Protein AF-0000000073378655 (afdb_homodimer)

Radius of gyration: 23.62 Å; Cα contacts (8 Å, |Δi|>4): 1294; chains: 2; bounding box: 51×69×55 Å

Structure (mmCIF, N/CA/C/O backbone):
data_AF-0000000073378655-model_v1
#
loop_
_entity.id
_entity.type
_entity.pdbx_description
1 polymer 'Ureidoglycolate hydrolase'
#
loop_
_atom_site.group_PDB
_atom_site.id
_atom_site.type_symbol
_atom_site.label_atom_id
_atom_site.label_alt_id
_atom_site.label_comp_id
_atom_site.label_asym_id
_atom_site.label_entity_id
_atom_site.label_seq_id
_atom_site.pdbx_PDB_ins_code
_atom_site.Cartn_x
_atom_site.Cartn_y
_atom_site.Cartn_z
_atom_site.occupancy
_atom_site.B_iso_or_equiv
_atom_site.auth_seq_id
_atom_site.auth_comp_id
_atom_site.auth_asym_id
_atom_site.auth_atom_id
_atom_site.pdbx_PDB_model_num
ATOM 1 N N . MET A 1 1 ? 8.281 -17.672 -22.297 1 83.38 1 MET A N 1
ATOM 2 C CA . MET A 1 1 ? 7.371 -18.672 -21.734 1 83.38 1 MET A CA 1
ATOM 3 C C . MET A 1 1 ? 7.988 -19.359 -20.531 1 83.38 1 MET A C 1
ATOM 5 O O . MET A 1 1 ? 9.172 -19.688 -20.531 1 83.38 1 MET A O 1
ATOM 9 N N . ALA A 1 2 ? 7.141 -19.625 -19.516 1 94 2 ALA A N 1
ATOM 10 C CA . ALA A 1 2 ? 7.629 -20.266 -18.297 1 94 2 ALA A CA 1
ATOM 11 C C . ALA A 1 2 ? 8 -21.719 -18.547 1 94 2 ALA A C 1
ATOM 13 O O . ALA A 1 2 ? 7.266 -22.453 -19.219 1 94 2 ALA A O 1
ATOM 14 N N . PRO A 1 3 ? 9.195 -22.172 -18.094 1 97.38 3 PRO A N 1
ATOM 15 C CA . PRO A 1 3 ? 9.5 -23.594 -18.172 1 97.38 3 PRO A CA 1
ATOM 16 C C . PRO A 1 3 ? 8.438 -24.469 -17.5 1 97.38 3 PRO A C 1
ATOM 18 O O . PRO A 1 3 ? 7.879 -24.094 -16.469 1 97.38 3 PRO A O 1
ATOM 21 N N . ILE A 1 4 ? 8.227 -25.641 -18.047 1 97.94 4 ILE A N 1
ATOM 22 C CA . ILE A 1 4 ? 7.168 -26.516 -17.562 1 97.94 4 ILE A CA 1
ATOM 23 C C . ILE A 1 4 ? 7.773 -27.672 -16.781 1 97.94 4 ILE A C 1
ATOM 25 O O . ILE A 1 4 ? 8.562 -28.453 -17.328 1 97.94 4 ILE A O 1
ATOM 29 N N . LEU A 1 5 ? 7.391 -27.766 -15.523 1 97.31 5 LEU A N 1
ATOM 30 C CA . LEU A 1 5 ? 7.848 -28.906 -14.734 1 97.31 5 LEU A CA 1
ATOM 31 C C . LEU A 1 5 ? 7.379 -30.219 -15.344 1 97.31 5 LEU A C 1
ATOM 33 O O . LEU A 1 5 ? 6.254 -30.312 -15.844 1 97.31 5 LEU A O 1
ATOM 37 N N . THR A 1 6 ? 8.18 -31.203 -15.188 1 93.75 6 THR A N 1
ATOM 38 C CA . THR A 1 6 ? 7.906 -32.469 -15.867 1 93.75 6 THR A CA 1
ATOM 39 C C . THR A 1 6 ? 6.914 -33.312 -15.062 1 93.75 6 THR A C 1
ATOM 41 O O . THR A 1 6 ? 6.297 -34.219 -15.602 1 93.75 6 THR A O 1
ATOM 44 N N . THR A 1 7 ? 6.82 -33.062 -13.812 1 92.88 7 THR A N 1
ATOM 45 C CA . THR A 1 7 ? 5.898 -33.781 -12.953 1 92.88 7 THR A CA 1
ATOM 46 C C . THR A 1 7 ? 5.023 -32.844 -12.156 1 92.88 7 THR A C 1
ATOM 48 O O . THR A 1 7 ? 5.488 -31.766 -11.727 1 92.88 7 THR A O 1
ATOM 51 N N . THR A 1 8 ? 3.846 -33.156 -12.023 1 95.19 8 THR A N 1
ATOM 52 C CA . THR A 1 8 ? 2.877 -32.438 -11.211 1 95.19 8 THR A CA 1
ATOM 53 C C . THR A 1 8 ? 2.154 -33.375 -10.258 1 95.19 8 THR A C 1
ATOM 55 O O . THR A 1 8 ? 1.569 -34.375 -10.688 1 95.19 8 THR A O 1
ATOM 58 N N . PRO A 1 9 ? 2.254 -33.094 -9.008 1 95.75 9 PRO A N 1
ATOM 59 C CA . PRO A 1 9 ? 1.496 -33.938 -8.086 1 95.75 9 PRO A CA 1
ATOM 60 C C . PRO A 1 9 ? -0.01 -33.719 -8.164 1 95.75 9 PRO A C 1
ATOM 62 O O . PRO A 1 9 ? -0.449 -32.688 -8.711 1 95.75 9 PRO A O 1
ATOM 65 N N . THR A 1 10 ? -0.753 -34.656 -7.672 1 95.75 10 THR A N 1
ATOM 66 C CA . THR A 1 10 ? -2.174 -34.438 -7.422 1 95.75 10 THR A CA 1
ATOM 67 C C . THR A 1 10 ? -2.398 -33.906 -6.016 1 95.75 10 THR A C 1
ATOM 69 O O . THR A 1 10 ? -2.078 -34.562 -5.027 1 95.75 10 THR A O 1
ATOM 72 N N . LEU A 1 11 ? -2.877 -32.719 -5.98 1 95.94 11 LEU A N 1
ATOM 73 C CA . LEU A 1 11 ? -3.057 -32.062 -4.695 1 95.94 11 LEU A CA 1
ATOM 74 C C . LEU A 1 11 ? -4.332 -31.234 -4.688 1 95.94 11 LEU A C 1
ATOM 76 O O . LEU A 1 11 ? -4.578 -30.453 -5.617 1 95.94 11 LEU A O 1
ATOM 80 N N . GLN A 1 12 ? -5.133 -31.484 -3.723 1 93.88 12 GLN A N 1
ATOM 81 C CA . GLN A 1 12 ? -6.293 -30.641 -3.445 1 93.88 12 GLN A CA 1
ATOM 82 C C . GLN A 1 12 ? -6.105 -29.844 -2.154 1 93.88 12 GLN A C 1
ATOM 84 O O . GLN A 1 12 ? -6.031 -30.422 -1.068 1 93.88 12 GLN A O 1
ATOM 89 N N . VAL A 1 13 ? -6.109 -28.578 -2.312 1 95.81 13 VAL A N 1
ATOM 90 C CA . VAL A 1 13 ? -5.812 -27.719 -1.166 1 95.81 13 VAL A CA 1
ATOM 91 C C . VAL A 1 13 ? -7.074 -27 -0.723 1 95.81 13 VAL A C 1
ATOM 93 O O . VAL A 1 13 ? -7.781 -26.406 -1.547 1 95.81 13 VAL A O 1
ATOM 96 N N . THR A 1 14 ? -7.402 -27.047 0.56 1 93.81 14 THR A N 1
ATOM 97 C CA . THR A 1 14 ? -8.422 -26.188 1.167 1 93.81 14 THR A CA 1
ATOM 98 C C . THR A 1 14 ? -7.793 -24.922 1.753 1 93.81 14 THR A C 1
ATOM 100 O O . THR A 1 14 ? -6.914 -25.016 2.613 1 93.81 14 THR A O 1
ATOM 103 N N . PRO A 1 15 ? -8.266 -23.828 1.301 1 95.81 15 PRO A N 1
ATOM 104 C CA . PRO A 1 15 ? -7.652 -22.594 1.82 1 95.81 15 PRO A CA 1
ATOM 105 C C . PRO A 1 15 ? -7.973 -22.359 3.295 1 95.81 15 PRO A C 1
ATOM 107 O O . PRO A 1 15 ? -9.023 -22.781 3.779 1 95.81 15 PRO A O 1
ATOM 110 N N . SER A 1 16 ? -7.051 -21.75 3.977 1 95.69 16 SER A N 1
ATOM 111 C CA . SER A 1 16 ? -7.234 -21.344 5.363 1 95.69 16 SER A CA 1
ATOM 112 C C . SER A 1 16 ? -7.199 -19.828 5.5 1 95.69 16 SER A C 1
ATOM 114 O O . SER A 1 16 ? -6.781 -19.125 4.574 1 95.69 16 SER A O 1
ATOM 116 N N . PRO A 1 17 ? -7.699 -19.297 6.633 1 96.56 17 PRO A N 1
ATOM 117 C CA . PRO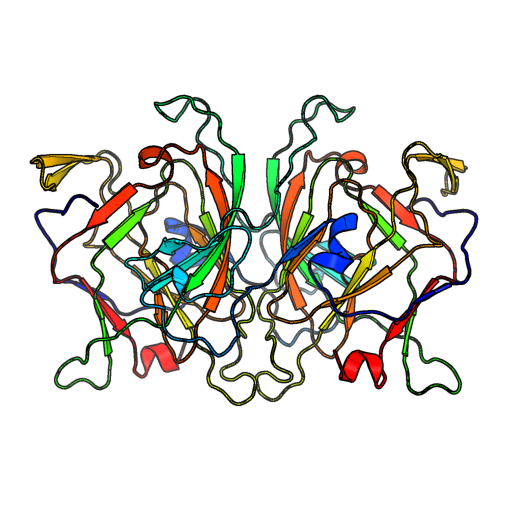 A 1 17 ? -7.594 -17.859 6.832 1 96.56 17 PRO A CA 1
ATOM 118 C C . PRO A 1 17 ? -6.148 -17.359 6.832 1 96.56 17 PRO A C 1
ATOM 120 O O . PRO A 1 17 ? -5.258 -18.047 7.344 1 96.56 17 PRO A O 1
ATOM 123 N N . LEU A 1 18 ? -5.941 -16.188 6.297 1 98 18 LEU A N 1
ATOM 124 C CA . LEU A 1 18 ? -4.625 -15.562 6.344 1 98 18 LEU A CA 1
ATOM 125 C C . LEU A 1 18 ? -4.316 -15.047 7.75 1 98 18 LEU A C 1
ATOM 127 O O . LEU A 1 18 ? -5 -14.156 8.25 1 98 18 LEU A O 1
ATOM 131 N N . THR A 1 19 ? -3.363 -15.57 8.383 1 97.62 19 THR A N 1
ATOM 132 C CA . THR A 1 19 ? -2.895 -15.094 9.68 1 97.62 19 THR A CA 1
ATOM 133 C C . THR A 1 19 ? -1.386 -14.867 9.656 1 97.62 19 THR A C 1
ATOM 135 O O . THR A 1 19 ? -0.676 -15.453 8.836 1 97.62 19 THR A O 1
ATOM 138 N N . LYS A 1 20 ? -0.957 -14.039 10.562 1 97.31 20 LYS A N 1
ATOM 139 C CA . LYS A 1 20 ? 0.472 -13.75 10.664 1 97.31 20 LYS A CA 1
ATOM 140 C C . LYS A 1 20 ? 1.267 -15.023 10.961 1 97.31 20 LYS A C 1
ATOM 142 O O . LYS A 1 20 ? 2.309 -15.266 10.352 1 97.31 20 LYS A O 1
ATOM 147 N N . GLU A 1 21 ? 0.762 -15.797 11.82 1 97.56 21 GLU A N 1
ATOM 148 C CA . GLU A 1 21 ? 1.461 -17.016 12.227 1 97.56 21 GLU A CA 1
ATOM 149 C C . GLU A 1 21 ? 1.521 -18.016 11.086 1 97.56 21 GLU A C 1
ATOM 151 O O . GLU A 1 21 ? 2.584 -18.578 10.805 1 97.56 21 GLU A O 1
ATOM 156 N N . ALA A 1 22 ? 0.43 -18.281 10.461 1 97.81 22 ALA A N 1
ATOM 157 C CA . ALA A 1 22 ? 0.343 -19.312 9.438 1 97.81 22 ALA A CA 1
ATOM 158 C C . ALA A 1 22 ? 1.143 -18.922 8.195 1 97.81 22 ALA A C 1
ATOM 160 O O . ALA A 1 22 ? 1.686 -19.781 7.504 1 97.81 22 ALA A O 1
ATOM 161 N N . PHE A 1 23 ? 1.277 -17.641 7.945 1 98.62 23 PHE A N 1
ATOM 162 C CA . PHE A 1 23 ? 1.893 -17.188 6.707 1 98.62 23 PHE A CA 1
ATOM 163 C C . PHE A 1 23 ? 3.367 -16.859 6.922 1 98.62 23 PHE A C 1
ATOM 165 O O . PHE A 1 23 ? 4.105 -16.641 5.961 1 98.62 23 PHE A O 1
ATOM 172 N N . ALA A 1 24 ? 3.84 -16.859 8.094 1 98.5 24 ALA A N 1
ATOM 173 C CA . ALA A 1 24 ? 5.172 -16.422 8.5 1 98.5 24 ALA A CA 1
ATOM 174 C C . ALA A 1 24 ? 6.254 -17.125 7.688 1 98.5 24 ALA A C 1
ATOM 176 O O . ALA A 1 24 ? 7.262 -16.516 7.324 1 98.5 24 ALA A O 1
ATOM 177 N N . PRO A 1 25 ? 6.113 -18.438 7.359 1 98.25 25 PRO A N 1
ATOM 178 C CA . PRO A 1 25 ? 7.168 -19.109 6.602 1 98.25 25 PRO A CA 1
ATOM 179 C C . PRO A 1 25 ? 7.316 -18.562 5.184 1 98.25 25 PRO A C 1
ATOM 181 O O . PRO A 1 25 ? 8.328 -18.812 4.523 1 98.25 25 PRO A O 1
ATOM 184 N N . PHE A 1 26 ? 6.363 -17.859 4.711 1 98.81 26 PHE A N 1
ATOM 185 C CA . PHE A 1 26 ? 6.312 -17.469 3.303 1 98.81 26 PHE A CA 1
ATOM 186 C C . PHE A 1 26 ? 6.516 -15.977 3.137 1 98.81 26 PHE A C 1
ATOM 188 O O . PHE A 1 26 ? 6.809 -15.5 2.039 1 98.81 26 PHE A O 1
ATOM 195 N N . GLY A 1 27 ? 6.32 -15.242 4.16 1 98.69 27 GLY A N 1
ATOM 196 C CA . GLY A 1 27 ? 6.355 -13.789 4.137 1 98.69 27 GLY A CA 1
ATOM 197 C C . GLY A 1 27 ? 5.66 -13.156 5.328 1 98.69 27 GLY A C 1
ATOM 198 O O . GLY A 1 27 ? 5.766 -13.656 6.453 1 98.69 27 GLY A O 1
ATOM 199 N N . THR A 1 28 ? 5.059 -12.047 5.062 1 98.88 28 THR A N 1
ATOM 200 C CA . THR A 1 28 ? 4.402 -11.305 6.133 1 98.88 28 THR A CA 1
ATOM 201 C C . THR A 1 28 ? 2.949 -11.008 5.773 1 98.88 28 THR A C 1
ATOM 203 O O . THR A 1 28 ? 2.67 -10.422 4.727 1 98.88 28 THR A O 1
ATOM 206 N N . ALA A 1 29 ? 2.027 -11.492 6.621 1 98.81 29 ALA A N 1
ATOM 207 C CA . ALA A 1 29 ? 0.645 -11.023 6.551 1 98.81 29 ALA A CA 1
ATOM 208 C C . ALA A 1 29 ? 0.491 -9.664 7.215 1 98.81 29 ALA A C 1
ATOM 210 O O . ALA A 1 29 ? 0.952 -9.453 8.336 1 98.81 29 ALA A O 1
ATOM 211 N N . ILE A 1 30 ? -0.129 -8.758 6.531 1 98.75 30 ILE A N 1
ATOM 212 C CA . ILE A 1 30 ? -0.24 -7.383 7.012 1 98.75 30 ILE A CA 1
ATOM 213 C C . ILE A 1 30 ? -1.705 -7.043 7.277 1 98.75 30 ILE A C 1
ATOM 215 O O . ILE A 1 30 ? -2.531 -7.074 6.363 1 98.75 30 ILE A O 1
ATOM 219 N N . TYR A 1 31 ? -2.033 -6.723 8.43 1 98 31 TYR A N 1
ATOM 220 C CA . TYR A 1 31 ? -3.346 -6.215 8.812 1 98 31 TYR A CA 1
ATOM 221 C C . TYR A 1 31 ? -3.305 -5.566 10.195 1 98 31 TYR A C 1
ATOM 223 O O . TYR A 1 31 ? -2.391 -5.828 10.977 1 98 31 TYR A O 1
ATOM 231 N N . SER A 1 32 ? -4.18 -4.668 10.453 1 97.12 32 SER A N 1
ATOM 232 C CA . SER A 1 32 ? -4.238 -3.961 11.727 1 97.12 32 SER A CA 1
ATOM 233 C C . SER A 1 32 ? -4.523 -4.918 12.883 1 97.12 32 SER A C 1
ATOM 235 O O . SER A 1 32 ? -5.406 -5.773 12.781 1 97.12 32 SER A O 1
ATOM 237 N N . PRO A 1 33 ? -3.775 -4.789 13.953 1 95.56 33 PRO A N 1
ATOM 238 C CA . PRO A 1 33 ? -4.074 -5.613 15.133 1 95.56 33 PRO A CA 1
ATOM 239 C C . PRO A 1 33 ? -5.27 -5.094 15.922 1 95.56 33 PRO A C 1
ATOM 241 O O . PRO A 1 33 ? -5.684 -5.715 16.906 1 95.56 33 PRO A O 1
ATOM 244 N N . LEU A 1 34 ? -5.824 -3.99 15.531 1 96.69 34 LEU A N 1
ATOM 245 C CA . LEU A 1 34 ? -6.918 -3.352 16.25 1 96.69 34 LEU A CA 1
ATOM 246 C C . LEU A 1 34 ? -8.266 -3.875 15.773 1 96.69 34 LEU A C 1
ATOM 248 O O . LEU A 1 34 ? -8.461 -4.09 14.57 1 96.69 34 LEU A O 1
ATOM 252 N N . PRO A 1 35 ? -9.148 -4.074 16.719 1 95 35 PRO A N 1
ATOM 253 C CA . PRO A 1 35 ? -10.508 -4.359 16.25 1 95 35 PRO A CA 1
ATOM 254 C C . PRO A 1 35 ? -11.062 -3.266 15.344 1 95 35 PRO A C 1
ATOM 256 O O . PRO A 1 35 ? -10.789 -2.08 15.562 1 95 35 PRO A O 1
ATOM 259 N N . ARG A 1 36 ? -11.812 -3.656 14.352 1 94.38 36 ARG A N 1
ATOM 260 C CA . ARG A 1 36 ? -12.297 -2.725 13.336 1 94.38 36 ARG A CA 1
ATOM 261 C C . ARG A 1 36 ? -13.148 -1.624 13.969 1 94.38 36 ARG A C 1
ATOM 263 O O . ARG A 1 36 ? -13.188 -0.5 13.461 1 94.38 36 ARG A O 1
ATOM 270 N N . ASP A 1 37 ? -13.805 -1.923 15.102 1 94.44 37 ASP A N 1
ATOM 271 C CA . ASP A 1 37 ? -14.75 -0.984 15.695 1 94.44 37 ASP A CA 1
ATOM 272 C C . ASP A 1 37 ? -14.07 -0.066 16.703 1 94.44 37 ASP A C 1
ATOM 274 O O . ASP A 1 37 ? -14.734 0.707 17.391 1 94.44 37 ASP A O 1
ATOM 278 N N . LEU A 1 38 ? -12.781 -0.205 16.859 1 96.06 38 LEU A N 1
ATOM 279 C CA . LEU A 1 38 ? -12.062 0.79 17.656 1 96.06 38 LEU A CA 1
ATOM 280 C C . LEU A 1 38 ? -11.898 2.086 16.859 1 96.06 38 LEU A C 1
ATOM 282 O O . LEU A 1 38 ? -11.016 2.191 16 1 96.06 38 LEU A O 1
ATOM 286 N N . ASN A 1 39 ? -12.719 3.07 17.203 1 96.06 39 ASN A N 1
ATOM 287 C CA . ASN A 1 39 ? -12.805 4.25 16.359 1 96.06 39 ASN A CA 1
ATOM 288 C C . ASN A 1 39 ? -12.422 5.52 17.109 1 96.06 39 ASN A C 1
ATOM 290 O O . ASN A 1 39 ? -12.609 6.629 16.609 1 96.06 39 ASN A O 1
ATOM 294 N N . GLN A 1 40 ? -11.953 5.402 18.312 1 94.75 40 GLN A N 1
ATOM 295 C CA . GLN A 1 40 ? -11.391 6.504 19.094 1 94.75 40 GLN A CA 1
ATOM 296 C C . GLN A 1 40 ? -9.961 6.203 19.516 1 94.75 40 GLN A C 1
ATOM 298 O O . GLN A 1 40 ? -9.656 5.09 19.969 1 94.75 40 GLN A O 1
ATOM 303 N N . ALA A 1 41 ? -9.148 7.191 19.328 1 92.69 41 ALA A N 1
ATOM 304 C CA . ALA A 1 41 ? -7.758 7.016 19.75 1 92.69 41 ALA A CA 1
ATOM 305 C C . ALA A 1 41 ? -7.672 6.727 21.25 1 92.69 41 ALA A C 1
ATOM 307 O O . ALA A 1 41 ? -8.32 7.402 22.047 1 92.69 41 ALA A O 1
ATOM 308 N N . PRO A 1 42 ? -6.93 5.715 21.609 1 92.19 42 PRO A N 1
ATOM 309 C CA . PRO A 1 42 ? -6.777 5.461 23.047 1 92.19 42 PRO A CA 1
ATOM 310 C C . PRO A 1 42 ? -5.961 6.543 23.75 1 92.19 42 PRO A C 1
ATOM 312 O O . PRO A 1 42 ? -5.121 7.195 23.125 1 92.19 42 PRO A O 1
ATOM 315 N N . ALA A 1 43 ? -6.273 6.699 25 1 89 43 ALA A N 1
ATOM 316 C CA . ALA A 1 43 ? -5.527 7.668 25.797 1 89 43 ALA A CA 1
ATOM 317 C C . ALA A 1 43 ? -4.078 7.223 25.984 1 89 43 ALA A C 1
ATOM 319 O O . ALA A 1 43 ? -3.178 8.055 26.109 1 89 43 ALA A O 1
ATOM 320 N N . SER A 1 44 ? -3.924 5.957 26.031 1 90.75 44 SER A N 1
ATOM 321 C CA . SER A 1 44 ? -2.598 5.371 26.203 1 90.75 44 SER A CA 1
ATOM 322 C C . SER A 1 44 ? -2.475 4.055 25.453 1 90.75 44 SER A C 1
ATOM 324 O O . SER A 1 44 ? -3.449 3.311 25.328 1 90.75 44 SER A O 1
ATOM 326 N N . THR A 1 45 ? -1.225 3.801 25.016 1 90.69 45 THR A N 1
ATOM 327 C CA . THR A 1 45 ? -0.995 2.562 24.281 1 90.69 45 THR A CA 1
ATOM 328 C C . THR A 1 45 ? -0.978 1.365 25.219 1 90.69 45 THR A C 1
ATOM 330 O O . THR A 1 45 ? -1.099 0.219 24.781 1 90.69 45 THR A O 1
ATOM 333 N N . THR A 1 46 ? -0.845 1.584 26.5 1 89.88 46 THR A N 1
ATOM 334 C CA . THR A 1 46 ? -0.763 0.506 27.469 1 89.88 46 THR A CA 1
ATOM 335 C C . THR A 1 46 ? -2.098 -0.224 27.594 1 89.88 46 THR A C 1
ATOM 337 O O . THR A 1 46 ? -2.162 -1.334 28.125 1 89.88 46 THR A O 1
ATOM 340 N N . SER A 1 47 ? -3.119 0.403 27.172 1 88.81 47 SER A N 1
ATOM 341 C CA . SER A 1 47 ? -4.449 -0.198 27.234 1 88.81 47 SER A CA 1
ATOM 342 C C . SER A 1 47 ? -4.699 -1.138 26.062 1 88.81 47 SER A C 1
ATOM 344 O O . SER A 1 47 ? -5.656 -1.916 26.078 1 88.81 47 SER A O 1
ATOM 346 N N . LEU A 1 48 ? -3.85 -1.084 25.109 1 90.94 48 LEU A N 1
ATOM 347 C CA . LEU A 1 48 ? -4.023 -1.897 23.906 1 90.94 48 LEU A CA 1
ATOM 348 C C . LEU A 1 48 ? -3.439 -3.291 24.109 1 90.94 48 LEU A C 1
ATOM 350 O O . LEU A 1 48 ? -2.535 -3.479 24.922 1 90.94 48 LEU A O 1
ATOM 354 N N . THR A 1 49 ? -4.008 -4.242 23.406 1 88.5 49 THR A N 1
ATOM 355 C CA . THR A 1 49 ? -3.398 -5.566 23.359 1 88.5 49 THR A CA 1
ATOM 356 C C . THR A 1 49 ? -1.96 -5.488 22.859 1 88.5 49 THR A C 1
ATOM 358 O O . THR A 1 49 ? -1.68 -4.809 21.875 1 88.5 49 THR A O 1
ATOM 361 N N . PRO A 1 50 ? -1.13 -6.207 23.547 1 90.25 50 PRO A N 1
ATOM 362 C CA . PRO A 1 50 ? 0.27 -6.188 23.125 1 90.25 50 PRO A CA 1
ATOM 363 C C . PRO A 1 50 ? 0.45 -6.648 21.688 1 90.25 50 PRO A C 1
ATOM 365 O O . PRO A 1 50 ? -0.224 -7.582 21.234 1 90.25 50 PRO A O 1
ATOM 368 N N . HIS A 1 51 ? 1.271 -5.965 20.969 1 92.44 51 HIS A N 1
ATOM 369 C CA . HIS A 1 51 ? 1.572 -6.254 19.578 1 92.44 51 HIS A CA 1
ATOM 370 C C . HIS A 1 51 ? 3.027 -5.938 19.25 1 92.44 51 HIS A C 1
ATOM 372 O O . HIS A 1 51 ? 3.652 -5.109 19.922 1 92.44 51 HIS A O 1
ATOM 378 N N . ASN A 1 52 ? 3.541 -6.742 18.359 1 92.81 52 ASN A N 1
ATOM 379 C CA . ASN A 1 52 ? 4.867 -6.473 17.812 1 92.81 52 ASN A CA 1
ATOM 380 C C . ASN A 1 52 ? 4.801 -6.074 16.344 1 92.81 52 ASN A C 1
ATOM 382 O O . ASN A 1 52 ? 4.391 -6.867 15.492 1 92.81 52 ASN A O 1
ATOM 386 N N . PRO A 1 53 ? 5.254 -4.91 16.109 1 95.69 53 PRO A N 1
ATOM 387 C CA . PRO A 1 53 ? 5.879 -3.885 16.938 1 95.69 53 PRO A CA 1
ATOM 388 C C . PRO A 1 53 ? 4.883 -3.203 17.875 1 95.69 53 PRO A C 1
ATOM 390 O O . PRO A 1 53 ? 3.686 -3.162 17.594 1 95.69 53 PRO A O 1
ATOM 393 N N . THR A 1 54 ? 5.406 -2.584 18.891 1 95.69 54 THR A N 1
ATOM 394 C CA . THR A 1 54 ? 4.586 -1.794 19.812 1 95.69 54 THR A CA 1
ATOM 395 C C . THR A 1 54 ? 4.125 -0.503 19.141 1 95.69 54 THR A C 1
ATOM 397 O O . THR A 1 54 ? 4.914 0.183 18.484 1 95.69 54 THR A O 1
ATOM 400 N N . PRO A 1 55 ? 2.865 -0.258 19.312 1 96.31 55 PRO A N 1
ATOM 401 C CA . PRO A 1 55 ? 2.391 0.99 18.703 1 96.31 55 PRO A CA 1
ATOM 402 C C . PRO A 1 55 ? 2.873 2.229 19.453 1 96.31 55 PRO A C 1
ATOM 404 O O . PRO A 1 55 ? 3.166 2.156 20.656 1 96.31 55 PRO A O 1
ATOM 407 N N . VAL A 1 56 ? 2.957 3.303 18.75 1 95.88 56 VAL A N 1
ATOM 408 C CA . VAL A 1 56 ? 3.207 4.621 19.328 1 95.88 56 VAL A CA 1
ATOM 409 C C . VAL A 1 56 ? 2.125 5.598 18.875 1 95.88 56 VAL A C 1
ATOM 411 O O . VAL A 1 56 ? 1.617 5.492 17.75 1 95.88 56 VAL A O 1
ATOM 414 N N . LEU A 1 57 ? 1.762 6.469 19.781 1 95.5 57 LEU A N 1
ATOM 415 C CA . LEU A 1 57 ? 0.837 7.527 19.391 1 95.5 57 LEU A CA 1
ATOM 416 C C . LEU A 1 57 ? 1.494 8.492 18.406 1 95.5 57 LEU A C 1
ATOM 418 O O . LEU A 1 57 ? 2.66 8.859 18.578 1 95.5 57 LEU A O 1
ATOM 422 N N . ALA A 1 58 ? 0.74 8.828 17.391 1 94.25 58 ALA A N 1
ATOM 423 C CA . ALA A 1 58 ? 1.215 9.727 16.344 1 94.25 58 ALA A CA 1
ATOM 424 C C . ALA A 1 58 ? 0.143 10.75 15.969 1 94.25 58 ALA A C 1
ATOM 426 O O . ALA A 1 58 ? -0.995 10.664 16.438 1 94.25 58 ALA A O 1
ATOM 427 N N . ASN A 1 59 ? 0.504 11.727 15.133 1 92.5 59 ASN A N 1
ATOM 428 C CA . ASN A 1 59 ? -0.435 12.719 14.617 1 92.5 59 ASN A CA 1
ATOM 429 C C . ASN A 1 59 ? -1.186 13.414 15.742 1 92.5 59 ASN A C 1
ATOM 431 O O . ASN A 1 59 ? -2.418 13.438 15.758 1 92.5 59 ASN A O 1
ATOM 435 N N . GLN A 1 60 ? -0.382 14.055 16.703 1 89.88 60 GLN A N 1
ATOM 436 C CA . GLN A 1 60 ? -0.985 14.742 17.844 1 89.88 60 GLN A CA 1
ATOM 437 C C . GLN A 1 60 ? -2.014 13.859 18.547 1 89.88 60 GLN A C 1
ATOM 439 O O . GLN A 1 60 ? -3.094 14.32 18.906 1 89.88 60 GLN A O 1
ATOM 444 N N . ASN A 1 61 ? -1.791 12.555 18.547 1 92.88 61 ASN A N 1
ATOM 445 C CA . ASN A 1 61 ? -2.535 11.539 19.281 1 92.88 61 ASN A CA 1
ATOM 446 C C . ASN A 1 61 ? -3.811 11.141 18.547 1 92.88 61 ASN A C 1
ATOM 448 O O . ASN A 1 61 ? -4.734 10.586 19.156 1 92.88 61 ASN A O 1
ATOM 452 N N . SER A 1 62 ? -3.867 11.43 17.281 1 96 62 SER A N 1
ATOM 453 C CA . SER A 1 62 ? -5.039 11.016 16.516 1 96 62 SER A CA 1
ATOM 454 C C . SER A 1 62 ? -4.758 9.758 15.711 1 96 62 SER A C 1
ATOM 456 O O . SER A 1 62 ? -5.586 9.336 14.898 1 96 62 SER A O 1
ATOM 458 N N . ALA A 1 63 ? -3.621 9.148 15.914 1 97.69 63 ALA A N 1
ATOM 459 C CA . ALA A 1 63 ? -3.283 7.926 15.195 1 97.69 63 ALA A CA 1
ATOM 460 C C . ALA A 1 63 ? -2.369 7.031 16.031 1 97.69 63 ALA A C 1
ATOM 462 O O . ALA A 1 63 ? -1.716 7.504 16.969 1 97.69 63 ALA A O 1
ATOM 463 N N . LEU A 1 64 ? -2.396 5.781 15.75 1 97.88 64 LEU A N 1
ATOM 464 C CA . LEU A 1 64 ? -1.412 4.816 16.219 1 97.88 64 LEU A CA 1
ATOM 465 C C . LEU A 1 64 ? -0.479 4.391 15.094 1 97.88 64 LEU A C 1
ATOM 467 O O . LEU A 1 64 ? -0.932 4.109 13.984 1 97.88 64 LEU A O 1
ATOM 471 N N . LYS A 1 65 ? 0.759 4.398 15.391 1 97.88 65 LYS A N 1
ATOM 472 C CA . LYS A 1 65 ? 1.785 4.008 14.422 1 97.88 65 LYS A CA 1
ATOM 473 C C . LYS A 1 65 ? 2.426 2.678 14.812 1 97.88 65 LYS A C 1
ATOM 475 O O . LYS A 1 65 ? 2.879 2.506 15.945 1 97.88 65 LYS A O 1
ATOM 480 N N . TYR A 1 66 ? 2.443 1.699 13.969 1 98.25 66 TYR A N 1
ATOM 481 C CA . TYR A 1 66 ? 3.18 0.444 14.07 1 98.25 66 TYR A CA 1
ATOM 482 C C . TYR A 1 66 ? 4.312 0.396 13.047 1 98.25 66 TYR A C 1
ATOM 484 O O . TYR A 1 66 ? 4.074 0.464 11.844 1 98.25 66 TYR A O 1
ATOM 492 N N . SER A 1 67 ? 5.531 0.242 13.484 1 98.06 67 SER A N 1
ATOM 493 C CA . SER A 1 67 ? 6.664 0.312 12.562 1 98.06 67 SER A CA 1
ATOM 494 C C . SER A 1 67 ? 7.859 -0.47 13.102 1 98.06 67 SER A C 1
ATOM 496 O O . SER A 1 67 ? 8.25 -0.299 14.258 1 98.06 67 SER A O 1
ATOM 498 N N . PRO A 1 68 ? 8.531 -1.265 12.25 1 98.38 68 PRO A N 1
ATOM 499 C CA . PRO A 1 68 ? 8.07 -1.675 10.922 1 98.38 68 PRO A CA 1
ATOM 500 C C . PRO A 1 68 ? 7.016 -2.775 10.969 1 98.38 68 PRO A C 1
ATOM 502 O O . PRO A 1 68 ? 6.93 -3.508 11.961 1 98.38 68 PRO A O 1
ATOM 505 N N . ILE A 1 69 ? 6.238 -2.873 9.844 1 98.69 69 ILE A N 1
ATOM 506 C CA . ILE A 1 69 ? 5.203 -3.898 9.883 1 98.69 69 ILE A CA 1
ATOM 507 C C . ILE A 1 69 ? 5.551 -5.02 8.906 1 98.69 69 ILE A C 1
ATOM 509 O O . ILE A 1 69 ? 4.969 -6.105 8.961 1 98.69 69 ILE A O 1
ATOM 513 N N . SER A 1 70 ? 6.402 -4.824 8.016 1 98.75 70 SER A N 1
ATOM 514 C CA . SER A 1 70 ? 6.844 -5.812 7.035 1 98.75 70 SER A CA 1
ATOM 515 C C . SER A 1 70 ? 8.195 -5.434 6.438 1 98.75 70 SER A C 1
ATOM 517 O O . SER A 1 70 ? 8.477 -4.254 6.23 1 98.75 70 SER A O 1
ATOM 519 N N . PRO A 1 71 ? 9.008 -6.402 6.109 1 98.44 71 PRO A N 1
ATOM 520 C CA . PRO A 1 71 ? 10.289 -6.082 5.484 1 98.44 71 PRO A CA 1
ATOM 521 C C . PRO A 1 71 ? 10.148 -5.656 4.023 1 98.44 71 PRO A C 1
ATOM 523 O O . PRO A 1 71 ? 9.312 -6.199 3.299 1 98.44 71 PRO A O 1
ATOM 526 N N . LEU A 1 72 ? 10.875 -4.723 3.625 1 98.38 72 LEU A N 1
ATOM 527 C CA . LEU A 1 72 ? 11.125 -4.348 2.238 1 98.38 72 LEU A CA 1
ATOM 528 C C . LEU A 1 72 ? 12.586 -4.586 1.861 1 98.38 72 LEU A C 1
ATOM 530 O O . LEU A 1 72 ? 13.422 -3.689 1.999 1 98.38 72 LEU A O 1
ATOM 534 N N . LEU A 1 73 ? 12.828 -5.738 1.255 1 97.81 73 LEU A N 1
ATOM 535 C CA . LEU A 1 73 ? 14.211 -6.188 1.103 1 97.81 73 LEU A CA 1
ATOM 536 C C . LEU A 1 73 ? 14.695 -5.977 -0.329 1 97.81 73 LEU A C 1
ATOM 538 O O . LEU A 1 73 ? 13.953 -6.227 -1.282 1 97.81 73 LEU A O 1
ATOM 542 N N . ASP A 1 74 ? 15.82 -5.441 -0.482 1 97.88 74 ASP A N 1
ATOM 543 C CA . ASP A 1 74 ? 16.578 -5.34 -1.729 1 97.88 74 ASP A CA 1
ATOM 544 C C . ASP A 1 74 ? 17.844 -6.195 -1.683 1 97.88 74 ASP A C 1
ATOM 546 O O . ASP A 1 74 ? 18.891 -5.738 -1.23 1 97.88 74 ASP A O 1
ATOM 550 N N . ASN A 1 75 ? 17.75 -7.391 -2.289 1 97.62 75 ASN A N 1
ATOM 551 C CA . ASN A 1 75 ? 18.875 -8.32 -2.219 1 97.62 75 ASN A CA 1
ATOM 552 C C . ASN A 1 75 ? 19.609 -8.422 -3.561 1 97.62 75 ASN A C 1
ATOM 554 O O . ASN A 1 75 ? 20.188 -9.461 -3.873 1 97.62 75 ASN A O 1
ATOM 558 N N . TYR A 1 76 ? 19.516 -7.414 -4.414 1 97.38 76 TYR A N 1
ATOM 55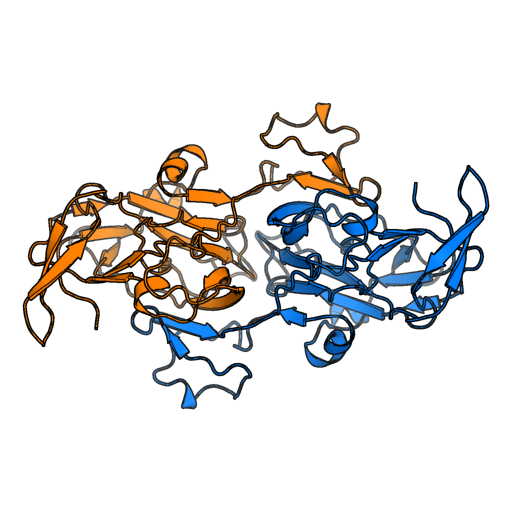9 C CA . TYR A 1 76 ? 20.125 -7.453 -5.738 1 97.38 76 TYR A CA 1
ATOM 560 C C . TYR A 1 76 ? 21.625 -7.191 -5.66 1 97.38 76 TYR A C 1
ATOM 562 O O . TYR A 1 76 ? 22.406 -7.863 -6.332 1 97.38 76 TYR A O 1
ATOM 570 N N . THR A 1 77 ? 21.969 -6.18 -4.836 1 89.94 77 THR A N 1
ATOM 571 C CA . THR A 1 77 ? 23.344 -5.695 -4.824 1 89.94 77 THR A CA 1
ATOM 572 C C . THR A 1 77 ? 24.297 -6.805 -4.395 1 89.94 77 THR A C 1
ATOM 574 O O . THR A 1 77 ? 24.156 -7.375 -3.311 1 89.94 77 THR A O 1
ATOM 577 N N . ASN A 1 78 ? 25.234 -7.113 -5.227 1 88.62 78 ASN A N 1
ATOM 578 C CA . ASN A 1 78 ? 26.297 -8.094 -5.047 1 88.62 78 ASN A CA 1
ATOM 579 C C . ASN A 1 78 ? 25.75 -9.508 -4.961 1 88.62 78 ASN A C 1
ATOM 581 O O . ASN A 1 78 ? 26.469 -10.438 -4.574 1 88.62 78 ASN A O 1
ATOM 585 N N . LYS A 1 79 ? 24.5 -9.703 -5.172 1 91.56 79 LYS A N 1
ATOM 586 C CA . LYS A 1 79 ? 23.922 -11.039 -5.035 1 91.56 79 LYS A CA 1
ATOM 587 C C . LYS A 1 79 ? 23.281 -11.5 -6.348 1 91.56 79 LYS A C 1
ATOM 589 O O . LYS A 1 79 ? 23.062 -12.695 -6.543 1 91.56 79 LYS A O 1
ATOM 594 N N . CYS A 1 80 ? 22.969 -10.5 -7.152 1 94.25 80 CYS A N 1
ATOM 595 C CA . CYS A 1 80 ? 22.391 -10.906 -8.438 1 94.25 80 CYS A CA 1
ATOM 596 C C . CYS A 1 80 ? 23.484 -11.047 -9.492 1 94.25 80 CYS A C 1
ATOM 598 O O . CYS A 1 80 ? 24.469 -10.305 -9.477 1 94.25 80 CYS A O 1
ATOM 600 N N . PRO A 1 81 ? 23.438 -11.992 -10.43 1 94.56 81 PRO A N 1
ATOM 601 C CA . PRO A 1 81 ? 24.484 -12.281 -11.414 1 94.56 81 PRO A CA 1
ATOM 602 C C . PRO A 1 81 ? 24.797 -11.086 -12.305 1 94.56 81 PRO A C 1
ATOM 604 O O . PRO A 1 81 ? 25.953 -10.852 -12.648 1 94.56 81 PRO A O 1
ATOM 607 N N . SER A 1 82 ? 23.844 -10.25 -12.742 1 96.56 82 SER A N 1
ATOM 608 C CA . SER A 1 82 ? 24.031 -9.18 -13.719 1 96.56 82 SER A CA 1
ATOM 609 C C . SER A 1 82 ? 24.75 -7.988 -13.102 1 96.56 82 SER A C 1
ATOM 611 O O . SER A 1 82 ? 25.281 -7.141 -13.82 1 96.56 82 SER A O 1
ATOM 613 N N . ASN A 1 83 ? 24.656 -7.832 -11.891 1 95.62 83 ASN A N 1
ATOM 614 C CA . ASN A 1 83 ? 25.188 -6.703 -11.141 1 95.62 83 ASN A CA 1
ATOM 615 C C . ASN A 1 83 ? 24.484 -5.402 -11.516 1 95.62 83 ASN A C 1
ATOM 617 O O . ASN A 1 83 ? 25.031 -4.312 -11.297 1 95.62 83 ASN A O 1
ATOM 621 N N . GLN A 1 84 ? 23.344 -5.578 -12.25 1 97.19 84 GLN A N 1
ATOM 622 C CA . GLN A 1 84 ? 22.547 -4.402 -12.562 1 97.19 84 GLN A CA 1
ATOM 623 C C . GLN A 1 84 ? 21.938 -3.799 -11.305 1 97.19 84 GLN A C 1
ATOM 625 O O . GLN A 1 84 ? 21.453 -4.523 -10.43 1 97.19 84 GLN A O 1
ATOM 630 N N . PRO A 1 85 ? 22.047 -2.453 -11.156 1 96.75 85 PRO A N 1
ATOM 631 C CA . PRO A 1 85 ? 21.469 -1.826 -9.969 1 96.75 85 PRO A CA 1
ATOM 632 C C . PRO A 1 85 ? 19.953 -1.961 -9.914 1 96.75 85 PRO A C 1
ATOM 634 O O . PRO A 1 85 ? 19.297 -1.96 -10.953 1 96.75 85 PRO A O 1
ATOM 637 N N . SER A 1 86 ? 19.453 -2.062 -8.742 1 97.81 86 SER A N 1
ATOM 638 C CA . SER A 1 86 ? 18.016 -2.152 -8.508 1 97.81 86 SER A CA 1
ATOM 639 C C . SER A 1 86 ? 17.453 -0.817 -8.031 1 97.81 86 SER A C 1
ATOM 641 O O . SER A 1 86 ? 18.203 0.079 -7.645 1 97.81 86 SER A O 1
ATOM 643 N N . SER A 1 87 ? 16.188 -0.679 -8.109 1 97.56 87 SER A N 1
ATOM 644 C CA . SER A 1 87 ? 15.453 0.458 -7.57 1 97.56 87 SER A CA 1
ATOM 645 C C . SER A 1 87 ? 14.078 0.035 -7.059 1 97.56 87 SER A C 1
ATOM 647 O O . SER A 1 87 ? 13.531 -0.983 -7.492 1 97.56 87 SER A O 1
ATOM 649 N N . ALA A 1 88 ? 13.602 0.766 -6.102 1 98.31 88 ALA A N 1
ATOM 650 C CA . ALA A 1 88 ? 12.242 0.54 -5.609 1 98.31 88 ALA A CA 1
ATOM 651 C C . ALA A 1 88 ? 11.211 0.885 -6.68 1 98.31 88 ALA A C 1
ATOM 653 O O . ALA A 1 88 ? 11.352 1.875 -7.398 1 98.31 88 ALA A O 1
ATOM 654 N N . ARG A 1 89 ? 10.203 0.042 -6.816 1 98.62 89 ARG A N 1
ATOM 655 C CA . ARG A 1 89 ? 9.164 0.218 -7.824 1 98.62 89 ARG A CA 1
ATOM 656 C C . ARG A 1 89 ? 7.773 0.04 -7.219 1 98.62 89 ARG A C 1
ATOM 658 O O . ARG A 1 89 ? 7.543 -0.887 -6.438 1 98.62 89 ARG A O 1
ATOM 665 N N . MET A 1 90 ? 6.934 1.015 -7.516 1 98.88 90 MET A N 1
ATOM 666 C CA . MET A 1 90 ? 5.52 0.89 -7.18 1 98.88 90 MET A CA 1
ATOM 667 C C . MET A 1 90 ? 4.688 0.598 -8.43 1 98.88 90 MET A C 1
ATOM 669 O O . MET A 1 90 ? 4.809 1.297 -9.438 1 98.88 90 MET A O 1
ATOM 673 N N . THR A 1 91 ? 3.85 -0.454 -8.367 1 98.69 91 THR A N 1
ATOM 674 C CA . THR A 1 91 ? 3.08 -0.964 -9.5 1 98.69 91 THR A CA 1
ATOM 675 C C . THR A 1 91 ? 1.622 -1.186 -9.102 1 98.69 91 THR A C 1
ATOM 677 O O . THR A 1 91 ? 1.326 -1.483 -7.945 1 98.69 91 THR A O 1
ATOM 680 N N . MET A 1 92 ? 0.767 -0.995 -10.023 1 98.69 92 MET A N 1
ATOM 681 C CA . MET A 1 92 ? -0.622 -1.392 -9.805 1 98.69 92 MET A CA 1
ATOM 682 C C . MET A 1 92 ? -0.964 -2.637 -10.617 1 98.69 92 MET A C 1
ATOM 684 O O . MET A 1 92 ? -0.667 -2.705 -11.812 1 98.69 92 MET A O 1
ATOM 688 N N . PHE A 1 93 ? -1.513 -3.629 -10.016 1 98.69 93 PHE A N 1
ATOM 689 C CA . PHE A 1 93 ? -2.139 -4.77 -10.672 1 98.69 93 PHE A CA 1
ATOM 690 C C . PHE A 1 93 ? -3.652 -4.727 -10.508 1 98.69 93 PHE A C 1
ATOM 692 O O . PHE A 1 93 ? -4.16 -4.801 -9.391 1 98.69 93 PHE A O 1
ATOM 699 N N . SER A 1 94 ? -4.348 -4.531 -11.539 1 98.5 94 SER A N 1
ATOM 700 C CA . SER A 1 94 ? -5.793 -4.727 -11.555 1 98.5 94 SER A CA 1
ATOM 701 C C . SER A 1 94 ? -6.152 -6.172 -11.883 1 98.5 94 SER A C 1
ATOM 703 O O . SER A 1 94 ? -6.066 -6.594 -13.039 1 98.5 94 SER A O 1
ATOM 705 N N . CYS A 1 95 ? -6.578 -6.906 -10.883 1 98.75 95 CYS A N 1
ATOM 706 C CA . CYS A 1 95 ? -6.77 -8.344 -11.016 1 98.75 95 CYS A CA 1
ATOM 707 C C . CYS A 1 95 ? -8.25 -8.688 -11.156 1 98.75 95 CYS A C 1
ATOM 709 O O . CYS A 1 95 ? -9.055 -8.359 -10.289 1 98.75 95 CYS A O 1
ATOM 711 N N . PHE A 1 96 ? -8.555 -9.352 -12.195 1 98.38 96 PHE A N 1
ATOM 712 C CA . PHE A 1 96 ? -9.93 -9.727 -12.492 1 98.38 96 PHE A CA 1
ATOM 713 C C . PHE A 1 96 ? -10.266 -11.086 -11.875 1 98.38 96 PHE A C 1
ATOM 715 O O . PHE A 1 96 ? -9.375 -11.898 -11.641 1 98.38 96 PHE A O 1
ATOM 722 N N . PRO A 1 97 ? -11.586 -11.266 -11.586 1 97.25 97 PRO A N 1
ATOM 723 C CA . PRO A 1 97 ? -11.992 -12.562 -11.031 1 97.25 97 PRO A CA 1
ATOM 724 C C . PRO A 1 97 ? -11.555 -13.742 -11.891 1 97.25 97 PRO A C 1
ATOM 726 O O . PRO A 1 97 ? -11.633 -13.68 -13.117 1 97.25 97 PRO A O 1
ATOM 729 N N . ARG A 1 98 ? -11.102 -14.781 -11.25 1 96.62 98 ARG A N 1
ATOM 730 C CA . ARG A 1 98 ? -10.68 -15.977 -11.961 1 96.62 98 ARG A CA 1
ATOM 731 C C . ARG A 1 98 ? -11.875 -16.859 -12.312 1 96.62 98 ARG A C 1
ATOM 733 O O . ARG A 1 98 ? -12.859 -16.891 -11.57 1 96.62 98 ARG A O 1
ATOM 740 N N . GLN A 1 99 ? -11.641 -17.562 -13.406 1 91.81 99 GLN A N 1
ATOM 741 C CA . GLN A 1 99 ? -12.594 -18.609 -13.727 1 91.81 99 GLN A CA 1
ATOM 742 C C . GLN A 1 99 ? -12.383 -19.828 -12.828 1 91.81 99 GLN A C 1
ATOM 744 O O . GLN A 1 99 ? -11.266 -20.328 -12.703 1 91.81 99 GLN A O 1
ATOM 749 N N . LEU A 1 100 ? -13.461 -20.266 -12.203 1 94.56 100 LEU A N 1
ATOM 750 C CA . LEU A 1 100 ? -13.414 -21.422 -11.32 1 94.56 100 LEU A CA 1
ATOM 751 C C . LEU A 1 100 ? -14.102 -22.625 -11.953 1 94.56 100 LEU A C 1
ATOM 753 O O . LEU A 1 100 ? -15.133 -22.484 -12.609 1 94.56 100 LEU A O 1
ATOM 757 N N . ARG A 1 101 ? -13.492 -23.703 -11.758 1 93.62 101 ARG A N 1
ATOM 758 C CA . ARG A 1 101 ? -14.039 -24.953 -12.281 1 93.62 101 ARG A CA 1
ATOM 759 C C . ARG A 1 101 ? -15.031 -25.578 -11.305 1 93.62 101 ARG A C 1
ATOM 761 O O . ARG A 1 101 ? -14.797 -25.594 -10.094 1 93.62 101 ARG A O 1
ATOM 768 N N . SER A 1 102 ? -16.125 -26.062 -11.867 1 91.44 102 SER A N 1
ATOM 769 C CA . SER A 1 102 ? -17.062 -26.812 -11.031 1 91.44 102 SER A CA 1
ATOM 770 C C . SER A 1 102 ? -16.531 -28.203 -10.703 1 91.44 102 SER A C 1
ATOM 772 O O . SER A 1 102 ? -15.938 -28.859 -11.555 1 91.44 102 SER A O 1
ATOM 774 N N . LEU A 1 103 ? -16.656 -28.578 -9.461 1 87.12 103 LEU A N 1
ATOM 775 C CA . LEU A 1 103 ? -16.281 -29.922 -9.039 1 87.12 103 LEU A CA 1
ATOM 776 C C . LEU A 1 103 ? -17.5 -30.828 -9.016 1 87.12 103 LEU A C 1
ATOM 778 O O . LEU A 1 103 ? -18.5 -30.531 -8.359 1 87.12 103 LEU A O 1
ATOM 782 N N . PRO A 1 104 ? -17.391 -31.922 -9.773 1 84.69 104 PRO A N 1
ATOM 783 C CA . PRO A 1 104 ? -18.547 -32.812 -9.812 1 84.69 104 PRO A CA 1
ATOM 784 C C . PRO A 1 104 ? -18.984 -33.281 -8.422 1 84.69 104 PRO A C 1
ATOM 786 O O . PRO A 1 104 ? -18.141 -33.719 -7.633 1 84.69 104 PRO A O 1
ATOM 789 N N . GLY A 1 105 ? -20.328 -33.219 -8.195 1 82.88 105 GLY A N 1
ATOM 790 C CA . GLY A 1 105 ? -20.906 -33.75 -6.965 1 82.88 105 GLY A CA 1
ATOM 791 C C . GLY A 1 105 ? -20.656 -32.844 -5.766 1 82.88 105 GLY A C 1
ATOM 792 O O . GLY A 1 105 ? -20.953 -33.25 -4.629 1 82.88 105 GLY A O 1
ATOM 793 N N . LYS A 1 106 ? -19.953 -31.844 -5.973 1 81.62 106 LYS A N 1
ATOM 794 C CA . LYS A 1 106 ? -19.672 -30.953 -4.852 1 81.62 106 LYS A CA 1
ATOM 795 C C . LYS A 1 106 ? -20.328 -29.594 -5.055 1 81.62 106 LYS A C 1
ATOM 797 O O . LYS A 1 106 ? -20.656 -29.219 -6.184 1 81.62 106 LYS A O 1
ATOM 802 N N . ASN A 1 107 ? -20.641 -28.875 -3.957 1 83.06 107 ASN A N 1
ATOM 803 C CA . ASN A 1 107 ? -21.172 -27.516 -3.988 1 83.06 107 ASN A CA 1
ATOM 804 C C . ASN A 1 107 ? -20.062 -26.469 -4 1 83.06 107 ASN A C 1
ATOM 806 O O . ASN A 1 107 ? -20.328 -25.266 -3.967 1 83.06 107 ASN A O 1
ATOM 810 N N . THR A 1 108 ? -18.844 -26.938 -4.105 1 86.5 108 THR A N 1
ATOM 811 C CA . THR A 1 108 ? -17.703 -26.047 -4.129 1 86.5 108 THR A CA 1
ATOM 812 C C . THR A 1 108 ? -17.125 -25.938 -5.539 1 86.5 108 THR A C 1
ATOM 814 O O . THR A 1 108 ? -17.484 -26.719 -6.422 1 86.5 108 THR A O 1
ATOM 817 N N . LYS A 1 109 ? -16.406 -24.891 -5.742 1 93.12 109 LYS A N 1
ATOM 818 C CA . LYS A 1 109 ? -15.672 -24.672 -6.984 1 93.12 109 LYS A CA 1
ATOM 819 C C . LYS A 1 109 ? -14.164 -24.766 -6.746 1 93.12 109 LYS A C 1
ATOM 821 O O . LYS A 1 109 ? -13.719 -24.875 -5.602 1 93.12 109 LYS A O 1
ATOM 826 N N . ALA A 1 110 ? -13.461 -24.844 -7.867 1 94.81 110 ALA A N 1
ATOM 827 C CA . ALA A 1 110 ? -12.023 -25.047 -7.742 1 94.81 110 ALA A CA 1
ATOM 828 C C . ALA A 1 110 ? -11.25 -24.078 -8.625 1 94.81 110 ALA A C 1
ATOM 830 O O . ALA A 1 110 ? -11.664 -23.781 -9.75 1 94.81 110 ALA A O 1
ATOM 831 N N . PHE A 1 111 ? -10.211 -23.562 -8.117 1 97.31 111 PHE A N 1
ATOM 832 C CA . PHE A 1 111 ? -9.219 -22.859 -8.906 1 97.31 111 PHE A CA 1
ATOM 833 C C . PHE A 1 111 ? -8.062 -23.781 -9.289 1 97.31 111 PHE A C 1
ATOM 835 O O . PHE A 1 111 ? -7.418 -24.359 -8.414 1 97.31 111 PHE A O 1
ATOM 842 N N . ASP A 1 112 ? -7.777 -23.891 -10.578 1 96.75 112 ASP A N 1
ATOM 843 C CA . ASP A 1 112 ? -6.664 -24.703 -11.07 1 96.75 112 ASP A CA 1
ATOM 844 C C . ASP A 1 112 ? -5.355 -23.906 -11.031 1 96.75 112 ASP A C 1
ATOM 846 O O . ASP A 1 112 ? -5.199 -22.906 -11.742 1 96.75 112 ASP A O 1
ATOM 850 N N . VAL A 1 113 ? -4.457 -24.344 -10.211 1 97.88 113 VAL A N 1
ATOM 851 C CA . VAL A 1 113 ? -3.146 -23.703 -10.148 1 97.88 113 VAL A CA 1
ATOM 852 C C . VAL A 1 113 ? -2.238 -24.281 -11.234 1 97.88 113 VAL A C 1
ATOM 854 O O . VAL A 1 113 ? -1.998 -25.484 -11.273 1 97.88 113 VAL A O 1
ATOM 857 N N . ARG A 1 114 ? -1.704 -23.422 -12.094 1 96.88 114 ARG A N 1
ATOM 858 C CA . ARG A 1 114 ? -0.947 -23.922 -13.242 1 96.88 114 ARG A CA 1
ATOM 859 C C . ARG A 1 114 ? 0.433 -23.266 -13.312 1 96.88 114 ARG A C 1
ATOM 861 O O . ARG A 1 114 ? 1.307 -23.734 -14.039 1 96.88 114 ARG A O 1
ATOM 868 N N . ILE A 1 115 ? 0.587 -22.219 -12.586 1 98.06 115 ILE A N 1
ATOM 869 C CA . ILE A 1 115 ? 1.838 -21.484 -12.648 1 98.06 115 ILE A CA 1
ATOM 870 C C . ILE A 1 115 ? 2.182 -20.922 -11.266 1 98.06 115 ILE A C 1
ATOM 872 O O . ILE A 1 115 ? 1.295 -20.516 -10.516 1 98.06 115 ILE A O 1
ATOM 876 N N . LEU A 1 116 ? 3.422 -20.969 -10.883 1 98.56 116 LEU A N 1
ATOM 877 C CA . LEU A 1 116 ? 3.971 -20.25 -9.742 1 98.56 116 LEU A CA 1
ATOM 878 C C . LEU A 1 116 ? 5.133 -19.359 -10.164 1 98.56 116 LEU A C 1
ATOM 880 O O . LEU A 1 116 ? 5.801 -19.625 -11.164 1 98.56 116 LEU A O 1
ATOM 884 N N . GLU A 1 117 ? 5.266 -18.312 -9.461 1 98.69 117 GLU A N 1
ATOM 885 C CA . GLU A 1 117 ? 6.383 -17.406 -9.68 1 98.69 117 GLU A CA 1
ATOM 886 C C . GLU A 1 117 ? 7.094 -17.078 -8.367 1 98.69 117 GLU A C 1
ATOM 888 O O . GLU A 1 117 ? 6.547 -17.312 -7.285 1 98.69 117 GLU A O 1
ATOM 893 N N . CYS A 1 118 ? 8.32 -16.594 -8.414 1 98.38 118 CYS A N 1
ATOM 894 C CA . CYS A 1 118 ? 9.039 -16.062 -7.262 1 98.38 118 CYS A CA 1
ATOM 895 C C . CYS A 1 118 ? 9.969 -14.922 -7.668 1 98.38 118 CYS A C 1
ATOM 897 O O . CYS A 1 118 ? 10.258 -14.742 -8.852 1 98.38 118 CYS A O 1
ATOM 899 N N . HIS A 1 119 ? 10.281 -14.102 -6.758 1 98.56 119 HIS A N 1
ATOM 900 C CA . HIS A 1 119 ? 11.234 -13 -6.867 1 98.56 119 HIS A CA 1
ATOM 901 C C . HIS A 1 119 ? 12.461 -13.234 -5.988 1 98.56 119 HIS A C 1
ATOM 903 O O . HIS A 1 119 ? 12.43 -12.945 -4.789 1 98.56 119 HIS A O 1
ATOM 909 N N . PRO A 1 120 ? 13.508 -13.727 -6.594 1 97.81 120 PRO A N 1
ATOM 910 C CA . PRO A 1 120 ? 14.617 -14.234 -5.777 1 97.81 120 PRO A CA 1
ATOM 911 C C . PRO A 1 120 ? 15.305 -13.141 -4.965 1 97.81 120 PRO A C 1
ATOM 913 O O . PRO A 1 120 ? 15.859 -13.422 -3.898 1 97.81 120 PRO A O 1
ATOM 916 N N . PHE A 1 121 ? 15.227 -11.859 -5.379 1 98.44 121 PHE A N 1
ATOM 917 C CA . PHE A 1 121 ? 16.109 -10.859 -4.793 1 98.44 121 PHE A CA 1
ATOM 918 C C . PHE A 1 121 ? 15.312 -9.75 -4.113 1 98.44 121 PHE A C 1
ATOM 920 O O . PHE A 1 121 ? 15.867 -8.727 -3.727 1 98.44 121 PHE A O 1
ATOM 927 N N . THR A 1 122 ? 14.039 -9.953 -4.023 1 98.81 122 THR A N 1
ATOM 928 C CA . THR A 1 122 ? 13.227 -8.891 -3.441 1 98.81 122 THR A CA 1
ATOM 929 C C . THR A 1 122 ? 11.977 -9.469 -2.781 1 98.81 122 THR A C 1
ATOM 931 O O . THR A 1 122 ? 11.469 -10.508 -3.209 1 98.81 122 THR A O 1
ATOM 934 N N . THR A 1 123 ? 11.555 -8.828 -1.69 1 98.81 123 THR A N 1
ATOM 935 C CA . THR A 1 123 ? 10.172 -9.023 -1.252 1 98.81 123 THR A CA 1
ATOM 936 C C . THR A 1 123 ? 9.203 -8.336 -2.205 1 98.81 123 THR A C 1
ATOM 938 O O . THR A 1 123 ? 9.594 -7.457 -2.975 1 98.81 123 THR A O 1
ATOM 941 N N . GLN A 1 124 ? 8.016 -8.727 -2.211 1 98.94 124 GLN A N 1
ATOM 942 C CA . GLN A 1 124 ? 6.949 -8.102 -2.992 1 98.94 124 GLN A CA 1
ATOM 943 C C . GLN A 1 124 ? 5.664 -7.984 -2.18 1 98.94 124 GLN A C 1
ATOM 945 O O . GLN A 1 124 ? 5.148 -8.984 -1.675 1 98.94 124 GLN A O 1
ATOM 950 N N . THR A 1 125 ? 5.184 -6.789 -1.966 1 98.94 125 THR A N 1
ATOM 951 C CA . THR A 1 125 ? 4.004 -6.543 -1.14 1 98.94 125 THR A CA 1
ATOM 952 C C . THR A 1 125 ? 2.801 -6.188 -2.008 1 98.94 125 THR A C 1
ATOM 954 O O . THR A 1 125 ? 2.893 -5.32 -2.879 1 98.94 125 THR A O 1
ATOM 957 N N . PHE A 1 126 ? 1.675 -6.844 -1.842 1 98.94 126 PHE A N 1
ATOM 958 C CA . PHE A 1 126 ? 0.395 -6.531 -2.467 1 98.94 126 PHE A CA 1
ATOM 959 C C . PHE A 1 126 ? -0.561 -5.906 -1.458 1 98.94 126 PHE A C 1
ATOM 961 O O . PHE A 1 126 ? -0.957 -6.555 -0.487 1 98.94 126 PHE A O 1
ATOM 968 N N . THR A 1 127 ? -0.933 -4.688 -1.645 1 98.94 127 THR A N 1
ATOM 969 C CA . THR A 1 127 ? -1.917 -4 -0.816 1 98.94 127 THR A CA 1
ATOM 970 C C . THR A 1 127 ? -3.188 -3.715 -1.611 1 98.94 127 THR A C 1
ATOM 972 O O . THR A 1 127 ? -3.174 -2.918 -2.551 1 98.94 127 THR A O 1
ATOM 975 N N . PRO A 1 128 ? -4.262 -4.344 -1.247 1 98.81 128 PRO A N 1
ATOM 976 C CA . PRO A 1 128 ? -5.5 -4.047 -1.973 1 98.81 128 PRO A CA 1
ATOM 977 C C . PRO A 1 128 ? -6.043 -2.652 -1.671 1 98.81 128 PRO A C 1
ATOM 979 O O . PRO A 1 128 ? -6.016 -2.213 -0.519 1 98.81 128 PRO A O 1
ATOM 982 N N . ILE A 1 129 ? -6.426 -2.074 -2.717 1 98.25 129 ILE A N 1
ATOM 983 C CA . ILE A 1 129 ? -7.086 -0.782 -2.57 1 98.25 129 ILE A CA 1
ATOM 984 C C . ILE A 1 129 ? -8.539 -0.892 -3.018 1 98.25 129 ILE A C 1
ATOM 986 O O . ILE A 1 129 ? -8.883 -1.745 -3.84 1 98.25 129 ILE A O 1
ATOM 990 N N . ASP A 1 130 ? -9.477 -0.163 -2.418 1 97.94 130 ASP A N 1
ATOM 991 C CA . ASP A 1 130 ? -10.906 -0.201 -2.684 1 97.94 130 ASP A CA 1
ATOM 992 C C . ASP A 1 130 ? -11.5 -1.563 -2.326 1 97.94 130 ASP A C 1
ATOM 994 O O . ASP A 1 130 ? -12.258 -2.141 -3.104 1 97.94 130 ASP A O 1
ATOM 998 N N . LEU A 1 131 ? -11.047 -2.141 -1.324 1 98.25 131 LEU A N 1
ATOM 999 C CA . LEU A 1 131 ? -11.555 -3.42 -0.841 1 98.25 131 LEU A CA 1
ATOM 1000 C C . LEU A 1 131 ? -11.906 -3.34 0.64 1 98.25 131 LEU A C 1
ATOM 1002 O O . LEU A 1 131 ? -11.062 -2.982 1.466 1 98.25 131 LEU A O 1
ATOM 1006 N N . SER A 1 132 ? -13.141 -3.691 0.967 1 97.44 132 SER A N 1
ATOM 1007 C CA . SER A 1 132 ? -13.609 -3.613 2.346 1 97.44 132 SER A CA 1
ATOM 1008 C C . SER A 1 132 ? -13.523 -4.969 3.037 1 97.44 132 SER A C 1
ATOM 1010 O O . SER A 1 132 ? -13.727 -6.008 2.408 1 97.44 132 SER A O 1
ATOM 1012 N N . SER A 1 133 ? -13.227 -4.926 4.328 1 97.12 133 SER A N 1
ATOM 1013 C CA . SER A 1 133 ? -13.266 -6.145 5.125 1 97.12 133 SER A CA 1
ATOM 1014 C C . SER A 1 133 ? -14.703 -6.605 5.363 1 97.12 133 SER A C 1
ATOM 1016 O O . SER A 1 133 ? -14.93 -7.73 5.809 1 97.12 133 SER A O 1
ATOM 1018 N N . GLN A 1 134 ? -15.641 -5.766 5.023 1 96.56 134 GLN A N 1
ATOM 1019 C CA . GLN A 1 134 ? -17.047 -6.109 5.168 1 96.56 134 GLN A CA 1
ATOM 1020 C C . GLN A 1 134 ? -17.516 -7.023 4.035 1 96.56 134 GLN A C 1
ATOM 1022 O O . GLN A 1 134 ? -16.906 -7.051 2.965 1 96.56 134 GLN A O 1
ATOM 1027 N N . SER A 1 135 ? -18.656 -7.754 4.289 1 95.38 135 SER A N 1
ATOM 1028 C CA . SER A 1 135 ? -19.141 -8.719 3.309 1 95.38 135 SER A CA 1
ATOM 1029 C C . SER A 1 135 ? -19.719 -8.023 2.08 1 95.38 135 SER A C 1
ATOM 1031 O O . SER A 1 135 ? -19.766 -8.602 0.995 1 95.38 135 SER A O 1
ATOM 1033 N N . THR A 1 136 ? -20.188 -6.754 2.314 1 96.88 136 THR A N 1
ATOM 1034 C CA . THR A 1 136 ? -20.781 -6.008 1.213 1 96.88 136 THR A CA 1
ATOM 1035 C C . THR A 1 136 ? -20.297 -4.562 1.214 1 96.88 136 THR A C 1
ATOM 1037 O O . THR A 1 136 ? -20.031 -3.996 2.273 1 96.88 136 THR A O 1
ATOM 1040 N N . ALA A 1 137 ? -20.203 -4.012 0.085 1 96.75 137 ALA A N 1
ATOM 1041 C CA . ALA A 1 137 ? -19.953 -2.59 -0.145 1 96.75 137 ALA A CA 1
ATOM 1042 C C . ALA A 1 137 ? -20.828 -2.066 -1.286 1 96.75 137 ALA A C 1
ATOM 1044 O O . ALA A 1 137 ? -20.906 -2.688 -2.35 1 96.75 137 ALA A O 1
ATOM 1045 N N . GLY A 1 138 ? -21.531 -0.931 -1.035 1 95.75 138 GLY A N 1
ATOM 1046 C CA . GLY A 1 138 ? -22.422 -0.407 -2.047 1 95.75 138 GLY A CA 1
ATOM 1047 C C . GLY A 1 138 ? -23.531 -1.38 -2.426 1 95.75 138 GLY A C 1
ATOM 1048 O O . GLY A 1 138 ? -23.938 -1.44 -3.586 1 95.75 138 GLY A O 1
ATOM 1049 N N . GLY A 1 139 ? -23.812 -2.227 -1.557 1 94.44 139 GLY A N 1
ATOM 1050 C CA . GLY A 1 139 ? -24.891 -3.18 -1.8 1 94.44 139 GLY A CA 1
ATOM 1051 C C . GLY A 1 139 ? -24.422 -4.414 -2.557 1 94.44 139 GLY A C 1
ATOM 1052 O O . GLY A 1 139 ? -25.234 -5.293 -2.869 1 94.44 139 GLY A O 1
ATOM 1053 N N . GLN A 1 140 ? -23.203 -4.465 -2.799 1 95.06 140 GLN A N 1
ATOM 1054 C CA . GLN A 1 140 ? -22.688 -5.609 -3.545 1 95.06 140 GLN A CA 1
ATOM 1055 C C . GLN A 1 140 ? -21.719 -6.426 -2.697 1 95.06 140 GLN A C 1
ATOM 1057 O O . GLN A 1 140 ? -21 -5.875 -1.858 1 95.06 140 GLN A O 1
ATOM 1062 N N . GLU A 1 141 ? -21.688 -7.734 -2.965 1 95.69 141 GLU A N 1
ATOM 1063 C CA . GLU A 1 141 ? -20.766 -8.609 -2.24 1 95.69 141 GLU A CA 1
ATOM 1064 C C . GLU A 1 141 ? -19.312 -8.273 -2.566 1 95.69 141 GLU A C 1
ATOM 1066 O O . GLU A 1 141 ? -18.969 -8.109 -3.734 1 95.69 141 GLU A O 1
ATOM 1071 N N . GLU A 1 142 ? -18.547 -8.188 -1.53 1 97 142 GLU A N 1
ATOM 1072 C CA . GLU A 1 142 ? -17.125 -7.918 -1.728 1 97 142 GLU A CA 1
ATOM 1073 C C . GLU A 1 142 ? -16.375 -9.18 -2.139 1 97 142 GLU A C 1
ATOM 1075 O O . GLU A 1 142 ? -16.641 -10.266 -1.62 1 97 142 GLU A O 1
ATOM 1080 N N . PRO A 1 143 ? -15.492 -9.031 -3.123 1 97 143 PRO A N 1
ATOM 1081 C CA . PRO A 1 143 ? -14.625 -10.172 -3.445 1 97 143 PRO A CA 1
ATOM 1082 C C . PRO A 1 143 ? -13.586 -10.445 -2.359 1 97 143 PRO A C 1
ATOM 1084 O O . PRO A 1 143 ? -13.461 -9.672 -1.408 1 97 143 PRO A O 1
ATOM 1087 N N . TYR A 1 144 ? -13.016 -11.594 -2.418 1 97.06 144 TYR A N 1
ATOM 1088 C CA . TYR A 1 144 ? -11.812 -11.93 -1.674 1 97.06 144 TYR A CA 1
ATOM 1089 C C . TYR A 1 144 ? -10.734 -12.469 -2.604 1 97.06 144 TYR A C 1
ATOM 1091 O O . TYR A 1 144 ? -10.938 -12.555 -3.816 1 97.06 144 TYR A O 1
ATOM 1099 N N . TYR A 1 145 ? -9.57 -12.648 -2.119 1 98.12 145 TYR A N 1
ATOM 1100 C CA . TYR A 1 145 ? -8.516 -13.172 -2.977 1 98.12 145 TYR A CA 1
ATOM 1101 C C . TYR A 1 145 ? -7.762 -14.305 -2.287 1 98.12 145 TYR A C 1
ATOM 1103 O O . TYR A 1 145 ? -7.746 -14.383 -1.056 1 98.12 145 TYR A O 1
ATOM 1111 N N . LEU A 1 146 ? -7.223 -15.188 -3.078 1 98.31 146 LEU A N 1
ATOM 1112 C CA . LEU A 1 146 ? -6.414 -16.297 -2.6 1 98.31 146 LEU A CA 1
ATOM 1113 C C . LEU A 1 146 ? -4.926 -15.969 -2.684 1 98.31 146 LEU A C 1
ATOM 1115 O O . LEU A 1 146 ? -4.473 -15.383 -3.666 1 98.31 146 LEU A O 1
ATOM 1119 N N . VAL A 1 147 ? -4.273 -16.266 -1.65 1 98.81 147 VAL A N 1
ATOM 1120 C CA . VAL A 1 147 ? -2.814 -16.25 -1.585 1 98.81 147 VAL A CA 1
ATOM 1121 C C . VAL A 1 147 ? -2.27 -17.672 -1.612 1 98.81 147 VAL A C 1
ATOM 1123 O O . VAL A 1 147 ? -2.307 -18.375 -0.601 1 98.81 147 VAL A O 1
ATOM 1126 N N . VAL A 1 148 ? -1.781 -18.062 -2.74 1 98.81 148 VAL A N 1
ATOM 1127 C CA . VAL A 1 148 ? -1.312 -19.438 -2.945 1 98.81 148 VAL A CA 1
ATOM 1128 C C . VAL A 1 148 ? 0.215 -19.453 -2.957 1 98.81 148 VAL A C 1
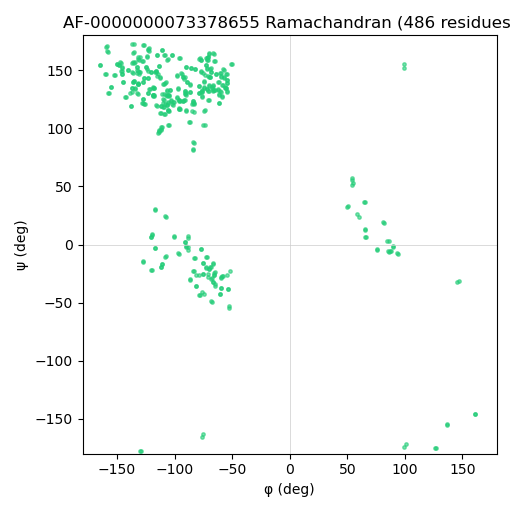ATOM 1130 O O . VAL A 1 148 ? 0.848 -18.766 -3.754 1 98.81 148 VAL A O 1
ATOM 1133 N N . VAL A 1 149 ? 0.776 -20.234 -2.064 1 98.94 149 VAL A N 1
ATOM 1134 C CA . VAL A 1 149 ? 2.227 -20.219 -1.896 1 98.94 149 VAL A CA 1
ATOM 1135 C C . VAL A 1 149 ? 2.744 -21.656 -1.802 1 98.94 149 VAL A C 1
ATOM 1137 O O . VAL A 1 149 ? 1.992 -22.562 -1.468 1 98.94 149 VAL A O 1
ATOM 1140 N N . ALA A 1 150 ? 3.975 -21.828 -2.117 1 98.81 150 ALA A N 1
ATOM 1141 C CA . ALA A 1 150 ? 4.695 -23.094 -1.934 1 98.81 150 ALA A CA 1
ATOM 1142 C C . ALA A 1 150 ? 6.086 -22.844 -1.351 1 98.81 150 ALA A C 1
ATOM 1144 O O . ALA A 1 150 ? 6.758 -21.875 -1.72 1 98.81 150 ALA A O 1
ATOM 1145 N N . PRO A 1 151 ? 6.5 -23.703 -0.423 1 98.19 151 PRO A N 1
ATOM 1146 C CA . PRO A 1 151 ? 7.887 -23.594 0.029 1 98.19 151 PRO A CA 1
ATOM 1147 C C . PRO A 1 151 ? 8.891 -23.734 -1.113 1 98.19 151 PRO A C 1
ATOM 1149 O O . PRO A 1 151 ? 8.562 -24.281 -2.168 1 98.19 151 PRO A O 1
ATOM 1152 N N . THR A 1 152 ? 9.945 -23.109 -0.891 1 98.31 152 THR A N 1
ATOM 1153 C CA . THR A 1 152 ? 11.055 -23.234 -1.824 1 98.31 152 THR A CA 1
ATOM 1154 C C . THR A 1 152 ? 11.977 -24.391 -1.406 1 98.31 152 THR A C 1
ATOM 1156 O O . THR A 1 152 ? 12.398 -24.453 -0.25 1 98.31 152 THR A O 1
ATOM 1159 N N . LEU A 1 153 ? 12.297 -25.312 -2.361 1 97.69 153 LEU A N 1
ATOM 1160 C CA . LEU A 1 153 ? 13.266 -26.375 -2.107 1 97.69 153 LEU A CA 1
ATOM 1161 C C . LEU A 1 153 ? 14.688 -25.875 -2.348 1 97.69 153 LEU A C 1
ATOM 1163 O O . LEU A 1 153 ? 15.305 -26.219 -3.357 1 97.69 153 LEU A O 1
ATOM 1167 N N . LYS A 1 154 ? 15.203 -25.203 -1.341 1 96.88 154 LYS A N 1
ATOM 1168 C CA . LYS A 1 154 ? 16.484 -24.531 -1.446 1 96.88 154 LYS A CA 1
ATOM 1169 C C . LYS A 1 154 ? 17.609 -25.531 -1.725 1 96.88 154 LYS A C 1
ATOM 1171 O O . LYS A 1 154 ? 17.719 -26.547 -1.041 1 96.88 154 LYS A O 1
ATOM 1176 N N . GLY A 1 155 ? 18.344 -25.234 -2.697 1 97 155 GLY A N 1
ATOM 1177 C CA . GLY A 1 155 ? 19.516 -26.031 -3 1 97 155 GLY A CA 1
ATOM 1178 C C . GLY A 1 155 ? 19.219 -27.203 -3.914 1 97 155 GLY A C 1
ATOM 1179 O O . GLY A 1 155 ? 20.125 -27.922 -4.336 1 97 155 GLY A O 1
ATOM 1180 N N . GLN A 1 156 ? 18.016 -27.422 -4.215 1 97.75 156 GLN A N 1
ATOM 1181 C CA . GLN A 1 156 ? 17.625 -28.516 -5.102 1 97.75 156 GLN A CA 1
ATOM 1182 C C . GLN A 1 156 ? 17.469 -28.031 -6.535 1 97.75 156 GLN A C 1
ATOM 1184 O O . GLN A 1 156 ? 17.406 -26.812 -6.785 1 97.75 156 GLN A O 1
ATOM 1189 N N . THR A 1 157 ? 17.516 -28.969 -7.383 1 97.44 157 THR A N 1
ATOM 1190 C CA . THR A 1 157 ? 17.297 -28.688 -8.797 1 97.44 157 THR A CA 1
ATOM 1191 C C . THR A 1 157 ? 16.281 -29.656 -9.391 1 97.44 157 THR A C 1
ATOM 1193 O O . THR A 1 157 ? 16.156 -30.797 -8.93 1 97.44 157 THR A O 1
ATOM 1196 N N . VAL A 1 158 ? 15.57 -29.188 -10.312 1 96.94 158 VAL A N 1
ATOM 1197 C CA . VAL A 1 158 ? 14.672 -30.047 -11.086 1 96.94 158 VAL A CA 1
ATOM 1198 C C . VAL A 1 158 ? 14.781 -29.688 -12.57 1 96.94 158 VAL A C 1
ATOM 1200 O O . VAL A 1 158 ? 15.25 -28.609 -12.922 1 96.94 158 VAL A O 1
ATOM 1203 N N . THR A 1 159 ? 14.43 -30.656 -13.367 1 96.56 159 THR A N 1
ATOM 1204 C CA . THR A 1 159 ? 14.398 -30.438 -14.805 1 96.56 159 THR A CA 1
ATOM 1205 C C . THR A 1 159 ? 13.016 -29.938 -15.242 1 96.56 159 THR A C 1
ATOM 1207 O O . THR A 1 159 ? 11.992 -30.469 -14.789 1 96.56 159 THR A O 1
ATOM 1210 N N . ALA A 1 160 ? 13.016 -28.891 -16 1 97.62 160 ALA A N 1
ATOM 1211 C CA . ALA A 1 160 ? 11.805 -28.391 -16.641 1 97.62 160 ALA A CA 1
ATOM 1212 C C . ALA A 1 160 ? 11.977 -28.297 -18.156 1 97.62 160 ALA A C 1
ATOM 1214 O O . ALA A 1 160 ? 13.102 -28.391 -18.656 1 97.62 160 ALA A O 1
ATOM 1215 N N . MET A 1 161 ? 10.875 -28.219 -18.859 1 97.75 161 MET A N 1
ATOM 1216 C CA . MET A 1 161 ? 10.906 -28.219 -20.328 1 97.75 161 MET A CA 1
ATOM 1217 C C . MET A 1 161 ? 10.531 -26.859 -20.875 1 97.75 161 MET A C 1
ATOM 1219 O O . MET A 1 161 ? 9.625 -26.203 -20.359 1 97.75 161 MET A O 1
ATOM 1223 N N . THR A 1 162 ? 11.242 -26.438 -21.875 1 96.56 162 THR A N 1
ATOM 1224 C CA . THR A 1 162 ? 10.898 -25.281 -22.688 1 96.56 162 THR A CA 1
ATOM 1225 C C . THR A 1 162 ? 10.781 -25.672 -24.156 1 96.56 162 THR A C 1
ATOM 1227 O O . THR A 1 162 ? 11.141 -26.797 -24.547 1 96.56 162 THR A O 1
ATOM 1230 N N . PRO A 1 163 ? 10.227 -24.75 -24.984 1 94.94 163 PRO A N 1
ATOM 1231 C CA . PRO A 1 163 ? 10.195 -25.078 -26.422 1 94.94 163 PRO A CA 1
ATOM 1232 C C . PRO A 1 163 ? 11.586 -25.344 -27 1 94.94 163 PRO A C 1
ATOM 1234 O O . PRO A 1 163 ? 11.727 -26.109 -27.953 1 94.94 163 PRO A O 1
ATOM 1237 N N . SER A 1 164 ? 12.586 -24.766 -26.422 1 96.12 164 SER A N 1
ATOM 1238 C CA . SER A 1 164 ? 13.953 -24.891 -26.922 1 96.12 164 SER A CA 1
ATOM 1239 C C . SER A 1 164 ? 14.664 -26.094 -26.297 1 96.12 164 SER A C 1
ATOM 1241 O O . SER A 1 164 ? 15.812 -26.391 -26.625 1 96.12 164 SER A O 1
ATOM 1243 N N . GLY A 1 165 ? 14.023 -26.828 -25.391 1 96.38 165 GLY A N 1
ATOM 1244 C CA . GLY A 1 165 ? 14.609 -28 -24.766 1 96.38 165 GLY A CA 1
ATOM 1245 C C . GLY A 1 165 ? 14.57 -27.953 -23.25 1 96.38 165 GLY A C 1
ATOM 1246 O O . GLY A 1 165 ? 13.961 -27.047 -22.672 1 96.38 165 GLY A O 1
ATOM 1247 N N . PRO A 1 166 ? 15.227 -29.016 -22.609 1 96.75 166 PRO A N 1
ATOM 1248 C CA . PRO A 1 166 ? 15.211 -29.078 -21.156 1 96.75 166 PRO A CA 1
ATOM 1249 C C . PRO A 1 166 ? 16.047 -27.969 -20.5 1 96.75 166 PRO A C 1
ATOM 1251 O O . PRO A 1 166 ? 17.109 -27.609 -21.031 1 96.75 166 PRO A O 1
ATOM 1254 N N . VAL A 1 167 ? 15.578 -27.484 -19.391 1 96.69 167 VAL A N 1
ATOM 1255 C CA . VAL A 1 167 ? 16.328 -26.531 -18.578 1 96.69 167 VAL A CA 1
ATOM 1256 C C . VAL A 1 167 ? 16.328 -26.969 -17.125 1 96.69 167 VAL A C 1
ATOM 1258 O O . VAL A 1 167 ? 15.492 -27.766 -16.703 1 96.69 167 VAL A O 1
ATOM 1261 N N . THR A 1 168 ? 17.297 -26.438 -16.4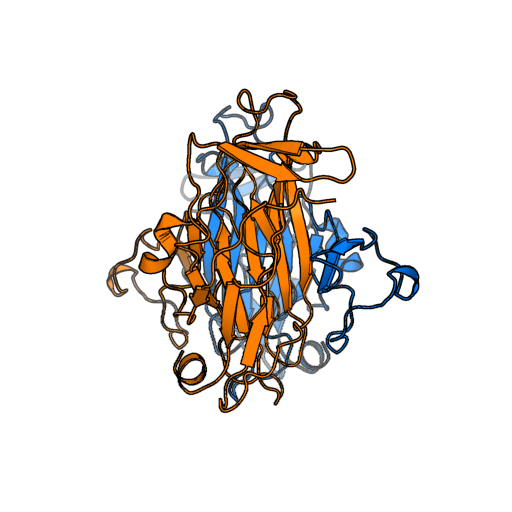22 1 96.31 168 THR A N 1
ATOM 1262 C CA . THR A 1 168 ? 17.406 -26.703 -14.984 1 96.31 168 THR A CA 1
ATOM 1263 C C . THR A 1 168 ? 16.797 -25.562 -14.18 1 96.31 168 THR A C 1
ATOM 1265 O O . THR A 1 168 ? 17.125 -24.406 -14.398 1 96.31 168 THR A O 1
ATOM 1268 N N . VAL A 1 169 ? 15.898 -25.891 -13.312 1 97.12 169 VAL A N 1
ATOM 1269 C CA . VAL A 1 169 ? 15.336 -24.938 -12.367 1 97.12 169 VAL A CA 1
ATOM 1270 C C . VAL A 1 169 ? 15.984 -25.125 -10.992 1 97.12 169 VAL A C 1
ATOM 1272 O O . VAL A 1 169 ? 15.938 -26.219 -10.43 1 97.12 169 VAL A O 1
ATOM 1275 N N . ARG A 1 170 ? 16.609 -24.078 -10.531 1 96.38 170 ARG A N 1
ATOM 1276 C CA . ARG A 1 170 ? 17.172 -24.094 -9.188 1 96.38 170 ARG A CA 1
ATOM 1277 C C . ARG A 1 170 ? 16.172 -23.578 -8.164 1 96.38 170 ARG A C 1
ATOM 1279 O O . ARG A 1 170 ? 15.43 -22.625 -8.438 1 96.38 170 ARG A O 1
ATOM 1286 N N . ASP A 1 171 ? 16.219 -24.219 -6.887 1 97.88 171 ASP A N 1
ATOM 1287 C CA . ASP A 1 171 ? 15.32 -23.828 -5.797 1 97.88 171 ASP A CA 1
ATOM 1288 C C . ASP A 1 171 ? 13.859 -23.875 -6.238 1 97.88 171 ASP A C 1
ATOM 1290 O O . ASP A 1 171 ? 13.133 -22.891 -6.078 1 97.88 171 ASP A O 1
ATOM 1294 N N . PRO A 1 172 ? 13.477 -25.031 -6.812 1 98.38 172 PRO A N 1
ATOM 1295 C CA . PRO A 1 172 ? 12.109 -25.141 -7.332 1 98.38 172 PRO A CA 1
ATOM 1296 C C . PRO A 1 172 ? 11.055 -25.078 -6.23 1 98.38 172 PRO A C 1
ATOM 1298 O O . PRO A 1 172 ? 11.383 -25.172 -5.047 1 98.38 172 PRO A O 1
ATOM 1301 N N . PRO A 1 173 ? 9.812 -24.844 -6.625 1 98.62 173 PRO A N 1
ATOM 1302 C CA . PRO A 1 173 ? 8.766 -24.922 -5.609 1 98.62 173 PRO A CA 1
ATOM 1303 C C . PRO A 1 173 ? 8.5 -26.359 -5.141 1 98.62 173 PRO A C 1
ATOM 1305 O O . PRO A 1 173 ? 8.555 -27.281 -5.945 1 98.62 173 PRO A O 1
ATOM 1308 N N . ASP A 1 174 ? 8.195 -26.5 -3.879 1 98.19 174 ASP A N 1
ATOM 1309 C CA . ASP A 1 174 ? 7.672 -27.75 -3.312 1 98.19 174 ASP A CA 1
ATOM 1310 C C . ASP A 1 174 ? 6.16 -27.844 -3.506 1 98.19 174 ASP A C 1
ATOM 1312 O O . ASP A 1 174 ? 5.391 -27.516 -2.602 1 98.19 174 ASP A O 1
ATOM 1316 N N . LEU A 1 175 ? 5.715 -28.375 -4.594 1 97.94 175 LEU A N 1
ATOM 1317 C CA . LEU A 1 175 ? 4.297 -28.406 -4.949 1 97.94 175 LEU A CA 1
ATOM 1318 C C . LEU A 1 175 ? 3.516 -29.281 -3.977 1 97.94 175 LEU A C 1
ATOM 1320 O O . LEU A 1 175 ? 2.32 -29.078 -3.764 1 97.94 175 LEU A O 1
ATOM 1324 N N . LYS A 1 176 ? 4.164 -30.219 -3.381 1 97.44 176 LYS A N 1
ATOM 1325 C CA . LYS A 1 176 ? 3.498 -31.156 -2.48 1 97.44 176 LYS A CA 1
ATOM 1326 C C . LYS A 1 176 ? 3.066 -30.469 -1.189 1 97.44 176 LYS A C 1
ATOM 1328 O O . LYS A 1 176 ? 2.23 -30.984 -0.449 1 97.44 176 LYS A O 1
ATOM 1333 N N . ASN A 1 177 ? 3.709 -29.344 -0.904 1 97.69 177 ASN A N 1
ATOM 1334 C CA . ASN A 1 177 ? 3.396 -28.625 0.325 1 97.69 177 ASN A CA 1
ATOM 1335 C C . ASN A 1 177 ? 2.832 -27.234 0.033 1 97.69 177 ASN A C 1
ATOM 1337 O O . ASN A 1 177 ? 3.068 -26.281 0.79 1 97.69 177 ASN A O 1
ATOM 1341 N N . LEU A 1 178 ? 2.174 -27.156 -1.08 1 98.44 178 LEU A N 1
ATOM 1342 C CA . LEU A 1 178 ? 1.494 -25.906 -1.441 1 98.44 178 LEU A CA 1
ATOM 1343 C C . LEU A 1 178 ? 0.416 -25.562 -0.42 1 98.44 178 LEU A C 1
ATOM 1345 O O . LEU A 1 178 ? -0.298 -26.453 0.059 1 98.44 178 LEU A O 1
ATOM 1349 N N . ARG A 1 179 ? 0.3 -24.281 -0.086 1 98.31 179 ARG A N 1
ATOM 1350 C CA . ARG A 1 179 ? -0.725 -23.766 0.81 1 98.31 179 ARG A CA 1
ATOM 1351 C C . ARG A 1 179 ? -1.515 -22.641 0.14 1 98.31 179 ARG A C 1
ATOM 1353 O O . ARG A 1 179 ? -1.028 -22 -0.797 1 98.31 179 ARG A O 1
ATOM 1360 N N . ALA A 1 180 ? -2.74 -22.5 0.587 1 98.44 180 ALA A N 1
ATOM 1361 C CA . ALA A 1 180 ? -3.588 -21.391 0.138 1 98.44 180 ALA A CA 1
ATOM 1362 C C . ALA A 1 180 ? -4.242 -20.688 1.322 1 98.44 180 ALA A C 1
ATOM 1364 O O . ALA A 1 180 ? -4.664 -21.344 2.283 1 98.44 180 ALA A O 1
ATOM 1365 N N . PHE A 1 181 ? -4.262 -19.422 1.243 1 98.25 181 PHE A N 1
ATOM 1366 C CA . PHE A 1 181 ? -4.898 -18.594 2.262 1 98.25 181 PHE A CA 1
ATOM 1367 C C . PHE A 1 181 ? -5.965 -17.703 1.644 1 98.25 181 PHE A C 1
ATOM 1369 O O . PHE A 1 181 ? -5.801 -17.219 0.521 1 98.25 181 PHE A O 1
ATOM 1376 N N . VAL A 1 182 ? -7.023 -17.516 2.387 1 97.62 182 VAL A N 1
ATOM 1377 C CA . VAL A 1 182 ? -8.047 -16.531 2.016 1 97.62 182 VAL A CA 1
ATOM 1378 C C . VAL A 1 182 ? -7.723 -15.188 2.656 1 97.62 182 VAL A C 1
ATOM 1380 O O . VAL A 1 182 ? -7.527 -15.102 3.871 1 97.62 182 VAL A O 1
ATOM 1383 N N . ALA A 1 183 ? -7.633 -14.227 1.82 1 97.88 183 ALA A N 1
ATOM 1384 C CA . ALA A 1 183 ? -7.441 -12.859 2.297 1 97.88 183 ALA A CA 1
ATOM 1385 C C . ALA A 1 183 ? -8.586 -11.953 1.839 1 97.88 183 ALA A C 1
ATOM 1387 O O . ALA A 1 183 ? -9.148 -12.156 0.761 1 97.88 183 ALA A O 1
ATOM 1388 N N . ARG A 1 184 ? -8.898 -10.977 2.65 1 96.5 184 ARG A N 1
ATOM 1389 C CA . ARG A 1 184 ? -9.992 -10.047 2.406 1 96.5 184 ARG A CA 1
ATOM 1390 C C . ARG A 1 184 ? -9.531 -8.602 2.541 1 96.5 184 ARG A C 1
ATOM 1392 O O . ARG A 1 184 ? -8.336 -8.336 2.684 1 96.5 184 ARG A O 1
ATOM 1399 N N . GLY A 1 185 ? -10.578 -7.703 2.369 1 96.69 185 GLY A N 1
ATOM 1400 C CA . GLY A 1 185 ? -10.242 -6.312 2.639 1 96.69 185 GLY A CA 1
ATOM 1401 C C . GLY A 1 185 ? -9.648 -6.102 4.02 1 96.69 185 GLY A C 1
ATOM 1402 O O . GLY A 1 185 ? -10.07 -6.734 4.988 1 96.69 185 GLY A O 1
ATOM 1403 N N . GLY A 1 186 ? -8.641 -5.18 4.07 1 97.81 186 GLY A N 1
ATOM 1404 C CA . GLY A 1 186 ? -7.965 -4.93 5.336 1 97.81 186 GLY A CA 1
ATOM 1405 C C . GLY A 1 186 ? -6.711 -5.762 5.52 1 97.81 186 GLY A C 1
ATOM 1406 O O . GLY A 1 186 ? -5.969 -5.574 6.484 1 97.81 186 GLY A O 1
ATOM 1407 N N . GLN A 1 187 ? -6.52 -6.695 4.602 1 98.56 187 GLN A N 1
ATOM 1408 C CA . GLN A 1 187 ? -5.336 -7.547 4.676 1 98.56 187 GLN A CA 1
ATOM 1409 C C . GLN A 1 187 ? -4.457 -7.375 3.438 1 98.56 187 GLN A C 1
ATOM 1411 O O . GLN A 1 187 ? -4.965 -7.242 2.322 1 98.56 187 GLN A O 1
ATOM 1416 N N . ALA A 1 188 ? -3.201 -7.262 3.654 1 98.88 188 ALA A N 1
ATOM 1417 C CA . ALA A 1 188 ? -2.176 -7.25 2.613 1 98.88 188 ALA A CA 1
ATOM 1418 C C . ALA A 1 188 ? -1.15 -8.359 2.844 1 98.88 188 ALA A C 1
ATOM 1420 O O . ALA A 1 188 ? -1.165 -9.023 3.883 1 98.88 188 ALA A O 1
ATOM 1421 N N . VAL A 1 189 ? -0.326 -8.609 1.82 1 98.88 189 VAL A N 1
ATOM 1422 C CA . VAL A 1 189 ? 0.658 -9.68 1.939 1 98.88 189 VAL A CA 1
ATOM 1423 C C . VAL A 1 189 ? 1.996 -9.219 1.369 1 98.88 189 VAL A C 1
ATOM 1425 O O . VAL A 1 189 ? 2.039 -8.531 0.342 1 98.88 189 VAL A O 1
ATOM 1428 N N . THR A 1 190 ? 3.004 -9.5 2.076 1 98.94 190 THR A N 1
ATOM 1429 C CA . THR A 1 190 ? 4.363 -9.445 1.553 1 98.94 190 THR A CA 1
ATOM 1430 C C . THR A 1 190 ? 4.918 -10.852 1.325 1 98.94 190 THR A C 1
ATOM 1432 O O . THR A 1 190 ? 5.086 -11.617 2.275 1 98.94 190 THR A O 1
ATOM 1435 N N . TYR A 1 191 ? 5.184 -11.156 0.088 1 98.94 191 TYR A N 1
ATOM 1436 C CA . TYR A 1 191 ? 5.914 -12.391 -0.196 1 98.94 191 TYR A CA 1
ATOM 1437 C C . TYR A 1 191 ? 7.395 -12.234 0.127 1 98.94 191 TYR A C 1
ATOM 1439 O O . TYR A 1 191 ? 8.023 -11.242 -0.268 1 98.94 191 TYR A O 1
ATOM 1447 N N . GLY A 1 192 ? 7.961 -13.211 0.843 1 98.69 192 GLY A N 1
ATOM 1448 C CA . GLY A 1 192 ? 9.398 -13.211 1.067 1 98.69 192 GLY A CA 1
ATOM 1449 C C . GLY A 1 192 ? 10.203 -13.398 -0.205 1 98.69 192 GLY A C 1
ATOM 1450 O O . GLY A 1 192 ? 9.688 -13.914 -1.2 1 98.69 192 GLY A O 1
ATOM 1451 N N . ALA A 1 193 ? 11.453 -12.953 -0.118 1 98.12 193 ALA A N 1
ATOM 1452 C CA . ALA A 1 193 ? 12.328 -13.188 -1.261 1 98.12 193 ALA A CA 1
ATOM 1453 C C . ALA A 1 193 ? 12.453 -14.68 -1.558 1 98.12 193 ALA A C 1
ATOM 1455 O O . ALA A 1 193 ? 12.711 -15.477 -0.654 1 98.12 193 ALA A O 1
ATOM 1456 N N . GLY A 1 194 ? 12.195 -15.008 -2.811 1 97.5 194 GLY A N 1
ATOM 1457 C CA . GLY A 1 194 ? 12.359 -16.391 -3.227 1 97.5 194 GLY A CA 1
ATOM 1458 C C . GLY A 1 194 ? 11.133 -17.25 -2.951 1 97.5 194 GLY A C 1
ATOM 1459 O O . GLY A 1 194 ? 11.078 -18.406 -3.357 1 97.5 194 GLY A O 1
ATOM 1460 N N . THR A 1 195 ? 10.156 -16.688 -2.287 1 98.5 195 THR A N 1
ATOM 1461 C CA . THR A 1 195 ? 8.938 -17.438 -2.004 1 98.5 195 THR A CA 1
ATOM 1462 C C . THR A 1 195 ? 8.133 -17.656 -3.281 1 98.5 195 THR A C 1
ATOM 1464 O O . THR A 1 195 ? 7.836 -16.703 -4.012 1 98.5 195 THR A O 1
ATOM 1467 N N . TRP A 1 196 ? 7.848 -18.938 -3.545 1 98.88 196 TRP A N 1
ATOM 1468 C CA . TRP A 1 196 ? 7.004 -19.266 -4.691 1 98.88 196 TRP A CA 1
ATOM 1469 C C . TRP A 1 196 ? 5.539 -18.984 -4.383 1 98.88 196 TRP A C 1
ATOM 1471 O O . TRP A 1 196 ? 5.039 -19.344 -3.316 1 98.88 196 TRP A O 1
ATOM 1481 N N . HIS A 1 197 ? 4.93 -18.312 -5.277 1 98.94 197 HIS A N 1
ATOM 1482 C CA . HIS A 1 197 ? 3.521 -17.984 -5.098 1 98.94 197 HIS A CA 1
ATOM 1483 C C . HIS A 1 197 ? 2.799 -17.906 -6.438 1 98.94 197 HIS A C 1
ATOM 1485 O O . HIS A 1 197 ? 3.43 -17.688 -7.477 1 98.94 197 HIS A O 1
ATOM 1491 N N . ALA A 1 198 ? 1.481 -18.125 -6.461 1 98.75 198 ALA A N 1
ATOM 1492 C CA . ALA A 1 198 ? 0.662 -17.875 -7.645 1 98.75 198 ALA A CA 1
ATOM 1493 C C . ALA A 1 198 ? 0.389 -16.391 -7.824 1 98.75 198 ALA A C 1
ATOM 1495 O O . ALA A 1 198 ? 0.352 -15.633 -6.848 1 98.75 198 ALA A O 1
ATOM 1496 N N . PRO A 1 199 ? 0.261 -15.969 -9.133 1 97.88 199 PRO A N 1
ATOM 1497 C CA . PRO A 1 199 ? -0.318 -14.633 -9.273 1 97.88 199 PRO A CA 1
ATOM 1498 C C . PRO A 1 199 ? -1.606 -14.461 -8.469 1 97.88 199 PRO A C 1
ATOM 1500 O O . PRO A 1 199 ? -2.281 -15.453 -8.164 1 97.88 199 PRO A O 1
ATOM 1503 N N . MET A 1 200 ? -1.897 -13.203 -8.125 1 97.75 200 MET A N 1
ATOM 1504 C CA . MET A 1 200 ? -3.057 -12.93 -7.277 1 97.75 200 MET A CA 1
ATOM 1505 C C . MET A 1 200 ? -4.32 -13.531 -7.875 1 97.75 200 MET A C 1
ATOM 1507 O O . MET A 1 200 ? -4.57 -13.398 -9.078 1 97.75 200 MET A O 1
ATOM 1511 N N . VAL A 1 201 ? -5.094 -14.234 -7.062 1 98 201 VAL A N 1
ATOM 1512 C CA . VAL A 1 201 ? -6.312 -14.914 -7.48 1 98 201 VAL A CA 1
ATOM 1513 C C . VAL A 1 201 ? -7.527 -14.242 -6.848 1 98 201 VAL A C 1
ATOM 1515 O O . VAL A 1 201 ? -7.855 -14.5 -5.688 1 98 201 VAL A O 1
ATOM 1518 N N . VAL A 1 202 ? -8.18 -13.461 -7.598 1 98.06 202 VAL A N 1
ATOM 1519 C CA . VAL A 1 202 ? -9.383 -12.797 -7.109 1 98.06 202 VAL A CA 1
ATOM 1520 C C . VAL A 1 202 ? -10.594 -13.703 -7.316 1 98.06 202 VAL A C 1
ATOM 1522 O O . VAL A 1 202 ? -10.766 -14.289 -8.391 1 98.06 202 VAL A O 1
ATOM 1525 N N . VAL A 1 203 ? -11.383 -13.867 -6.293 1 97 203 VAL A N 1
ATOM 1526 C CA . VAL A 1 203 ? -12.609 -14.648 -6.328 1 97 203 VAL A CA 1
ATOM 1527 C C . VAL A 1 203 ? -13.805 -13.75 -6.016 1 97 203 VAL A C 1
ATOM 1529 O O . VAL A 1 203 ? -13.828 -13.07 -4.984 1 97 203 VAL A O 1
ATOM 1532 N N . GLY A 1 204 ? -14.773 -13.758 -6.793 1 95 204 GLY A N 1
ATOM 1533 C CA . GLY A 1 204 ? -15.938 -12.906 -6.621 1 95 204 GLY A CA 1
ATOM 1534 C C . GLY A 1 204 ? -16.422 -12.273 -7.918 1 95 204 GLY A C 1
ATOM 1535 O O . GLY A 1 204 ? -16.188 -12.82 -9 1 95 204 GLY A O 1
ATOM 1536 N N . SER A 1 205 ? -17.109 -11.125 -7.801 1 93.69 205 SER A N 1
ATOM 1537 C CA . SER A 1 205 ? -17.812 -10.609 -8.977 1 93.69 205 SER A CA 1
ATOM 1538 C C . SER A 1 205 ? -17.109 -9.375 -9.531 1 93.69 205 SER A C 1
ATOM 1540 O O . SER A 1 205 ? -17.469 -8.891 -10.609 1 93.69 205 SER A O 1
ATOM 1542 N N . ARG A 1 206 ? -16.188 -8.867 -8.789 1 96.69 206 ARG A N 1
ATOM 1543 C CA . ARG A 1 206 ? -15.523 -7.68 -9.32 1 96.69 206 ARG A CA 1
ATOM 1544 C C . ARG A 1 206 ? -14.008 -7.773 -9.148 1 96.69 206 ARG A C 1
ATOM 1546 O O . ARG A 1 206 ? -13.516 -8.562 -8.336 1 96.69 206 ARG A O 1
ATOM 1553 N N . ARG A 1 207 ? -13.336 -6.902 -9.859 1 98 207 ARG A N 1
ATOM 1554 C CA . ARG A 1 207 ? -11.883 -6.781 -9.852 1 98 207 ARG A CA 1
ATOM 1555 C C . ARG A 1 207 ? -11.391 -6.184 -8.539 1 98 207 ARG A C 1
ATOM 1557 O O . ARG A 1 207 ? -12.133 -5.484 -7.852 1 98 207 ARG A O 1
ATOM 1564 N N . VAL A 1 208 ? -10.203 -6.543 -8.172 1 98.38 208 VAL A N 1
ATOM 1565 C CA . VAL A 1 208 ? -9.508 -5.898 -7.066 1 98.38 208 VAL A CA 1
ATOM 1566 C C . VAL A 1 208 ? -8.219 -5.254 -7.574 1 98.38 208 VAL A C 1
ATOM 1568 O O . VAL A 1 208 ? -7.438 -5.887 -8.289 1 98.38 208 VAL A O 1
ATOM 1571 N N . ASP A 1 209 ? -8.031 -3.994 -7.27 1 98.69 209 ASP A N 1
ATOM 1572 C CA . ASP A 1 209 ? -6.789 -3.281 -7.574 1 98.69 209 ASP A CA 1
ATOM 1573 C C . ASP A 1 209 ? -5.801 -3.377 -6.418 1 98.69 209 ASP A C 1
ATOM 1575 O O . ASP A 1 209 ? -6.176 -3.199 -5.258 1 98.69 209 ASP A O 1
ATOM 1579 N N . PHE A 1 210 ? -4.527 -3.729 -6.77 1 98.88 210 PHE A N 1
ATOM 1580 C CA . PHE A 1 210 ? -3.471 -3.84 -5.77 1 98.88 210 PHE A CA 1
ATOM 1581 C C . PHE A 1 210 ? -2.359 -2.832 -6.047 1 98.88 210 PHE A C 1
ATOM 1583 O O . PHE A 1 210 ? -1.889 -2.711 -7.18 1 98.88 210 PHE A O 1
ATOM 1590 N N . VAL A 1 211 ? -1.993 -2.053 -5.047 1 98.94 211 VAL A N 1
ATOM 1591 C CA . VAL A 1 211 ? -0.733 -1.316 -5.066 1 98.94 211 VAL A CA 1
ATOM 1592 C C . VAL A 1 211 ? 0.405 -2.229 -4.613 1 98.94 211 VAL A C 1
ATOM 1594 O O . VAL A 1 211 ? 0.375 -2.768 -3.506 1 98.94 211 VAL A O 1
ATOM 1597 N N . VAL A 1 212 ? 1.354 -2.395 -5.438 1 98.94 212 VAL A N 1
ATOM 1598 C CA . VAL A 1 212 ? 2.41 -3.375 -5.211 1 98.94 212 VAL A CA 1
ATOM 1599 C C . VAL A 1 212 ? 3.758 -2.666 -5.098 1 98.94 212 VAL A C 1
ATOM 1601 O O . VAL A 1 212 ? 4.062 -1.767 -5.887 1 98.94 212 VAL A O 1
ATOM 1604 N N . VAL A 1 213 ? 4.535 -3.057 -4.094 1 98.94 213 VAL A N 1
ATOM 1605 C CA . VAL A 1 213 ? 5.859 -2.48 -3.893 1 98.94 213 VAL A CA 1
ATOM 1606 C C . VAL A 1 213 ? 6.91 -3.59 -3.895 1 98.94 213 VAL A C 1
ATOM 1608 O O . VAL A 1 213 ? 6.746 -4.609 -3.223 1 98.94 213 VAL A O 1
ATOM 1611 N N . GLN A 1 214 ? 7.906 -3.426 -4.617 1 98.81 214 GLN A N 1
ATOM 1612 C CA . GLN A 1 214 ? 9.078 -4.297 -4.664 1 98.81 214 GLN A CA 1
ATOM 1613 C C . GLN A 1 214 ? 10.289 -3.568 -5.242 1 98.81 214 GLN A C 1
ATOM 1615 O O . GLN A 1 214 ? 10.172 -2.426 -5.688 1 98.81 214 GLN A O 1
ATOM 1620 N N . PHE A 1 215 ? 11.461 -4.148 -5.16 1 98.69 215 PHE A N 1
ATOM 1621 C CA . PHE A 1 215 ? 12.625 -3.691 -5.902 1 98.69 215 PHE A CA 1
ATOM 1622 C C . PHE A 1 215 ? 12.766 -4.449 -7.219 1 98.69 215 PHE A C 1
ATOM 1624 O O . PHE A 1 215 ? 12.375 -5.613 -7.312 1 98.69 215 PHE A O 1
ATOM 1631 N N . VAL A 1 216 ? 13.281 -3.773 -8.25 1 98.56 216 VAL A N 1
ATOM 1632 C CA . VAL A 1 216 ? 13.531 -4.387 -9.547 1 98.56 216 VAL A CA 1
ATOM 1633 C C . VAL A 1 216 ? 14.852 -3.867 -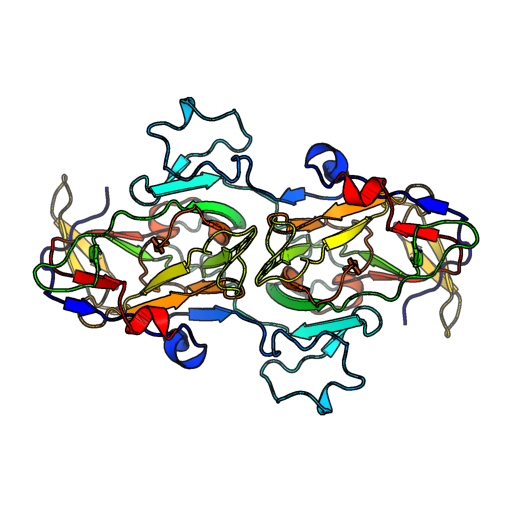10.125 1 98.56 216 VAL A C 1
ATOM 1635 O O . VAL A 1 216 ? 15.258 -2.744 -9.828 1 98.56 216 VAL A O 1
ATOM 1638 N N . ASN A 1 217 ? 15.508 -4.723 -10.93 1 98.25 217 ASN A N 1
ATOM 1639 C CA . ASN A 1 217 ? 16.719 -4.273 -11.586 1 98.25 217 ASN A CA 1
ATOM 1640 C C . ASN A 1 217 ? 16.578 -4.281 -13.109 1 98.25 217 ASN A C 1
ATOM 1642 O O . ASN A 1 217 ? 17.516 -3.932 -13.828 1 98.25 217 ASN A O 1
ATOM 1646 N N . GLY A 1 218 ? 15.391 -4.758 -13.602 1 97.38 218 GLY A N 1
ATOM 1647 C CA . GLY A 1 218 ? 15.094 -4.723 -15.023 1 97.38 218 GLY A CA 1
ATOM 1648 C C . GLY A 1 218 ? 15.547 -5.973 -15.758 1 97.38 218 GLY A C 1
ATOM 1649 O O . GLY A 1 218 ? 15.336 -6.098 -16.969 1 97.38 218 GLY A O 1
ATOM 1650 N N . VAL A 1 219 ? 16.172 -6.867 -15.039 1 97.56 219 VAL A N 1
ATOM 1651 C CA . VAL A 1 219 ? 16.578 -8.141 -15.625 1 97.56 219 VAL A CA 1
ATOM 1652 C C . VAL A 1 219 ? 15.508 -9.203 -15.344 1 97.56 219 VAL A C 1
ATOM 1654 O O . VAL A 1 219 ? 15.266 -9.547 -14.188 1 97.56 219 VAL A O 1
ATOM 1657 N N . GLU A 1 220 ? 14.914 -9.695 -16.359 1 95.06 220 GLU A N 1
ATOM 1658 C CA . GLU A 1 220 ? 13.703 -10.5 -16.281 1 95.06 220 GLU A CA 1
ATOM 1659 C C . GLU A 1 220 ? 13.859 -11.664 -15.32 1 95.06 220 GLU A C 1
ATOM 1661 O O . GLU A 1 220 ? 13.102 -11.789 -14.359 1 95.06 220 GLU A O 1
ATOM 1666 N N . GLU A 1 221 ? 14.93 -12.484 -15.516 1 94.56 221 GLU A N 1
ATOM 1667 C CA . GLU A 1 221 ? 15.102 -13.703 -14.727 1 94.56 221 GLU A CA 1
ATOM 1668 C C . GLU A 1 221 ? 15.516 -13.383 -13.297 1 94.56 221 GLU A C 1
ATOM 1670 O O . GLU A 1 221 ? 15.406 -14.227 -12.406 1 94.56 221 GLU A O 1
ATOM 1675 N N . GLU A 1 222 ? 16.047 -12.195 -13.102 1 97.5 222 GLU A N 1
ATOM 1676 C CA . GLU A 1 222 ? 16.438 -11.758 -11.758 1 97.5 222 GLU A CA 1
ATOM 1677 C C . GLU A 1 222 ? 15.258 -11.125 -11.023 1 97.5 222 GLU A C 1
ATOM 1679 O O . GLU A 1 222 ? 15.133 -11.258 -9.805 1 97.5 222 GLU A O 1
ATOM 1684 N N . ASP A 1 223 ? 14.367 -10.508 -11.75 1 98.31 223 ASP A N 1
ATOM 1685 C CA . ASP A 1 223 ? 13.203 -9.852 -11.172 1 98.31 223 ASP A CA 1
ATOM 1686 C C . ASP A 1 223 ? 12.094 -10.867 -10.875 1 98.31 223 ASP A C 1
ATOM 1688 O O . ASP A 1 223 ? 11.391 -10.742 -9.867 1 98.31 223 ASP A O 1
ATOM 1692 N N . CYS A 1 224 ? 11.992 -11.844 -11.742 1 98.06 224 CYS A N 1
ATOM 1693 C CA . CYS A 1 224 ? 10.906 -12.812 -11.586 1 98.06 224 CYS A CA 1
ATOM 1694 C C . CYS A 1 224 ? 11.242 -14.117 -12.289 1 98.06 224 CYS A C 1
ATOM 1696 O O . CYS A 1 224 ? 11.672 -14.117 -13.445 1 98.06 224 CYS A O 1
ATOM 1698 N N . GLN A 1 225 ? 11.086 -15.164 -11.602 1 97.44 225 GLN A N 1
ATOM 1699 C CA . GLN A 1 225 ? 11.156 -16.516 -12.164 1 97.44 225 GLN A CA 1
ATOM 1700 C C . GLN A 1 225 ? 9.797 -17.203 -12.125 1 97.44 225 GLN A C 1
ATOM 1702 O O . GLN A 1 225 ? 9.039 -17.047 -11.156 1 97.44 225 GLN A O 1
ATOM 1707 N N . GLU A 1 226 ? 9.516 -17.969 -13.125 1 97.94 226 GLU A N 1
ATOM 1708 C CA . GLU A 1 226 ? 8.234 -18.656 -13.227 1 97.94 226 GLU A CA 1
ATOM 1709 C C . GLU A 1 226 ? 8.414 -20.141 -13.57 1 97.94 226 GLU A C 1
ATOM 1711 O O . GLU A 1 226 ? 9.375 -20.5 -14.25 1 97.94 226 GLU A O 1
ATOM 1716 N N . VAL A 1 227 ? 7.535 -20.969 -13.133 1 98.12 227 VAL A N 1
ATOM 1717 C CA . VAL A 1 227 ? 7.395 -22.344 -13.586 1 98.12 227 VAL A CA 1
ATOM 1718 C C . VAL A 1 227 ? 5.922 -22.656 -13.82 1 98.12 227 VAL A C 1
ATOM 1720 O O . VAL A 1 227 ? 5.051 -22.203 -13.086 1 98.12 227 VAL A O 1
ATOM 1723 N N . ALA A 1 228 ? 5.699 -23.344 -14.789 1 98.12 228 ALA A N 1
ATOM 1724 C CA . ALA A 1 228 ? 4.375 -23.891 -15.078 1 98.12 228 ALA A CA 1
ATOM 1725 C C . ALA A 1 228 ? 4.344 -25.406 -14.852 1 98.12 228 ALA A C 1
ATOM 1727 O O . ALA A 1 228 ? 5.395 -26.047 -14.719 1 98.12 228 ALA A O 1
ATOM 1728 N N . PHE A 1 229 ? 3.166 -25.969 -14.734 1 97.5 229 PHE A N 1
ATOM 1729 C CA . PHE A 1 229 ? 3 -27.391 -14.547 1 97.5 229 PHE A CA 1
ATOM 1730 C C . PHE A 1 229 ? 1.61 -27.844 -14.984 1 97.5 229 PHE A C 1
ATOM 1732 O O . PHE A 1 229 ? 0.742 -27.016 -15.258 1 97.5 229 PHE A O 1
ATOM 1739 N N . GLY A 1 230 ? 1.433 -29.094 -15.141 1 95.06 230 GLY A N 1
ATOM 1740 C CA . GLY A 1 230 ? 0.212 -29.672 -15.688 1 95.06 230 GLY A CA 1
ATOM 1741 C C . GLY A 1 230 ? -0.937 -29.672 -14.695 1 95.06 230 GLY A C 1
ATOM 1742 O O . GLY A 1 230 ? -0.941 -28.906 -13.734 1 95.06 230 GLY A O 1
ATOM 1743 N N . GLU A 1 231 ? -1.898 -30.453 -15 1 95.38 231 GLU A N 1
ATOM 1744 C CA . GLU A 1 231 ? -3.074 -30.562 -14.141 1 95.38 231 GLU A CA 1
ATOM 1745 C C . GLU A 1 231 ? -2.766 -31.375 -12.891 1 95.38 231 GLU A C 1
ATOM 1747 O O . GLU A 1 231 ? -1.921 -32.281 -12.914 1 95.38 231 GLU A O 1
ATOM 1752 N N . GLY A 1 232 ? -3.498 -30.938 -11.789 1 95 232 GLY A N 1
ATOM 1753 C CA . GLY A 1 232 ? -3.361 -31.75 -10.602 1 95 232 GLY A CA 1
ATOM 1754 C C . GLY A 1 232 ? -3.402 -30.953 -9.312 1 95 232 GLY A C 1
ATOM 1755 O O . GLY A 1 232 ? -3.797 -31.469 -8.266 1 95 232 GLY A O 1
ATOM 1756 N N . VAL A 1 233 ? -2.902 -29.75 -9.406 1 96.62 233 VAL A N 1
ATOM 1757 C CA . VAL A 1 233 ? -2.889 -28.906 -8.227 1 96.62 233 VAL A CA 1
ATOM 1758 C C . VAL A 1 233 ? -4.109 -27.984 -8.234 1 96.62 233 VAL A C 1
ATOM 1760 O O . VAL A 1 233 ? -4.262 -27.156 -9.133 1 96.62 233 VAL A O 1
ATOM 1763 N N . VAL A 1 234 ? -4.969 -28.172 -7.223 1 96.19 234 VAL A N 1
ATOM 1764 C CA . VAL A 1 234 ? -6.242 -27.453 -7.227 1 96.19 234 VAL A CA 1
ATOM 1765 C C . VAL A 1 234 ? -6.504 -26.859 -5.844 1 96.19 234 VAL A C 1
ATOM 1767 O O . VAL A 1 234 ? -6.211 -27.5 -4.824 1 96.19 234 VAL A O 1
ATOM 1770 N N . VAL A 1 235 ? -6.934 -25.594 -5.828 1 96.88 235 VAL A N 1
ATOM 1771 C CA . VAL A 1 235 ? -7.41 -24.969 -4.602 1 96.88 235 VAL A CA 1
ATOM 1772 C C . VAL A 1 235 ? -8.938 -24.953 -4.59 1 96.88 235 VAL A C 1
ATOM 1774 O O . VAL A 1 235 ? -9.562 -24.375 -5.48 1 96.88 235 VAL A O 1
ATOM 1777 N N . GLU A 1 236 ? -9.523 -25.5 -3.641 1 94.19 236 GLU A N 1
ATOM 1778 C CA . GLU A 1 236 ? -10.977 -25.547 -3.529 1 94.19 236 GLU A CA 1
ATOM 1779 C C . GLU A 1 236 ? -11.516 -24.266 -2.891 1 94.19 236 GLU A C 1
ATOM 1781 O O . GLU A 1 236 ? -11.016 -23.828 -1.851 1 94.19 236 GLU A O 1
ATOM 1786 N N . VAL A 1 237 ? -12.391 -23.656 -3.734 1 90.81 237 VAL A N 1
ATOM 1787 C CA . VAL A 1 237 ? -13.008 -22.438 -3.238 1 90.81 237 VAL A CA 1
ATOM 1788 C C . VAL A 1 237 ? -14.523 -22.625 -3.119 1 90.81 237 VAL A C 1
ATOM 1790 O O . VAL A 1 237 ? -15.125 -23.328 -3.932 1 90.81 237 VAL A O 1
ATOM 1793 N N . GLY A 1 238 ? -15.094 -21.984 -2.199 1 75 238 GLY A N 1
ATOM 1794 C CA . GLY A 1 238 ? -16.531 -22.141 -2.062 1 75 238 GLY A CA 1
ATOM 1795 C C . GLY A 1 238 ? -16.922 -23.125 -0.979 1 75 238 GLY A C 1
ATOM 1796 O O . GLY A 1 238 ? -16.062 -23.75 -0.354 1 75 238 GLY A O 1
ATOM 1797 N N . GLY A 1 239 ? -18.062 -22.953 -0.384 1 59.53 239 GLY A N 1
ATOM 1798 C CA . GLY A 1 239 ? -18.625 -23.766 0.681 1 59.53 239 GLY A CA 1
ATOM 1799 C C . GLY A 1 239 ? -18.453 -23.141 2.055 1 59.53 239 GLY A C 1
ATOM 1800 O O . GLY A 1 239 ? -18.094 -21.969 2.174 1 59.53 239 GLY A O 1
ATOM 1801 N N . ARG A 1 240 ? -18.812 -23.984 2.951 1 49.44 240 ARG A N 1
ATOM 1802 C CA . ARG A 1 240 ? -18.844 -23.547 4.344 1 49.44 240 ARG A CA 1
ATOM 1803 C C . ARG A 1 240 ? -17.516 -22.969 4.781 1 49.44 240 ARG A C 1
ATOM 1805 O O . ARG A 1 240 ? -17.453 -22.141 5.688 1 49.44 240 ARG A O 1
ATOM 1812 N N . ALA A 1 241 ? -16.484 -23.406 4.121 1 50.97 241 ALA A N 1
ATOM 1813 C CA . ALA A 1 241 ? -15.133 -23.109 4.578 1 50.97 241 ALA A CA 1
ATOM 1814 C C . ALA A 1 241 ? -14.758 -21.656 4.297 1 50.97 241 ALA A C 1
ATOM 1816 O O . ALA A 1 241 ? -14.148 -21 5.137 1 50.97 241 ALA A O 1
ATOM 1817 N N . VAL A 1 242 ? -15.141 -21.188 3.062 1 61.19 242 VAL A N 1
ATOM 1818 C CA . VAL A 1 242 ? -14.836 -19.797 2.75 1 61.19 242 VAL A CA 1
ATOM 1819 C C . VAL A 1 242 ? -15.852 -18.875 3.434 1 61.19 242 VAL A C 1
ATOM 1821 O O . VAL A 1 242 ? -15.555 -17.719 3.725 1 61.19 242 VAL A O 1
ATOM 1824 N N . ALA A 1 243 ? -17.016 -19.5 3.635 1 54.06 243 ALA A N 1
ATOM 1825 C CA . ALA A 1 243 ? -18.094 -18.734 4.262 1 54.06 243 ALA A CA 1
ATOM 1826 C C . ALA A 1 243 ? -17.75 -18.344 5.691 1 54.06 243 ALA A C 1
ATOM 1828 O O . ALA A 1 243 ? -18.219 -17.344 6.211 1 54.06 243 ALA A O 1
ATOM 1829 N N . LYS A 1 244 ? -17.031 -19.234 6.402 1 51.59 244 LYS A N 1
ATOM 1830 C CA . LYS A 1 244 ? -16.75 -19.047 7.824 1 51.59 244 LYS A CA 1
ATOM 1831 C C . LYS A 1 244 ? -15.477 -18.25 8.039 1 51.59 244 LYS A C 1
ATOM 1833 O O . LYS A 1 244 ? -15.031 -18.078 9.172 1 51.59 244 LYS A O 1
ATOM 1838 N N . LEU A 1 245 ? -14.875 -17.938 6.984 1 53.41 245 LEU A N 1
ATOM 1839 C CA . LEU A 1 245 ? -13.664 -17.141 7.148 1 53.41 245 LEU A CA 1
ATOM 1840 C C . LEU A 1 245 ? -14.008 -15.688 7.461 1 53.41 245 LEU A C 1
ATOM 1842 O O . LEU A 1 245 ? -15.008 -15.164 6.977 1 53.41 245 LEU A O 1
ATOM 1846 N N . MET B 1 1 ? 9.406 18.859 20.297 1 83.44 1 MET B N 1
ATOM 1847 C CA . MET B 1 1 ? 8.266 19.688 19.953 1 83.44 1 MET B CA 1
ATOM 1848 C C . MET B 1 1 ? 8.539 20.453 18.656 1 83.44 1 MET B C 1
ATOM 1850 O O . MET B 1 1 ? 9.641 20.953 18.438 1 83.44 1 MET B O 1
ATOM 1854 N N . ALA B 1 2 ? 7.488 20.578 17.828 1 94.06 2 ALA B N 1
ATOM 1855 C CA . ALA B 1 2 ? 7.633 21.266 16.547 1 94.06 2 ALA B CA 1
ATOM 1856 C C . ALA B 1 2 ? 7.816 22.766 16.75 1 94.06 2 ALA B C 1
ATOM 1858 O O . ALA B 1 2 ? 7.121 23.375 17.562 1 94.06 2 ALA B O 1
ATOM 1859 N N . PRO B 1 3 ? 8.812 23.391 16.078 1 97.5 3 PRO B N 1
ATOM 1860 C CA . PRO B 1 3 ? 8.906 24.859 16.125 1 97.5 3 PRO B CA 1
ATOM 1861 C C . PRO B 1 3 ? 7.613 25.547 15.68 1 97.5 3 PRO B C 1
ATOM 1863 O O . PRO B 1 3 ? 6.938 25.062 14.766 1 97.5 3 PRO B O 1
ATOM 1866 N N . ILE B 1 4 ? 7.34 26.656 16.266 1 97.94 4 ILE B N 1
ATOM 1867 C CA . ILE B 1 4 ? 6.082 27.344 16 1 97.94 4 ILE B CA 1
ATOM 1868 C C . ILE B 1 4 ? 6.344 28.578 15.141 1 97.94 4 ILE B C 1
ATOM 1870 O O . ILE B 1 4 ? 7.086 29.484 15.547 1 97.94 4 ILE B O 1
ATOM 1874 N N . LEU B 1 5 ? 5.738 28.609 13.977 1 97.44 5 LEU B N 1
ATOM 1875 C CA . LEU B 1 5 ? 5.855 29.781 13.133 1 97.44 5 LEU B CA 1
ATOM 1876 C C . LEU B 1 5 ? 5.309 31.016 13.836 1 97.44 5 LEU B C 1
ATOM 1878 O O . LEU B 1 5 ? 4.293 30.938 14.531 1 97.44 5 LEU B O 1
ATOM 1882 N N . THR B 1 6 ? 5.887 32.125 13.547 1 93.88 6 THR B N 1
ATOM 1883 C CA . THR B 1 6 ? 5.547 33.344 14.281 1 93.88 6 THR B CA 1
ATOM 1884 C C . THR B 1 6 ? 4.305 34 13.695 1 93.88 6 THR B C 1
ATOM 1886 O O . THR B 1 6 ? 3.668 34.812 14.344 1 93.88 6 THR B O 1
ATOM 1889 N N . THR B 1 7 ? 4.02 33.719 12.477 1 92.88 7 THR B N 1
ATOM 1890 C CA . THR B 1 7 ? 2.848 34.281 11.812 1 92.88 7 THR B CA 1
ATOM 1891 C C . THR B 1 7 ? 1.998 33.188 11.188 1 92.88 7 THR B C 1
ATOM 1893 O O . THR B 1 7 ? 2.529 32.188 10.672 1 92.88 7 THR B O 1
ATOM 1896 N N . THR B 1 8 ? 0.788 33.312 11.289 1 95.25 8 THR B N 1
ATOM 1897 C CA . THR B 1 8 ? -0.195 32.438 10.664 1 95.25 8 THR B CA 1
ATOM 1898 C C . THR B 1 8 ? -1.218 33.25 9.867 1 95.25 8 THR B C 1
ATOM 1900 O O . THR B 1 8 ? -1.859 34.156 10.414 1 95.25 8 THR B O 1
ATOM 1903 N N . PRO B 1 9 ? -1.312 32.969 8.625 1 95.75 9 PRO B N 1
ATOM 1904 C CA . PRO B 1 9 ? -2.348 33.656 7.871 1 95.75 9 PRO B CA 1
ATOM 1905 C C . PRO B 1 9 ? -3.758 33.188 8.227 1 95.75 9 PRO B C 1
ATOM 1907 O O . PRO B 1 9 ? -3.928 32.125 8.828 1 95.75 9 PRO B O 1
ATOM 1910 N N . THR B 1 10 ? -4.715 34 7.875 1 95.75 10 THR B N 1
ATOM 1911 C CA . THR B 1 10 ? -6.105 33.562 7.887 1 95.75 10 THR B CA 1
ATOM 1912 C C . THR B 1 10 ? -6.496 32.969 6.535 1 95.75 10 THR B C 1
ATOM 1914 O O . THR B 1 10 ? -6.465 33.656 5.516 1 95.75 10 THR B O 1
ATOM 1917 N N . LEU B 1 11 ? -6.789 31.75 6.578 1 95.94 11 LEU B N 1
ATOM 1918 C CA . LEU B 1 11 ? -7.098 31.047 5.336 1 95.94 11 LEU B CA 1
ATOM 1919 C C . LEU B 1 11 ? -8.211 30.031 5.551 1 95.94 11 LEU B C 1
ATOM 1921 O O . LEU B 1 11 ? -8.164 29.25 6.5 1 95.94 11 LEU B O 1
ATOM 1925 N N . GLN B 1 12 ? -9.203 30.141 4.75 1 93.88 12 GLN B N 1
ATOM 1926 C CA . GLN B 1 12 ? -10.258 29.141 4.68 1 93.88 12 GLN B CA 1
ATOM 1927 C C . GLN B 1 12 ? -10.188 28.359 3.365 1 93.88 12 GLN B C 1
ATOM 1929 O O . GLN B 1 12 ? -10.398 28.922 2.291 1 93.88 12 GLN B O 1
ATOM 1934 N N . VAL B 1 13 ? -9.977 27.109 3.514 1 95.88 13 VAL B N 1
ATOM 1935 C CA . VAL B 1 13 ? -9.758 26.297 2.322 1 95.88 13 VAL B CA 1
ATOM 1936 C C . VAL B 1 13 ? -10.953 25.359 2.109 1 95.88 13 VAL B C 1
ATOM 1938 O O . VAL B 1 13 ? -11.398 24.688 3.041 1 95.88 13 VAL B O 1
ATOM 1941 N N . THR B 1 14 ? -11.516 25.344 0.898 1 93.88 14 THR B N 1
ATOM 1942 C CA . THR B 1 14 ? -12.477 24.328 0.478 1 93.88 14 THR B CA 1
ATOM 1943 C C . THR B 1 14 ? -11.781 23.172 -0.231 1 93.88 14 THR B C 1
ATOM 1945 O O . THR B 1 14 ? -11.094 23.375 -1.234 1 93.88 14 THR B O 1
ATOM 1948 N N . PRO B 1 15 ? -11.984 22.016 0.287 1 95.88 15 PRO B N 1
ATOM 1949 C CA . PRO B 1 15 ? -11.297 20.891 -0.353 1 95.88 15 PRO B CA 1
ATOM 1950 C C . PRO B 1 15 ? -11.836 20.594 -1.746 1 95.88 15 PRO B C 1
ATOM 1952 O O . PRO B 1 15 ? -13.016 20.844 -2.027 1 95.88 15 PRO B O 1
ATOM 1955 N N . SER B 1 16 ? -10.977 20.125 -2.594 1 95.81 16 SER B N 1
ATOM 1956 C CA . SER B 1 16 ? -11.344 19.656 -3.932 1 95.81 16 SER B CA 1
ATOM 1957 C C . SER B 1 16 ? -11.102 18.172 -4.094 1 95.81 16 SER B C 1
ATOM 1959 O O . SER B 1 16 ? -10.422 17.547 -3.27 1 95.81 16 SER B O 1
ATOM 1961 N N . PRO B 1 17 ? -11.719 17.562 -5.129 1 96.62 17 PRO B N 1
ATOM 1962 C CA . PRO B 1 17 ? -11.422 16.141 -5.367 1 96.62 17 PRO B CA 1
ATOM 1963 C C . PRO B 1 17 ? -9.945 15.883 -5.637 1 96.62 17 PRO B C 1
ATOM 1965 O O . PRO B 1 17 ? -9.281 16.703 -6.285 1 96.62 17 PRO B O 1
ATOM 1968 N N . LEU B 1 18 ? -9.469 14.758 -5.176 1 98 18 LEU B N 1
ATOM 1969 C CA . LEU B 1 18 ? -8.102 14.344 -5.469 1 98 18 LEU B CA 1
ATOM 1970 C C . LEU B 1 18 ? -7.98 13.867 -6.91 1 98 18 LEU B C 1
ATOM 1972 O O . LEU B 1 18 ? -8.586 12.867 -7.293 1 98 18 LEU B O 1
ATOM 1976 N N . THR B 1 19 ? -7.258 14.539 -7.703 1 97.69 19 THR B N 1
ATOM 1977 C CA . THR B 1 19 ? -6.965 14.117 -9.07 1 97.69 19 THR B CA 1
ATOM 1978 C C . THR B 1 19 ? -5.461 14.125 -9.328 1 97.69 19 THR B C 1
ATOM 1980 O O . THR B 1 19 ? -4.715 14.828 -8.648 1 97.69 19 THR B O 1
ATOM 1983 N N . LYS B 1 20 ? -5.086 13.359 -10.32 1 97.31 20 LYS B N 1
ATOM 1984 C CA . LYS B 1 20 ? -3.674 13.305 -10.688 1 97.31 20 LYS B CA 1
ATOM 1985 C C . LYS B 1 20 ? -3.156 14.672 -11.102 1 97.31 20 LYS B C 1
ATOM 1987 O O . LYS B 1 20 ? -2.07 15.086 -10.688 1 97.31 20 LYS B O 1
ATOM 1992 N N . GLU B 1 21 ? -3.922 15.352 -11.836 1 97.62 21 GLU B N 1
ATOM 1993 C CA . GLU B 1 21 ? -3.51 16.656 -12.344 1 97.62 21 GLU B CA 1
ATOM 1994 C C . GLU B 1 21 ? -3.4 17.688 -11.219 1 97.62 21 GLU B C 1
ATOM 1996 O O . GLU B 1 21 ? -2.406 18.406 -11.125 1 97.62 21 GLU B O 1
ATOM 2001 N N . ALA B 1 22 ? -4.375 17.766 -10.406 1 97.88 22 ALA B N 1
ATOM 2002 C CA . ALA B 1 22 ? -4.434 18.781 -9.359 1 97.88 22 ALA B CA 1
ATOM 2003 C C . ALA B 1 22 ? -3.371 18.547 -8.297 1 97.88 22 ALA B C 1
ATOM 2005 O O . ALA B 1 22 ? -2.852 19.484 -7.699 1 97.88 22 ALA B O 1
ATOM 2006 N N . PHE B 1 23 ? -2.994 17.297 -8.086 1 98.62 23 PHE B N 1
ATOM 2007 C CA . PHE B 1 23 ? -2.098 16.953 -6.992 1 98.62 23 PHE B CA 1
ATOM 2008 C C . PHE B 1 23 ? -0.657 16.875 -7.477 1 98.62 23 PHE B C 1
ATOM 2010 O O . PHE B 1 23 ? 0.271 16.781 -6.672 1 98.62 23 PHE B O 1
ATOM 2017 N N . ALA B 1 24 ? -0.413 16.938 -8.719 1 98.5 24 ALA B N 1
ATOM 2018 C CA . ALA B 1 24 ? 0.874 16.703 -9.367 1 98.5 24 ALA B CA 1
ATOM 2019 C C . ALA B 1 24 ? 1.962 17.578 -8.758 1 98.5 24 ALA B C 1
ATOM 2021 O O . ALA B 1 24 ? 3.102 17.141 -8.594 1 98.5 24 ALA B O 1
ATOM 2022 N N . PRO B 1 25 ? 1.683 18.844 -8.391 1 98.25 25 PRO B N 1
ATOM 2023 C CA . PRO B 1 25 ? 2.742 19.688 -7.828 1 98.25 25 PRO B CA 1
ATOM 2024 C C . PRO B 1 25 ? 3.23 19.188 -6.465 1 98.25 25 PRO B C 1
ATOM 2026 O O . PRO B 1 25 ? 4.293 19.609 -6 1 98.25 25 PRO B O 1
ATOM 2029 N N . PHE B 1 26 ? 2.506 18.359 -5.844 1 98.81 26 PHE B N 1
ATOM 2030 C CA . PHE B 1 26 ? 2.775 18 -4.457 1 98.81 26 PHE B CA 1
ATOM 2031 C C . PHE B 1 26 ? 3.24 16.547 -4.359 1 98.81 26 PHE B C 1
ATOM 2033 O O . PHE B 1 26 ? 3.803 16.141 -3.342 1 98.81 26 PHE B O 1
ATOM 2040 N N . GLY B 1 27 ? 2.967 15.781 -5.344 1 98.69 27 GLY B N 1
ATOM 2041 C CA . GLY B 1 27 ? 3.23 14.352 -5.352 1 98.69 27 GLY B CA 1
ATOM 2042 C C . GLY B 1 27 ? 2.428 13.609 -6.402 1 98.69 27 GLY B C 1
ATOM 2043 O O . GLY B 1 27 ? 2.236 14.102 -7.512 1 98.69 27 GLY B O 1
ATOM 2044 N N . THR B 1 28 ? 2.078 12.414 -6.051 1 98.88 28 THR B N 1
ATOM 2045 C CA . THR B 1 28 ? 1.359 11.562 -6.988 1 98.88 28 THR B CA 1
ATOM 2046 C C . THR B 1 28 ? 0.061 11.055 -6.371 1 98.88 28 THR B C 1
ATOM 2048 O O . THR B 1 28 ? 0.074 10.453 -5.297 1 98.88 28 THR B O 1
ATOM 2051 N N . ALA B 1 29 ? -1.064 11.375 -7.031 1 98.81 29 ALA B N 1
ATOM 2052 C CA . ALA B 1 29 ? -2.32 10.703 -6.715 1 98.81 29 ALA B CA 1
ATOM 2053 C C . ALA B 1 29 ? -2.379 9.32 -7.355 1 98.81 29 ALA B C 1
ATOM 2055 O O . ALA B 1 29 ? -2.107 9.172 -8.555 1 98.81 29 ALA B O 1
ATOM 2056 N N . ILE B 1 30 ? -2.721 8.336 -6.574 1 98.75 30 ILE B N 1
ATOM 2057 C CA . ILE B 1 30 ? -2.703 6.957 -7.047 1 98.75 30 ILE B CA 1
ATOM 2058 C C . ILE B 1 30 ? -4.121 6.391 -7.039 1 98.75 30 ILE B C 1
ATOM 2060 O O . ILE B 1 30 ? -4.758 6.309 -5.988 1 98.75 30 ILE B O 1
ATOM 2064 N N . TYR B 1 31 ? -4.598 6.004 -8.125 1 98 31 TYR B N 1
ATOM 2065 C CA . TYR B 1 31 ? -5.863 5.289 -8.258 1 98 31 TYR B CA 1
ATOM 2066 C C . TYR B 1 31 ? -5.977 4.637 -9.633 1 98 31 TYR B C 1
ATOM 2068 O O . TYR B 1 31 ? -5.277 5.023 -10.57 1 98 31 TYR B O 1
ATOM 2076 N N . SER B 1 32 ? -6.742 3.602 -9.734 1 97.12 32 SER B N 1
ATOM 2077 C CA . SER B 1 32 ? -6.926 2.871 -10.984 1 97.12 32 SER B CA 1
ATOM 2078 C C . SER B 1 32 ? -7.562 3.756 -12.055 1 97.12 32 SER B C 1
ATOM 2080 O O . SER B 1 32 ? -8.531 4.465 -11.781 1 97.12 32 SER B O 1
ATOM 2082 N N . PRO B 1 33 ? -7.004 3.729 -13.25 1 95.62 33 PRO B N 1
ATOM 2083 C CA . PRO B 1 33 ? -7.637 4.477 -14.344 1 95.62 33 PRO B CA 1
ATOM 2084 C C . PRO B 1 33 ? -8.867 3.766 -14.906 1 95.62 33 PRO B C 1
ATOM 2086 O O . PRO B 1 33 ? -9.539 4.301 -15.789 1 95.62 33 PRO B O 1
ATOM 2089 N N . LEU B 1 34 ? -9.164 2.602 -14.438 1 96.69 34 LEU B N 1
ATOM 2090 C CA . LEU B 1 34 ? -10.258 1.79 -14.953 1 96.69 34 LEU B CA 1
ATOM 2091 C C . LEU B 1 34 ? -11.555 2.105 -14.227 1 96.69 34 LEU B C 1
ATOM 2093 O O . LEU B 1 34 ? -11.555 2.305 -13.008 1 96.69 34 LEU B O 1
ATOM 2097 N N . PRO B 1 35 ? -12.617 2.146 -14.992 1 95 35 PRO B N 1
ATOM 2098 C CA . PRO B 1 35 ? -13.891 2.223 -14.281 1 95 35 PRO B CA 1
ATOM 2099 C C . PRO B 1 35 ? -14.094 1.069 -13.305 1 95 35 PRO B C 1
ATOM 2101 O O . PRO B 1 35 ? -13.688 -0.061 -13.586 1 95 35 PRO B O 1
ATOM 2104 N N . ARG B 1 36 ? -14.711 1.346 -12.18 1 94.31 36 ARG B N 1
ATOM 2105 C CA . ARG B 1 36 ? -14.852 0.365 -11.109 1 94.31 36 ARG B CA 1
ATOM 2106 C C . ARG B 1 36 ? -15.609 -0.865 -11.586 1 94.31 36 ARG B C 1
ATOM 2108 O O . ARG B 1 36 ? -15.383 -1.975 -11.102 1 94.31 36 ARG B O 1
ATOM 2115 N N . ASP B 1 37 ? -16.516 -0.686 -12.586 1 94.44 37 ASP B N 1
ATOM 2116 C CA . ASP B 1 37 ? -17.391 -1.771 -13 1 94.44 37 ASP B CA 1
ATOM 2117 C C . ASP B 1 37 ? -16.766 -2.586 -14.133 1 94.44 37 ASP B C 1
ATOM 2119 O O . ASP B 1 37 ? -17.406 -3.473 -14.695 1 94.44 37 ASP B O 1
ATOM 2123 N N . LEU B 1 38 ? -15.578 -2.252 -14.531 1 96.12 38 LEU B N 1
ATOM 2124 C CA . LEU B 1 38 ? -14.867 -3.131 -15.445 1 96.12 38 LEU B CA 1
ATOM 2125 C C . LEU B 1 38 ? -14.359 -4.375 -14.727 1 96.12 38 LEU B C 1
ATOM 2127 O O . LEU B 1 38 ? -13.32 -4.328 -14.055 1 96.12 38 LEU B O 1
ATOM 2131 N N . ASN B 1 39 ? -15.055 -5.48 -14.922 1 96.12 39 ASN B N 1
ATOM 2132 C CA . ASN B 1 39 ? -14.797 -6.648 -14.086 1 96.12 39 ASN B CA 1
ATOM 2133 C C . ASN B 1 39 ? -14.367 -7.852 -14.922 1 96.12 39 ASN B C 1
ATOM 2135 O O . ASN B 1 39 ? -14.289 -8.969 -14.406 1 96.12 39 ASN B O 1
ATOM 2139 N N . GLN B 1 40 ? -14.164 -7.676 -16.188 1 94.88 40 GLN B N 1
ATOM 2140 C CA . GLN B 1 40 ? -13.594 -8.688 -17.078 1 94.88 40 GLN B CA 1
ATOM 2141 C C . GLN B 1 40 ? -12.328 -8.172 -17.75 1 94.88 40 GLN B C 1
ATOM 2143 O O . GLN B 1 40 ? -12.289 -7.035 -18.234 1 94.88 40 GLN B O 1
ATOM 2148 N N . ALA B 1 41 ? -11.344 -9.023 -17.734 1 92.88 41 ALA B N 1
ATOM 2149 C CA . ALA B 1 41 ? -10.109 -8.641 -18.391 1 92.88 41 ALA B CA 1
ATOM 2150 C C . ALA B 1 41 ? -10.344 -8.375 -19.875 1 92.88 41 ALA B C 1
ATOM 2152 O O . ALA B 1 41 ? -11.016 -9.156 -20.562 1 92.88 41 ALA B O 1
ATOM 2153 N N . PRO B 1 42 ? -9.836 -7.262 -20.375 1 92.25 42 PRO B N 1
ATOM 2154 C CA . PRO B 1 42 ? -9.992 -7.008 -21.797 1 92.25 42 PRO B CA 1
ATOM 2155 C C . PRO B 1 42 ? -9.164 -7.961 -22.672 1 92.25 42 PRO B C 1
ATOM 2157 O O . PRO B 1 42 ? -8.133 -8.469 -22.219 1 92.25 42 PRO B O 1
ATOM 2160 N N . ALA B 1 43 ? -9.68 -8.18 -23.828 1 89.25 43 ALA B N 1
ATOM 2161 C CA . ALA B 1 43 ? -8.945 -9.031 -24.766 1 89.25 43 ALA B CA 1
ATOM 2162 C C . ALA B 1 43 ? -7.645 -8.367 -25.203 1 89.25 43 ALA B C 1
ATOM 2164 O O . ALA B 1 43 ? -6.664 -9.055 -25.5 1 89.25 43 ALA B O 1
ATOM 2165 N N . SER B 1 44 ? -7.695 -7.098 -25.266 1 90.88 44 SER B N 1
ATOM 2166 C CA . SER B 1 44 ? -6.531 -6.316 -25.672 1 90.88 44 SER B CA 1
ATOM 2167 C C . SER B 1 44 ? -6.48 -4.98 -24.922 1 90.88 44 SER B C 1
ATOM 2169 O O . SER B 1 44 ? -7.52 -4.398 -24.609 1 90.88 44 SER B O 1
ATOM 2171 N N . THR B 1 45 ? -5.23 -4.527 -24.719 1 90.94 45 THR B N 1
ATOM 2172 C CA . THR B 1 45 ? -5.066 -3.26 -24.016 1 90.94 45 THR B CA 1
ATOM 2173 C C . THR B 1 45 ? -5.41 -2.088 -24.938 1 90.94 45 THR B C 1
ATOM 2175 O O . THR B 1 45 ? -5.629 -0.969 -24.469 1 90.94 45 THR B O 1
ATOM 2178 N N . THR B 1 46 ? -5.469 -2.295 -26.219 1 90.06 46 THR B N 1
ATOM 2179 C CA . THR B 1 46 ? -5.734 -1.232 -27.188 1 90.06 46 THR B CA 1
ATOM 2180 C C . THR B 1 46 ? -7.168 -0.725 -27.047 1 90.06 46 THR B C 1
ATOM 2182 O O . THR B 1 46 ? -7.5 0.354 -27.547 1 90.06 46 THR B O 1
ATOM 2185 N N . SER B 1 47 ? -7.984 -1.499 -26.453 1 89.06 47 SER B N 1
ATOM 2186 C CA . SER B 1 47 ? -9.383 -1.117 -26.281 1 89.06 47 SER B CA 1
ATOM 2187 C C . SER B 1 47 ? -9.57 -0.213 -25.078 1 89.06 47 SER B C 1
ATOM 2189 O O . SER B 1 47 ? -10.625 0.397 -24.906 1 89.06 47 SER B O 1
ATOM 2191 N N . LEU B 1 48 ? -8.555 -0.122 -24.281 1 91.06 48 LEU B N 1
ATOM 2192 C CA . LEU B 1 48 ? -8.641 0.674 -23.062 1 91.06 48 LEU B CA 1
ATOM 2193 C C . LEU B 1 48 ? -8.32 2.139 -23.344 1 91.06 48 LEU B C 1
ATOM 2195 O O . LEU B 1 48 ? -7.625 2.451 -24.312 1 91.06 48 LEU B O 1
ATOM 2199 N N . THR B 1 49 ? -8.898 2.998 -22.531 1 88.88 49 THR B N 1
ATOM 2200 C CA . THR B 1 49 ? -8.508 4.402 -22.578 1 88.88 49 THR B CA 1
ATOM 2201 C C . THR B 1 49 ? -7.004 4.559 -22.359 1 88.88 49 THR B C 1
ATOM 2203 O O . THR B 1 49 ? -6.441 3.947 -21.453 1 88.88 49 THR B O 1
ATOM 2206 N N . PRO B 1 50 ? -6.43 5.383 -23.188 1 90.44 50 PRO B N 1
ATOM 2207 C CA . PRO B 1 50 ? -4.988 5.59 -23.031 1 90.44 50 PRO B CA 1
ATOM 2208 C C . PRO B 1 50 ? -4.621 6.098 -21.641 1 90.44 50 PRO B C 1
ATOM 2210 O O . PRO B 1 50 ? -5.344 6.918 -21.062 1 90.44 50 PRO B O 1
ATOM 2213 N N . HIS B 1 51 ? -3.586 5.562 -21.109 1 92.69 51 HIS B N 1
ATOM 2214 C CA . HIS B 1 51 ? -3.082 5.918 -19.781 1 92.69 51 HIS B CA 1
ATOM 2215 C C . HIS B 1 51 ? -1.56 5.84 -19.734 1 92.69 51 HIS B C 1
ATOM 2217 O O . HIS B 1 51 ? -0.945 5.113 -20.516 1 92.69 51 HIS B O 1
ATOM 2223 N N . ASN B 1 52 ? -1.019 6.73 -18.938 1 92.88 52 ASN B N 1
ATOM 2224 C CA . ASN B 1 52 ? 0.411 6.68 -18.641 1 92.88 52 ASN B CA 1
ATOM 2225 C C . ASN B 1 52 ? 0.679 6.301 -17.188 1 92.88 52 ASN B C 1
ATOM 2227 O O . ASN B 1 52 ? 0.318 7.039 -16.266 1 92.88 52 ASN B O 1
ATOM 2231 N N . PRO B 1 53 ? 1.344 5.219 -17.047 1 95.69 53 PRO B N 1
ATOM 2232 C CA . PRO B 1 53 ? 1.956 4.285 -18 1 95.69 53 PRO B CA 1
ATOM 2233 C C . PRO B 1 53 ? 0.924 3.445 -18.75 1 95.69 53 PRO B C 1
ATOM 2235 O O . PRO B 1 53 ? -0.18 3.223 -18.25 1 95.69 53 PRO B O 1
ATOM 2238 N N . THR B 1 54 ? 1.349 2.9 -19.859 1 95.75 54 THR B N 1
ATOM 2239 C CA . THR B 1 54 ? 0.508 1.978 -20.609 1 95.75 54 THR B CA 1
ATOM 2240 C C . THR B 1 54 ? 0.382 0.643 -19.875 1 95.75 54 THR B C 1
ATOM 2242 O O . THR B 1 54 ? 1.375 0.099 -19.391 1 95.75 54 THR B O 1
ATOM 2245 N N . PRO B 1 55 ? -0.837 0.208 -19.828 1 96.38 55 PRO B N 1
ATOM 2246 C CA . PRO B 1 55 ? -0.995 -1.089 -19.156 1 96.38 55 PRO B CA 1
ATOM 2247 C C . PRO B 1 55 ? -0.47 -2.25 -20 1 96.38 55 PRO B C 1
ATOM 2249 O O . PRO B 1 55 ? -0.418 -2.152 -21.234 1 96.38 55 PRO B O 1
ATOM 2252 N N . VAL B 1 56 ? -0.095 -3.281 -19.328 1 96 56 VAL B N 1
ATOM 2253 C CA . VAL B 1 56 ? 0.256 -4.551 -19.953 1 96 56 VAL B CA 1
ATOM 2254 C C . VAL B 1 56 ? -0.559 -5.68 -19.328 1 96 56 VAL B C 1
ATOM 2256 O O . VAL B 1 56 ? -0.857 -5.645 -18.125 1 96 56 VAL B O 1
ATOM 2259 N N . LEU B 1 57 ? -0.944 -6.613 -20.156 1 95.62 57 LEU B N 1
ATOM 2260 C CA . LEU B 1 57 ? -1.606 -7.801 -19.625 1 95.62 57 LEU B CA 1
ATOM 2261 C C . LEU B 1 57 ? -0.638 -8.641 -18.797 1 95.62 57 LEU B C 1
ATOM 2263 O O . LEU B 1 57 ? 0.518 -8.82 -19.188 1 95.62 57 LEU B O 1
ATOM 2267 N N . ALA B 1 58 ? -1.13 -9.062 -17.656 1 94.38 58 ALA B N 1
ATOM 2268 C CA . ALA B 1 58 ? -0.338 -9.859 -16.734 1 94.38 58 ALA B CA 1
ATOM 2269 C C . ALA B 1 58 ? -1.15 -11.031 -16.188 1 94.38 58 ALA B C 1
ATOM 2271 O O . ALA B 1 58 ? -2.355 -11.133 -16.438 1 94.38 58 ALA B O 1
ATOM 2272 N N . ASN B 1 59 ? -0.488 -11.953 -15.438 1 92.75 59 ASN B N 1
ATOM 2273 C CA . ASN B 1 59 ? -1.148 -13.07 -14.773 1 92.75 59 ASN B CA 1
ATOM 2274 C C . ASN B 1 59 ? -1.972 -13.898 -15.758 1 92.75 59 ASN B C 1
ATOM 2276 O O . ASN B 1 59 ? -3.166 -14.117 -15.547 1 92.75 59 ASN B O 1
ATOM 2280 N N . GLN B 1 60 ? -1.27 -14.391 -16.859 1 90.06 60 GLN B N 1
ATOM 2281 C CA . GLN B 1 60 ? -1.956 -15.18 -17.875 1 90.06 60 GLN B CA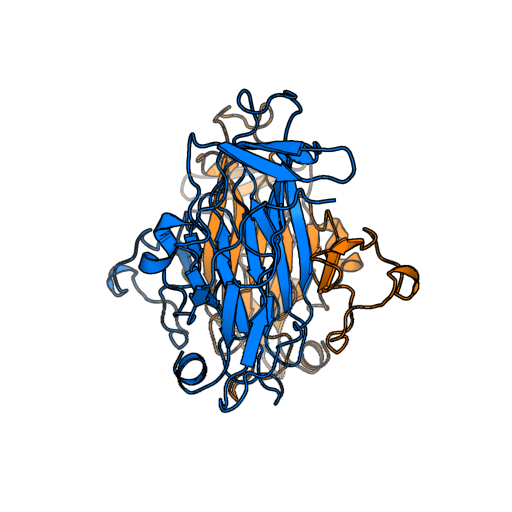 1
ATOM 2282 C C . GLN B 1 60 ? -3.221 -14.477 -18.359 1 90.06 60 GLN B C 1
ATOM 2284 O O . GLN B 1 60 ? -4.266 -15.109 -18.531 1 90.06 60 GLN B O 1
ATOM 2289 N N . ASN B 1 61 ? -3.217 -13.164 -18.391 1 93 61 ASN B N 1
ATOM 2290 C CA . ASN B 1 61 ? -4.234 -12.281 -18.953 1 93 61 ASN B CA 1
ATOM 2291 C C . ASN B 1 61 ? -5.398 -12.078 -18 1 93 61 ASN B C 1
ATOM 2293 O O . ASN B 1 61 ? -6.492 -11.688 -18.406 1 93 61 ASN B O 1
ATOM 2297 N N . SER B 1 62 ? -5.176 -12.352 -16.75 1 96.06 62 SER B N 1
ATOM 2298 C CA . SER B 1 62 ? -6.234 -12.117 -15.773 1 96.06 62 SER B CA 1
ATOM 2299 C C . SER B 1 62 ? -6.008 -10.812 -15.016 1 96.06 62 SER B C 1
ATOM 2301 O O . SER B 1 62 ? -6.719 -10.516 -14.055 1 96.06 62 SER B O 1
ATOM 2303 N N . ALA B 1 63 ? -5.035 -10.047 -15.414 1 97.69 63 ALA B N 1
ATOM 2304 C CA . ALA B 1 63 ? -4.766 -8.773 -14.75 1 97.69 63 ALA B CA 1
ATOM 2305 C C . ALA B 1 63 ? -4.172 -7.758 -15.727 1 97.69 63 ALA B C 1
ATOM 2307 O O . ALA B 1 63 ? -3.639 -8.133 -16.766 1 97.69 63 ALA B O 1
ATOM 2308 N N . LEU B 1 64 ? -4.344 -6.52 -15.43 1 97.88 64 LEU B N 1
ATOM 2309 C CA . LEU B 1 64 ? -3.631 -5.418 -16.062 1 97.88 64 LEU B CA 1
ATOM 2310 C C . LEU B 1 64 ? -2.584 -4.828 -15.117 1 97.88 64 LEU B C 1
ATOM 2312 O O . LEU B 1 64 ? -2.867 -4.594 -13.945 1 97.88 64 LEU B O 1
ATOM 2316 N N . LYS B 1 65 ? -1.431 -4.66 -15.633 1 97.88 65 LYS B N 1
ATOM 2317 C CA . LYS B 1 65 ? -0.319 -4.102 -14.875 1 97.88 65 LYS B CA 1
ATOM 2318 C C . LYS B 1 65 ? 0.021 -2.693 -15.352 1 97.88 65 LYS B C 1
ATOM 2320 O O . LYS B 1 65 ? 0.227 -2.473 -16.547 1 97.88 65 LYS B O 1
ATOM 2325 N N . TYR B 1 66 ? 0.028 -1.707 -14.523 1 98.25 66 TYR B N 1
ATOM 2326 C CA . TYR B 1 66 ? 0.527 -0.354 -14.734 1 98.25 66 TYR B CA 1
ATOM 2327 C C . TYR B 1 66 ? 1.809 -0.113 -13.953 1 98.25 66 TYR B C 1
ATOM 2329 O O . TYR B 1 66 ? 1.815 -0.205 -12.719 1 98.25 66 TYR B O 1
ATOM 2337 N N . SER B 1 67 ? 2.893 0.224 -14.594 1 98.06 67 SER B N 1
ATOM 2338 C CA . SER B 1 67 ? 4.176 0.344 -13.906 1 98.06 67 SER B CA 1
ATOM 2339 C C . SER B 1 67 ? 5.109 1.296 -14.648 1 98.06 67 SER B C 1
ATOM 2341 O O . SER B 1 67 ? 5.293 1.179 -15.859 1 98.06 67 SER B O 1
ATOM 2343 N N . PRO B 1 68 ? 5.793 2.195 -13.922 1 98.31 68 PRO B N 1
ATOM 2344 C CA . PRO B 1 68 ? 5.535 2.549 -12.523 1 98.31 68 PRO B CA 1
ATOM 2345 C C . PRO B 1 68 ? 4.324 3.469 -12.359 1 98.31 68 PRO B C 1
ATOM 2347 O O . PRO B 1 68 ? 3.939 4.16 -13.305 1 98.31 68 PRO B O 1
ATOM 2350 N N . ILE B 1 69 ? 3.768 3.467 -11.102 1 98.69 69 ILE B N 1
ATOM 2351 C CA . ILE B 1 69 ? 2.594 4.316 -10.93 1 98.69 69 ILE B CA 1
ATOM 2352 C C . ILE B 1 69 ? 2.939 5.492 -10.016 1 98.69 69 ILE B C 1
ATOM 2354 O O . ILE B 1 69 ? 2.197 6.477 -9.953 1 98.69 69 ILE B O 1
ATOM 2358 N N . SER B 1 70 ? 3.959 5.445 -9.305 1 98.75 70 SER B N 1
ATOM 2359 C CA . SER B 1 70 ? 4.41 6.504 -8.406 1 98.75 70 SER B CA 1
ATOM 2360 C C . SER B 1 70 ? 5.887 6.352 -8.07 1 98.75 70 SER B C 1
ATOM 2362 O O . SER B 1 70 ? 6.387 5.23 -7.934 1 98.75 70 SER B O 1
ATOM 2364 N N . PRO B 1 71 ? 6.582 7.441 -7.887 1 98.38 71 PRO B N 1
ATOM 2365 C CA . PRO B 1 71 ? 7.996 7.336 -7.516 1 98.38 71 PRO B CA 1
ATOM 2366 C C . PRO B 1 71 ? 8.195 6.914 -6.062 1 98.38 71 PRO B C 1
ATOM 2368 O O . PRO B 1 71 ? 7.434 7.332 -5.184 1 98.38 71 PRO B O 1
ATOM 2371 N N . LEU B 1 72 ? 9.125 6.094 -5.816 1 98.38 72 LEU B N 1
ATOM 2372 C CA . LEU B 1 72 ? 9.68 5.781 -4.504 1 98.38 72 LEU B CA 1
ATOM 2373 C C . LEU B 1 72 ? 11.133 6.246 -4.41 1 98.38 72 LEU B C 1
ATOM 2375 O O . LEU B 1 72 ? 12.055 5.488 -4.727 1 98.38 72 LEU B O 1
ATOM 2379 N N . LEU B 1 73 ? 11.305 7.438 -3.838 1 97.81 73 LEU B N 1
ATOM 2380 C CA . LEU B 1 73 ? 12.602 8.086 -3.941 1 97.81 73 LEU B CA 1
ATOM 2381 C C . LEU B 1 73 ? 13.375 7.988 -2.629 1 97.81 73 LEU B C 1
ATOM 2383 O O . LEU B 1 73 ? 12.789 8.141 -1.551 1 97.81 73 LEU B O 1
ATOM 2387 N N . ASP B 1 74 ? 14.586 7.629 -2.691 1 97.81 74 ASP B N 1
ATOM 2388 C CA . ASP B 1 74 ? 15.562 7.668 -1.606 1 97.81 74 ASP B CA 1
ATOM 2389 C C . ASP B 1 74 ? 16.641 8.719 -1.875 1 97.81 74 ASP B C 1
ATOM 2391 O O . ASP B 1 74 ? 17.641 8.43 -2.527 1 97.81 74 ASP B O 1
ATOM 2395 N N . ASN B 1 75 ? 16.484 9.883 -1.239 1 97.62 75 ASN B N 1
ATOM 2396 C CA . ASN B 1 75 ? 17.422 10.977 -1.501 1 97.62 75 ASN B CA 1
ATOM 2397 C C . ASN B 1 75 ? 18.344 11.219 -0.316 1 97.62 75 ASN B C 1
ATOM 2399 O O . ASN B 1 75 ? 18.812 12.344 -0.1 1 97.62 75 ASN B O 1
ATOM 2403 N N . TYR B 1 76 ? 18.578 10.219 0.522 1 97.31 76 TYR B N 1
ATOM 2404 C CA . TYR B 1 76 ? 19.406 10.375 1.711 1 97.31 76 TYR B CA 1
ATOM 2405 C C . TYR B 1 76 ? 20.891 10.344 1.349 1 97.31 76 TYR B C 1
ATOM 2407 O O . TYR B 1 76 ? 21.672 11.141 1.869 1 97.31 76 TYR B O 1
ATOM 2415 N N . THR B 1 77 ? 21.234 9.391 0.471 1 89.75 77 THR B N 1
ATOM 2416 C CA . THR B 1 77 ? 22.641 9.125 0.196 1 89.75 77 THR B CA 1
ATOM 2417 C C . THR B 1 77 ? 23.328 10.359 -0.397 1 89.75 77 THR B C 1
ATOM 2419 O O . THR B 1 77 ? 22.891 10.875 -1.43 1 89.75 77 THR B O 1
ATOM 2422 N N . ASN B 1 78 ? 24.344 10.82 0.257 1 88.12 78 ASN B N 1
ATOM 2423 C CA . ASN B 1 78 ? 25.188 11.945 -0.108 1 88.12 78 ASN B CA 1
ATOM 2424 C C . ASN B 1 78 ? 24.422 13.258 -0.076 1 88.12 78 ASN B C 1
ATOM 2426 O O . ASN B 1 78 ? 24.906 14.273 -0.583 1 88.12 78 ASN B O 1
ATOM 2430 N N . LYS B 1 79 ? 23.203 13.266 0.367 1 91.38 79 LYS B N 1
ATOM 2431 C CA . LYS B 1 79 ? 22.406 14.492 0.352 1 91.38 79 LYS B CA 1
ATOM 2432 C C . LYS B 1 79 ? 21.969 14.883 1.761 1 91.38 79 LYS B C 1
ATOM 2434 O O . LYS B 1 79 ? 21.594 16.031 2.004 1 91.38 79 LYS B O 1
ATOM 2439 N N . CYS B 1 80 ? 21.984 13.852 2.605 1 94.19 80 CYS B N 1
ATOM 2440 C CA . CYS B 1 80 ? 21.609 14.188 3.975 1 94.19 80 CYS B CA 1
ATOM 2441 C C . CYS B 1 80 ? 22.844 14.516 4.812 1 94.19 80 CYS B C 1
ATOM 2443 O O . CYS B 1 80 ? 23.906 13.953 4.602 1 94.19 80 CYS B O 1
ATOM 2445 N N . PRO B 1 81 ? 22.797 15.461 5.758 1 94.5 81 PRO B N 1
ATOM 2446 C CA . PRO B 1 81 ? 23.953 15.93 6.535 1 94.5 81 PRO B CA 1
ATOM 2447 C C . PRO B 1 81 ? 24.609 14.812 7.344 1 94.5 81 PRO B C 1
ATOM 2449 O O . PRO B 1 81 ? 25.828 14.766 7.465 1 94.5 81 PRO B O 1
ATOM 2452 N N . SER B 1 82 ? 23.891 13.836 7.934 1 96.44 82 SER B N 1
ATOM 2453 C CA . SER B 1 82 ? 24.422 12.828 8.844 1 96.44 82 SER B CA 1
ATOM 2454 C C . SER B 1 82 ? 25.203 11.75 8.086 1 96.44 82 SER B C 1
ATOM 2456 O O . SER B 1 82 ? 25.984 11.008 8.68 1 96.44 82 SER B O 1
ATOM 2458 N N . ASN B 1 83 ? 24.922 11.562 6.918 1 95.5 83 ASN B N 1
ATOM 2459 C CA . ASN B 1 83 ? 25.469 10.516 6.062 1 95.5 83 ASN B CA 1
ATOM 2460 C C . ASN B 1 83 ? 25.062 9.125 6.543 1 95.5 83 ASN B C 1
ATOM 2462 O O . ASN B 1 83 ? 25.719 8.133 6.223 1 95.5 83 ASN B O 1
ATOM 2466 N N . GLN B 1 84 ? 24.062 9.133 7.457 1 97.12 84 GLN B N 1
ATOM 2467 C CA . GLN B 1 84 ? 23.516 7.848 7.898 1 97.12 84 GLN B CA 1
ATOM 2468 C C . GLN B 1 84 ? 22.781 7.137 6.766 1 97.12 84 GLN B C 1
ATOM 2470 O O . GLN B 1 84 ? 22.047 7.77 6.008 1 97.12 84 GLN B O 1
ATOM 2475 N N . PRO B 1 85 ? 23.094 5.824 6.586 1 96.69 85 PRO B N 1
ATOM 2476 C CA . PRO B 1 85 ? 22.406 5.098 5.52 1 96.69 85 PRO B CA 1
ATOM 2477 C C . PRO B 1 85 ? 20.891 4.988 5.754 1 96.69 85 PRO B C 1
ATOM 2479 O O . PRO B 1 85 ? 20.453 4.902 6.898 1 96.69 85 PRO B O 1
ATOM 2482 N N . SER B 1 86 ? 20.172 4.996 4.695 1 97.81 86 SER B N 1
ATOM 2483 C CA . SER B 1 86 ? 18.719 4.855 4.738 1 97.81 86 SER B CA 1
ATOM 2484 C C . SER B 1 86 ? 18.281 3.441 4.359 1 97.81 86 SER B C 1
ATOM 2486 O O . SER B 1 86 ? 19.078 2.668 3.822 1 97.81 86 SER B O 1
ATOM 2488 N N . SER B 1 87 ? 17.094 3.109 4.68 1 97.5 87 SER B N 1
ATOM 2489 C CA . SER B 1 87 ? 16.469 1.864 4.27 1 97.5 87 SER B CA 1
ATOM 2490 C C . SER B 1 87 ? 14.969 2.062 4.027 1 97.5 87 SER B C 1
ATOM 2492 O O . SER B 1 87 ? 14.367 2.992 4.562 1 97.5 87 SER B O 1
ATOM 2494 N N . ALA B 1 88 ? 14.438 1.247 3.164 1 98.31 88 ALA B N 1
ATOM 2495 C CA . ALA B 1 88 ? 13 1.255 2.938 1 98.31 88 ALA B CA 1
ATOM 2496 C C . ALA B 1 88 ? 12.242 0.772 4.172 1 98.31 88 ALA B C 1
ATOM 2498 O O . ALA B 1 88 ? 12.672 -0.172 4.84 1 98.31 88 ALA B O 1
ATOM 2499 N N . ARG B 1 89 ? 11.164 1.456 4.512 1 98.62 89 ARG B N 1
ATOM 2500 C CA . ARG B 1 89 ? 10.367 1.14 5.691 1 98.62 89 ARG B CA 1
ATOM 2501 C C . ARG B 1 89 ? 8.883 1.089 5.355 1 98.62 89 ARG B C 1
ATOM 2503 O O . ARG B 1 89 ? 8.367 1.958 4.645 1 98.62 89 ARG B O 1
ATOM 2510 N N . MET B 1 90 ? 8.273 -0.005 5.785 1 98.88 90 MET B N 1
ATOM 2511 C CA . MET B 1 90 ? 6.816 -0.107 5.719 1 98.88 90 MET B CA 1
ATOM 2512 C C . MET B 1 90 ? 6.195 0.074 7.098 1 98.88 90 MET B C 1
ATOM 2514 O O . MET B 1 90 ? 6.605 -0.582 8.062 1 98.88 90 MET B O 1
ATOM 2518 N N . THR B 1 91 ? 5.219 0.991 7.215 1 98.69 91 THR B N 1
ATOM 2519 C CA . THR B 1 91 ? 4.598 1.394 8.477 1 98.69 91 THR B CA 1
ATOM 2520 C C . THR B 1 91 ? 3.076 1.376 8.359 1 98.69 91 THR B C 1
ATOM 2522 O O . THR B 1 91 ? 2.529 1.611 7.277 1 98.69 91 THR B O 1
ATOM 2525 N N . MET B 1 92 ? 2.434 1.051 9.406 1 98.69 92 MET B N 1
ATOM 2526 C CA . MET B 1 92 ? 0.985 1.221 9.461 1 98.69 92 MET B CA 1
ATOM 2527 C C . MET B 1 92 ? 0.607 2.408 10.344 1 98.69 92 MET B C 1
ATOM 2529 O O . MET B 1 92 ? 1.105 2.537 11.461 1 98.69 92 MET B O 1
ATOM 2533 N N . PHE B 1 93 ? -0.192 3.299 9.867 1 98.69 93 PHE B N 1
ATOM 2534 C CA . PHE B 1 93 ? -0.857 4.336 10.648 1 98.69 93 PHE B CA 1
ATOM 2535 C C . PHE B 1 93 ? -2.35 4.051 10.766 1 98.69 93 PHE B C 1
ATOM 2537 O O . PHE B 1 93 ? -3.062 4.023 9.758 1 98.69 93 PHE B O 1
ATOM 2544 N N . SER B 1 94 ? -2.811 3.76 11.898 1 98.44 94 SER B N 1
ATOM 2545 C CA . SER B 1 94 ? -4.242 3.727 12.188 1 98.44 94 SER B CA 1
ATOM 2546 C C . SER B 1 94 ? -4.758 5.102 12.594 1 98.44 94 SER B C 1
ATOM 2548 O O . SER B 1 94 ? -4.527 5.547 13.719 1 98.44 94 SER B O 1
ATOM 2550 N N . CYS B 1 95 ? -5.465 5.75 11.703 1 98.75 95 CYS B N 1
ATOM 2551 C CA . CYS B 1 95 ? -5.852 7.141 11.898 1 98.75 95 CYS B CA 1
ATOM 2552 C C . CYS B 1 95 ? -7.312 7.25 12.312 1 98.75 95 CYS B C 1
ATOM 2554 O O . CYS B 1 95 ? -8.203 6.781 11.602 1 98.75 95 CYS B O 1
ATOM 2556 N N . PHE B 1 96 ? -7.52 7.871 13.398 1 98.38 96 PHE B N 1
ATOM 2557 C CA . PHE B 1 96 ? -8.859 8.031 13.945 1 98.38 96 PHE B CA 1
ATOM 2558 C C . PHE B 1 96 ? -9.516 9.305 13.422 1 98.38 96 PHE B C 1
ATOM 2560 O O . PHE B 1 96 ? -8.82 10.25 13.047 1 98.38 96 PHE B O 1
ATOM 2567 N N . PRO B 1 97 ? -10.875 9.273 13.383 1 97.25 97 PRO B N 1
ATOM 2568 C CA . PRO B 1 97 ? -11.578 10.477 12.93 1 97.25 97 PRO B CA 1
ATOM 2569 C C . PRO B 1 97 ? -11.18 11.727 13.711 1 97.25 97 PRO B C 1
ATOM 2571 O O . PRO B 1 97 ? -11.016 11.664 14.93 1 97.25 97 PRO B O 1
ATOM 2574 N N . ARG B 1 98 ? -11.031 12.82 13.016 1 96.56 98 ARG B N 1
ATOM 2575 C CA . ARG B 1 98 ? -10.672 14.078 13.656 1 96.56 98 ARG B CA 1
ATOM 2576 C C . ARG B 1 98 ? -11.906 14.766 14.234 1 96.56 98 ARG B C 1
ATOM 2578 O O . ARG B 1 98 ? -13.008 14.641 13.695 1 96.56 98 ARG B O 1
ATOM 2585 N N . GLN B 1 99 ? -11.578 15.492 15.281 1 91.69 99 GLN B N 1
ATOM 2586 C CA . GLN B 1 99 ? -12.617 16.391 15.789 1 91.69 99 GLN B CA 1
ATOM 2587 C C . GLN B 1 99 ? -12.758 17.625 14.898 1 91.69 99 GLN B C 1
ATOM 2589 O O . GLN B 1 99 ? -11.766 18.297 14.594 1 91.69 99 GLN B O 1
ATOM 2594 N N . LEU B 1 100 ? -13.992 17.875 14.469 1 94.5 100 LEU B N 1
ATOM 2595 C CA . LEU B 1 100 ? -14.273 19.016 13.609 1 94.5 100 LEU B CA 1
ATOM 2596 C C . LEU B 1 100 ? -15.016 20.094 14.375 1 94.5 100 LEU B C 1
ATOM 2598 O O . LEU B 1 100 ? -15.883 19.797 15.195 1 94.5 100 LEU B O 1
ATOM 2602 N N . ARG B 1 101 ? -14.633 21.266 14.094 1 93.5 101 ARG B N 1
ATOM 2603 C CA . ARG B 1 101 ? -15.266 22.422 14.727 1 93.5 101 ARG B CA 1
ATOM 2604 C C . ARG B 1 101 ? -16.5 22.859 13.953 1 93.5 101 ARG B C 1
ATOM 2606 O O . ARG B 1 101 ? -16.484 22.891 12.719 1 93.5 101 ARG B O 1
ATOM 2613 N N . SER B 1 102 ? -17.531 23.188 14.711 1 91.25 102 SER B N 1
ATOM 2614 C CA . SER B 1 102 ? -18.703 23.766 14.078 1 91.25 102 SER B CA 1
ATOM 2615 C C . SER B 1 102 ? -18.469 25.219 13.672 1 91.25 102 SER B C 1
ATOM 2617 O O . SER B 1 102 ? -17.844 25.969 14.414 1 91.25 102 SER B O 1
ATOM 2619 N N . LEU B 1 103 ? -18.875 25.531 12.484 1 87.06 103 LEU B N 1
ATOM 2620 C CA . LEU B 1 103 ? -18.797 26.922 12.016 1 87.06 103 LEU B CA 1
ATOM 2621 C C . LEU B 1 103 ? -20.125 27.625 12.234 1 87.06 103 LEU B C 1
ATOM 2623 O O . LEU B 1 103 ? -21.172 27.156 11.773 1 87.06 103 LEU B O 1
ATOM 2627 N N . PRO B 1 104 ? -20.062 28.734 12.969 1 84.5 104 PRO B N 1
ATOM 2628 C CA . PRO B 1 104 ? -21.312 29.438 13.227 1 84.5 104 PRO B CA 1
ATOM 2629 C C . PRO B 1 104 ? -22.062 29.812 11.953 1 84.5 104 PRO B C 1
ATOM 2631 O O . PRO B 1 104 ? -21.469 30.375 11.031 1 84.5 104 PRO B O 1
ATOM 2634 N N . GLY B 1 105 ? -23.406 29.547 11.969 1 82.94 105 GLY B N 1
ATOM 2635 C CA . GLY B 1 105 ? -24.266 29.969 10.867 1 82.94 105 GLY B CA 1
ATOM 2636 C C . GLY B 1 105 ? -24.109 29.094 9.633 1 82.94 105 GLY B C 1
ATOM 2637 O O . GLY B 1 105 ? -24.672 29.406 8.578 1 82.94 105 GLY B O 1
ATOM 2638 N N . LYS B 1 106 ? -23.219 28.203 9.695 1 81.69 106 LYS B N 1
ATOM 2639 C CA . LYS B 1 106 ? -23.016 27.359 8.531 1 81.69 106 LYS B CA 1
ATOM 2640 C C . LYS B 1 106 ? -23.406 25.906 8.836 1 81.69 106 LYS B C 1
ATOM 2642 O O . LYS B 1 106 ? -23.438 25.5 10 1 81.69 106 LYS B O 1
ATOM 2647 N N . ASN B 1 107 ? -23.797 25.125 7.797 1 83.12 107 ASN B N 1
ATOM 2648 C CA . ASN B 1 107 ? -24.094 23.703 7.906 1 83.12 107 ASN B CA 1
ATOM 2649 C C . ASN B 1 107 ? -22.844 22.859 7.695 1 83.12 107 ASN B C 1
ATOM 2651 O O . ASN B 1 107 ? -22.922 21.625 7.66 1 83.12 107 ASN B O 1
ATOM 2655 N N . THR B 1 108 ? -21.719 23.5 7.602 1 86.44 108 THR B N 1
ATOM 2656 C CA . THR B 1 108 ? -20.453 22.797 7.402 1 86.44 108 THR B CA 1
ATOM 2657 C C . THR B 1 108 ? -19.625 22.812 8.68 1 86.44 108 THR B C 1
ATOM 2659 O O . THR B 1 108 ? -19.938 23.531 9.625 1 86.44 108 THR B O 1
ATOM 2662 N N . LYS B 1 109 ? -18.734 21.891 8.734 1 93.12 109 LYS B N 1
ATOM 2663 C CA . LYS B 1 109 ? -17.766 21.812 9.812 1 93.12 109 LYS B CA 1
ATOM 2664 C C . LYS B 1 109 ? -16.359 22.141 9.305 1 93.12 109 LYS B C 1
ATOM 2666 O O . LYS B 1 109 ? -16.156 22.297 8.102 1 93.12 109 LYS B O 1
ATOM 2671 N N . ALA B 1 110 ? -15.477 22.344 10.281 1 94.81 110 ALA B N 1
ATOM 2672 C CA . ALA B 1 110 ? -14.141 22.781 9.898 1 94.81 110 ALA B CA 1
ATOM 2673 C C . ALA B 1 110 ? -13.07 21.938 10.609 1 94.81 110 ALA B C 1
ATOM 2675 O O . ALA B 1 110 ? -13.219 21.609 11.781 1 94.81 110 ALA B O 1
ATOM 2676 N N . PHE B 1 111 ? -12.078 21.594 9.906 1 97.25 111 PHE B N 1
ATOM 2677 C CA . PHE B 1 111 ? -10.852 21.062 10.484 1 97.25 111 PHE B CA 1
ATOM 2678 C C . PHE B 1 111 ? -9.812 22.156 10.656 1 97.25 111 PHE B C 1
ATOM 2680 O O . PHE B 1 111 ? -9.438 22.812 9.68 1 97.25 111 PHE B O 1
ATOM 2687 N N . ASP B 1 112 ? -9.312 22.344 11.859 1 96.69 112 ASP B N 1
ATOM 2688 C CA . ASP B 1 112 ? -8.266 23.312 12.156 1 96.69 112 ASP B CA 1
ATOM 2689 C C . ASP B 1 112 ? -6.879 22.734 11.859 1 96.69 112 ASP B C 1
ATOM 2691 O O . ASP B 1 112 ? -6.441 21.781 12.516 1 96.69 112 ASP B O 1
ATOM 2695 N N . VAL B 1 113 ? -6.227 23.281 10.898 1 97.88 113 VAL B N 1
ATOM 2696 C CA . VAL B 1 113 ? -4.867 22.859 10.586 1 97.88 113 VAL B CA 1
ATOM 2697 C C . VAL B 1 113 ? -3.875 23.594 11.492 1 97.88 113 VAL B C 1
ATOM 2699 O O . VAL B 1 113 ? -3.824 24.828 11.5 1 97.88 113 VAL B O 1
ATOM 2702 N N . ARG B 1 114 ? -3.062 22.844 12.227 1 96.94 114 ARG B N 1
ATOM 2703 C CA . ARG B 1 114 ? -2.193 23.484 13.219 1 96.94 114 ARG B CA 1
ATOM 2704 C C . ARG B 1 114 ? -0.743 23.047 13.023 1 96.94 114 ARG B C 1
ATOM 2706 O O . ARG B 1 114 ? 0.168 23.656 13.594 1 96.94 114 ARG B O 1
ATOM 2713 N N . ILE B 1 115 ? -0.569 22.031 12.266 1 98.12 115 ILE B N 1
ATOM 2714 C CA . ILE B 1 115 ? 0.772 21.484 12.086 1 98.12 115 ILE B CA 1
ATOM 2715 C C . ILE B 1 115 ? 0.935 20.969 10.656 1 98.12 115 ILE B C 1
ATOM 2717 O O . ILE B 1 115 ? -0.001 20.406 10.086 1 98.12 115 ILE B O 1
ATOM 2721 N N . LEU B 1 116 ? 2.062 21.188 10.062 1 98.56 116 LEU B N 1
ATOM 2722 C CA . LEU B 1 116 ? 2.492 20.547 8.828 1 98.56 116 LEU B CA 1
ATOM 2723 C C . LEU B 1 116 ? 3.836 19.844 9.008 1 98.56 116 LEU B C 1
ATOM 2725 O O . LEU B 1 116 ? 4.625 20.234 9.875 1 98.56 116 LEU B O 1
ATOM 2729 N N . GLU B 1 117 ? 4 18.844 8.266 1 98.69 117 GLU B N 1
ATOM 2730 C CA . GLU B 1 117 ? 5.27 18.125 8.266 1 98.69 117 GLU B CA 1
ATOM 2731 C C . GLU B 1 117 ? 5.766 17.891 6.84 1 98.69 117 GLU B C 1
ATOM 2733 O O . GLU B 1 117 ? 4.996 18 5.879 1 98.69 117 GLU B O 1
ATOM 2738 N N . CYS B 1 118 ? 7.035 17.594 6.652 1 98.44 118 CYS B N 1
ATOM 2739 C CA . CYS B 1 118 ? 7.605 17.172 5.379 1 98.44 118 CYS B CA 1
ATOM 2740 C C . CYS B 1 118 ? 8.758 16.188 5.59 1 98.44 118 CYS B C 1
ATOM 2742 O O . CYS B 1 118 ? 9.281 16.078 6.699 1 98.44 118 CYS B O 1
ATOM 2744 N N . HIS B 1 119 ? 9.023 15.422 4.617 1 98.56 119 HIS B N 1
ATOM 2745 C CA . HIS B 1 119 ? 10.141 14.484 4.531 1 98.56 119 HIS B CA 1
ATOM 2746 C C . HIS B 1 119 ? 11.125 14.898 3.445 1 98.56 119 HIS B C 1
ATOM 2748 O O . HIS B 1 119 ? 10.922 14.586 2.27 1 98.56 119 HIS B O 1
ATOM 2754 N N . PRO B 1 120 ? 12.18 15.547 3.857 1 97.75 120 PRO B N 1
ATOM 2755 C CA . PRO B 1 120 ? 13.023 16.219 2.861 1 97.75 120 PRO B CA 1
ATOM 2756 C C . PRO B 1 120 ? 13.711 15.227 1.919 1 97.75 120 PRO B C 1
ATOM 2758 O O . PRO B 1 120 ? 14.016 15.578 0.773 1 97.75 120 PRO B O 1
ATOM 2761 N N . PHE B 1 121 ? 13.914 13.961 2.324 1 98.38 121 PHE B N 1
ATOM 2762 C CA . PHE B 1 121 ? 14.82 13.102 1.571 1 98.38 121 PHE B CA 1
ATOM 2763 C C . PHE B 1 121 ? 14.086 11.875 1.04 1 98.38 121 PHE B C 1
ATOM 2765 O O . PHE B 1 121 ? 14.719 10.93 0.552 1 98.38 121 PHE B O 1
ATOM 2772 N N . THR B 1 122 ? 12.812 11.883 1.176 1 98.81 122 THR B N 1
ATOM 2773 C CA . THR B 1 122 ? 12.078 10.695 0.741 1 98.81 122 THR B CA 1
ATOM 2774 C C . THR B 1 122 ? 10.656 11.062 0.333 1 98.81 122 THR B C 1
ATOM 2776 O O . THR B 1 122 ? 10.078 12.016 0.865 1 98.81 122 THR B O 1
ATOM 2779 N N . THR B 1 123 ? 10.141 10.344 -0.667 1 98.81 123 THR B N 1
ATOM 2780 C CA . THR B 1 123 ? 8.695 10.32 -0.839 1 98.81 123 THR B CA 1
ATOM 2781 C C . THR B 1 123 ? 8.031 9.5 0.267 1 98.81 123 THR B C 1
ATOM 2783 O O . THR B 1 123 ? 8.688 8.703 0.937 1 98.81 123 THR B O 1
ATOM 2786 N N . GLN B 1 124 ? 6.812 9.703 0.501 1 98.94 124 GLN B N 1
ATOM 2787 C CA . GLN B 1 124 ? 6.023 8.93 1.457 1 98.94 124 GLN B CA 1
ATOM 2788 C C . GLN B 1 124 ? 4.645 8.602 0.893 1 98.94 124 GLN B C 1
ATOM 2790 O O . GLN B 1 124 ? 3.896 9.5 0.508 1 98.94 124 GLN B O 1
ATOM 2795 N N . THR B 1 125 ? 4.32 7.34 0.751 1 98.94 125 THR B N 1
ATOM 2796 C CA . THR B 1 125 ? 3.064 6.898 0.153 1 98.94 125 THR B CA 1
ATOM 2797 C C . THR B 1 125 ? 2.113 6.367 1.222 1 98.94 125 THR B C 1
ATOM 2799 O O . THR B 1 125 ? 2.498 5.531 2.041 1 98.94 125 THR B O 1
ATOM 2802 N N . PHE B 1 126 ? 0.89 6.848 1.282 1 98.94 126 PHE B N 1
ATOM 2803 C CA . PHE B 1 126 ? -0.187 6.348 2.129 1 98.94 126 PHE B CA 1
ATOM 2804 C C . PHE B 1 126 ? -1.204 5.566 1.305 1 98.94 126 PHE B C 1
ATOM 2806 O O . PHE B 1 126 ? -1.869 6.129 0.433 1 98.94 126 PHE B O 1
ATOM 2813 N N . THR B 1 127 ? -1.339 4.305 1.539 1 98.94 127 THR B N 1
ATOM 2814 C CA . THR B 1 127 ? -2.34 3.457 0.9 1 98.94 127 THR B CA 1
ATOM 2815 C C . THR B 1 127 ? -3.381 2.99 1.914 1 98.94 127 THR B C 1
ATOM 2817 O O . THR B 1 127 ? -3.064 2.223 2.824 1 98.94 127 THR B O 1
ATOM 2820 N N . PRO B 1 128 ? -4.586 3.441 1.764 1 98.81 128 PRO B N 1
ATOM 2821 C CA . PRO B 1 128 ? -5.605 2.965 2.703 1 98.81 128 PRO B CA 1
ATOM 2822 C C . PRO B 1 128 ? -5.965 1.496 2.486 1 98.81 128 PRO B C 1
ATOM 2824 O O . PRO B 1 128 ? -6.07 1.043 1.344 1 98.81 128 PRO B O 1
ATOM 2827 N N . ILE B 1 129 ? -6.062 0.88 3.582 1 98.31 129 ILE B N 1
ATOM 2828 C CA . ILE B 1 129 ? -6.523 -0.504 3.547 1 98.31 129 ILE B CA 1
ATOM 2829 C C . ILE B 1 129 ? -7.867 -0.622 4.262 1 98.31 129 ILE B C 1
ATOM 2831 O O . ILE B 1 129 ? -8.172 0.166 5.16 1 98.31 129 ILE B O 1
ATOM 2835 N N . ASP B 1 130 ? -8.781 -1.479 3.828 1 97.94 130 ASP B N 1
ATOM 2836 C CA . ASP B 1 130 ? -10.125 -1.664 4.355 1 97.94 130 ASP B CA 1
ATOM 2837 C C . ASP B 1 130 ? -10.984 -0.418 4.129 1 97.94 130 ASP B C 1
ATOM 2839 O O . ASP B 1 130 ? -11.68 0.037 5.043 1 97.94 130 ASP B O 1
ATOM 2843 N N . LEU B 1 131 ? -10.82 0.213 3.07 1 98.25 131 LEU B N 1
ATOM 2844 C CA . LEU B 1 131 ? -11.602 1.389 2.705 1 98.25 131 LEU B CA 1
ATOM 2845 C C . LEU B 1 131 ? -12.211 1.227 1.316 1 98.25 131 LEU B C 1
ATOM 2847 O O . LEU B 1 131 ? -11.484 0.992 0.343 1 98.25 131 LEU B O 1
ATOM 2851 N N . SER B 1 132 ? -13.516 1.372 1.225 1 97.44 132 SER B N 1
ATOM 2852 C CA . SER B 1 132 ? -14.219 1.196 -0.041 1 97.44 132 SER B CA 1
ATOM 2853 C C . SER B 1 132 ? -14.477 2.537 -0.72 1 97.44 132 SER B C 1
ATOM 2855 O O . SER B 1 132 ? -14.734 3.539 -0.049 1 97.44 132 SER B O 1
ATOM 2857 N N . SER B 1 133 ? -14.422 2.521 -2.035 1 97.06 133 SER B N 1
ATOM 2858 C CA . SER B 1 133 ? -14.797 3.707 -2.797 1 97.06 133 SER B CA 1
ATOM 2859 C C . SER B 1 133 ? -16.312 3.928 -2.768 1 97.06 133 SER B C 1
ATOM 2861 O O . SER B 1 133 ? -16.797 4.996 -3.148 1 97.06 133 SER B O 1
ATOM 2863 N N . GLN B 1 134 ? -17.031 2.959 -2.279 1 96.56 134 GLN B N 1
ATOM 2864 C CA . GLN B 1 134 ? -18.469 3.076 -2.154 1 96.56 134 GLN B CA 1
ATOM 2865 C C . GLN B 1 134 ? -18.859 3.932 -0.949 1 96.56 134 GLN B C 1
ATOM 2867 O O . GLN B 1 134 ? -18.062 4.082 -0.014 1 96.56 134 GLN B O 1
ATOM 2872 N N . SER B 1 135 ? -20.125 4.449 -0.975 1 95.31 135 SER B N 1
ATOM 2873 C CA . SER B 1 135 ? -20.578 5.344 0.087 1 95.31 135 SER B CA 1
ATOM 2874 C C . SER B 1 135 ? -20.781 4.59 1.395 1 95.31 135 SER B C 1
ATOM 2876 O O . SER B 1 135 ? -20.719 5.176 2.477 1 95.31 135 SER B O 1
ATOM 2878 N N . THR B 1 136 ? -21.094 3.262 1.239 1 96.88 136 THR B N 1
ATOM 2879 C CA . THR B 1 136 ? -21.344 2.449 2.424 1 96.88 136 THR B CA 1
ATOM 2880 C C . THR B 1 136 ? -20.641 1.099 2.314 1 96.88 136 THR B C 1
ATOM 2882 O O . THR B 1 136 ? -20.469 0.566 1.214 1 96.88 136 THR B O 1
ATOM 2885 N N . ALA B 1 137 ? -20.234 0.592 3.404 1 96.81 137 ALA B N 1
ATOM 2886 C CA . ALA B 1 137 ? -19.734 -0.771 3.568 1 96.81 137 ALA B CA 1
ATOM 2887 C C . ALA B 1 137 ? -20.297 -1.407 4.84 1 96.81 137 ALA B C 1
ATOM 2889 O O . ALA B 1 137 ? -20.266 -0.79 5.91 1 96.81 137 ALA B O 1
ATOM 2890 N N . GLY B 1 138 ? -20.828 -2.641 4.711 1 95.75 138 GLY B N 1
ATOM 2891 C CA . GLY B 1 138 ? -21.438 -3.285 5.863 1 95.75 138 GLY B CA 1
ATOM 2892 C C . GLY B 1 138 ? -22.578 -2.488 6.453 1 95.75 138 GLY B C 1
ATOM 2893 O O . GLY B 1 138 ? -22.766 -2.467 7.672 1 95.75 138 GLY B O 1
ATOM 2894 N N . GLY B 1 139 ? -23.172 -1.712 5.645 1 94.44 139 GLY B N 1
ATOM 2895 C CA . GLY B 1 139 ? -24.312 -0.934 6.098 1 94.44 139 GLY B CA 1
ATOM 2896 C C . GLY B 1 139 ? -23.922 0.368 6.77 1 94.44 139 GLY B C 1
ATOM 2897 O O . GLY B 1 139 ? -24.781 1.117 7.234 1 94.44 139 GLY B O 1
ATOM 2898 N N . GLN B 1 140 ? -22.688 0.613 6.789 1 95 140 GLN B N 1
ATOM 2899 C CA . GLN B 1 140 ? -22.234 1.835 7.441 1 95 140 GLN B CA 1
ATOM 2900 C C . GLN B 1 140 ? -21.578 2.783 6.441 1 95 140 GLN B C 1
ATOM 2902 O O . GLN B 1 140 ? -20.953 2.338 5.477 1 95 140 GLN B O 1
ATOM 2907 N N . GLU B 1 141 ? -21.719 4.086 6.711 1 95.62 141 GLU B N 1
ATOM 2908 C CA . GLU B 1 141 ? -21.094 5.082 5.84 1 95.62 141 GLU B CA 1
ATOM 2909 C C . GLU B 1 141 ? -19.578 4.984 5.887 1 95.62 141 GLU B C 1
ATOM 2911 O O . GLU B 1 141 ? -18.984 4.883 6.965 1 95.62 141 GLU B O 1
ATOM 2916 N N . GLU B 1 142 ? -19 5 4.727 1 97 142 GLU B N 1
ATOM 2917 C CA . GLU B 1 142 ? -17.547 4.961 4.652 1 97 142 GLU B CA 1
ATOM 2918 C C . GLU B 1 142 ? -16.938 6.332 4.941 1 97 142 GLU B C 1
ATOM 2920 O O . GLU B 1 142 ? -17.469 7.355 4.504 1 97 142 GLU B O 1
ATOM 2925 N N . PRO B 1 143 ? -15.875 6.344 5.746 1 96.94 143 PRO B N 1
ATOM 2926 C CA . PRO B 1 143 ? -15.156 7.605 5.922 1 96.94 143 PRO B CA 1
ATOM 2927 C C . PRO B 1 143 ? -14.391 8.031 4.668 1 96.94 143 PRO B C 1
ATOM 2929 O O . PRO B 1 143 ? -14.328 7.277 3.693 1 96.94 143 PRO B O 1
ATOM 2932 N N . TYR B 1 144 ? -14 9.234 4.645 1 97.12 144 TYR B N 1
ATOM 2933 C CA . TYR B 1 144 ? -13.023 9.75 3.695 1 97.12 144 TYR B CA 1
ATOM 2934 C C . TYR B 1 144 ? -11.891 10.469 4.418 1 97.12 144 TYR B C 1
ATOM 2936 O O . TYR B 1 144 ? -11.883 10.547 5.648 1 97.12 144 TYR B O 1
ATOM 2944 N N . TYR B 1 145 ? -10.891 10.82 3.729 1 98.12 145 TYR B N 1
ATOM 2945 C CA . TYR B 1 145 ? -9.789 11.516 4.383 1 98.12 145 TYR B CA 1
ATOM 2946 C C . TYR B 1 145 ? -9.359 12.742 3.584 1 98.12 145 TYR B C 1
ATOM 2948 O O . TYR B 1 145 ? -9.586 12.812 2.373 1 98.12 145 TYR B O 1
ATOM 2956 N N . LEU B 1 146 ? -8.82 13.711 4.277 1 98.31 146 LEU B N 1
ATOM 2957 C CA . LEU B 1 146 ? -8.297 14.93 3.674 1 98.31 146 LEU B CA 1
ATOM 2958 C C . LEU B 1 146 ? -6.785 14.836 3.473 1 98.31 146 LEU B C 1
ATOM 2960 O O . LEU B 1 146 ? -6.07 14.328 4.344 1 98.31 146 LEU B O 1
ATOM 2964 N N . VAL B 1 147 ? -6.395 15.227 2.34 1 98.81 147 VAL B N 1
ATOM 2965 C CA . VAL B 1 147 ? -4.988 15.43 2.006 1 98.81 147 VAL B CA 1
ATOM 2966 C C . VAL B 1 147 ? -4.68 16.922 1.953 1 98.81 147 VAL B C 1
ATOM 2968 O O . VAL B 1 147 ? -5.016 17.594 0.98 1 98.81 147 VAL B O 1
ATOM 2971 N N . VAL B 1 148 ? -4.051 17.406 2.98 1 98.81 148 VAL B N 1
ATOM 2972 C CA . VAL B 1 148 ? -3.77 18.828 3.115 1 98.81 148 VAL B CA 1
ATOM 2973 C C . VAL B 1 148 ? -2.291 19.094 2.844 1 98.81 148 VAL B C 1
ATOM 2975 O O . VAL B 1 148 ? -1.42 18.516 3.5 1 98.81 148 VAL B O 1
ATOM 2978 N N . VAL B 1 149 ? -2.029 19.922 1.875 1 98.94 149 VAL B N 1
ATOM 2979 C CA . VAL B 1 149 ? -0.653 20.141 1.44 1 98.94 149 VAL B CA 1
ATOM 2980 C C . VAL B 1 149 ? -0.391 21.641 1.273 1 98.94 149 VAL B C 1
ATOM 2982 O O . VAL B 1 149 ? -1.327 22.422 1.104 1 98.94 149 VAL B O 1
ATOM 2985 N N . ALA B 1 150 ? 0.839 22.016 1.351 1 98.81 150 ALA B N 1
ATOM 2986 C CA . ALA B 1 150 ? 1.309 23.375 1.056 1 98.81 150 ALA B CA 1
ATOM 2987 C C . ALA B 1 150 ? 2.586 23.328 0.221 1 98.81 150 ALA B C 1
ATOM 2989 O O . ALA B 1 150 ? 3.457 22.484 0.442 1 98.81 150 ALA B O 1
ATOM 2990 N N . PRO B 1 151 ? 2.686 24.234 -0.75 1 98.19 151 PRO B N 1
ATOM 2991 C CA . PRO B 1 151 ? 3.965 24.344 -1.456 1 98.19 151 PRO B CA 1
ATOM 2992 C C . PRO B 1 151 ? 5.133 24.641 -0.521 1 98.19 151 PRO B C 1
ATOM 2994 O O . PRO B 1 151 ? 4.926 25.156 0.581 1 98.19 151 PRO B O 1
ATOM 2997 N N . THR B 1 152 ? 6.207 24.172 -0.949 1 98.38 152 THR B N 1
ATOM 2998 C CA . THR B 1 152 ? 7.438 24.484 -0.237 1 98.38 152 THR B CA 1
ATOM 2999 C C . THR B 1 152 ? 8.078 25.75 -0.802 1 98.38 152 THR B C 1
ATOM 3001 O O . THR B 1 152 ? 8.258 25.875 -2.016 1 98.38 152 THR B O 1
ATOM 3004 N N . LEU B 1 153 ? 8.422 26.734 0.091 1 97.69 153 LEU B N 1
ATOM 3005 C CA . LEU B 1 153 ? 9.156 27.922 -0.323 1 97.69 153 LEU B CA 1
ATOM 3006 C C . LEU B 1 153 ? 10.656 27.641 -0.353 1 97.69 153 LEU B C 1
ATOM 3008 O O . LEU B 1 153 ? 11.398 28.094 0.529 1 97.69 153 LEU B O 1
ATOM 3012 N N . LYS B 1 154 ? 11.07 27.047 -1.441 1 96.81 154 LYS B N 1
ATOM 3013 C CA . LYS B 1 154 ? 12.453 26.594 -1.584 1 96.81 154 LYS B CA 1
ATOM 3014 C C . LYS B 1 154 ? 13.43 27.75 -1.508 1 96.81 154 LYS B C 1
ATOM 3016 O O . LYS B 1 154 ? 13.258 28.766 -2.191 1 96.81 154 LYS B O 1
ATOM 3021 N N . GLY B 1 155 ? 14.375 27.578 -0.703 1 96.94 155 GLY B N 1
ATOM 3022 C CA . GLY B 1 155 ? 15.438 28.562 -0.616 1 96.94 155 GLY B CA 1
ATOM 3023 C C . GLY B 1 155 ? 15.133 29.688 0.353 1 96.94 155 GLY B C 1
ATOM 3024 O O . GLY B 1 155 ? 15.984 30.547 0.61 1 96.94 155 GLY B O 1
ATOM 3025 N N . GLN B 1 156 ? 13.992 29.719 0.88 1 97.75 156 GLN B N 1
ATOM 3026 C CA . GLN B 1 156 ? 13.625 30.75 1.838 1 97.75 156 GLN B CA 1
ATOM 3027 C C . GLN B 1 156 ? 13.805 30.266 3.273 1 97.75 156 GLN B C 1
ATOM 3029 O O . GLN B 1 156 ? 13.984 29.078 3.51 1 97.75 156 GLN B O 1
ATOM 3034 N N . THR B 1 157 ? 13.875 31.219 4.102 1 97.5 157 THR B N 1
ATOM 3035 C CA . THR B 1 157 ? 13.953 30.922 5.527 1 97.5 157 THR B CA 1
ATOM 3036 C C . THR B 1 157 ? 12.93 31.734 6.312 1 97.5 157 THR B C 1
ATOM 3038 O O . THR B 1 157 ? 12.547 32.844 5.898 1 97.5 157 THR B O 1
ATOM 3041 N N . VAL B 1 158 ? 12.477 31.188 7.344 1 97.06 158 VAL B N 1
ATOM 3042 C CA . VAL B 1 158 ? 11.617 31.906 8.289 1 97.06 158 VAL B CA 1
ATOM 3043 C C . VAL B 1 158 ? 12.055 31.594 9.719 1 97.06 158 VAL B C 1
ATOM 3045 O O . VAL B 1 158 ? 12.742 30.594 9.961 1 97.06 158 VAL B O 1
ATOM 3048 N N . THR B 1 159 ? 11.703 32.5 10.578 1 96.69 159 THR B N 1
ATOM 3049 C CA . THR B 1 159 ? 11.977 32.312 11.992 1 96.69 159 THR B CA 1
ATOM 3050 C C . THR B 1 159 ? 10.797 31.609 12.672 1 96.69 159 THR B C 1
ATOM 3052 O O . THR B 1 159 ? 9.641 31.969 12.43 1 96.69 159 THR B O 1
ATOM 3055 N N . ALA B 1 160 ? 11.102 30.578 13.414 1 97.69 160 ALA B N 1
ATOM 3056 C CA . ALA B 1 160 ? 10.125 29.906 14.266 1 97.69 160 ALA B CA 1
ATOM 3057 C C . ALA B 1 160 ? 10.594 29.859 15.719 1 97.69 160 ALA B C 1
ATOM 3059 O O . ALA B 1 160 ? 11.758 30.125 16 1 97.69 160 ALA B O 1
ATOM 3060 N N . MET B 1 161 ? 9.664 29.625 16.609 1 97.81 161 MET B N 1
ATOM 3061 C CA . MET B 1 161 ? 9.969 29.656 18.047 1 97.81 161 MET B CA 1
ATOM 3062 C C . MET B 1 161 ? 9.922 28.25 18.641 1 97.81 161 MET B C 1
ATOM 3064 O O . MET B 1 161 ? 9.039 27.453 18.297 1 97.81 161 MET B O 1
ATOM 3068 N N . THR B 1 162 ? 10.852 27.969 19.469 1 96.62 162 THR B N 1
ATOM 3069 C CA . THR B 1 162 ? 10.852 26.781 20.312 1 96.62 162 THR B CA 1
ATOM 3070 C C . THR B 1 162 ? 10.945 27.172 21.781 1 96.62 162 THR B C 1
ATOM 3072 O O . THR B 1 162 ? 11.203 28.344 22.109 1 96.62 162 THR B O 1
ATOM 3075 N N . PRO B 1 163 ? 10.727 26.203 22.688 1 94.81 163 PRO B N 1
ATOM 3076 C CA . PRO B 1 163 ? 10.906 26.531 24.109 1 94.81 163 PRO B CA 1
ATOM 3077 C C . PRO B 1 163 ? 12.32 27.016 24.422 1 94.81 163 PRO B C 1
ATOM 3079 O O . PRO B 1 163 ? 12.516 27.812 25.344 1 94.81 163 PRO B O 1
ATOM 3082 N N . SER B 1 164 ? 13.281 26.609 23.672 1 96.12 164 SER B N 1
ATOM 3083 C CA . SER B 1 164 ? 14.68 26.953 23.906 1 96.12 164 SER B CA 1
ATOM 3084 C C . SER B 1 164 ? 15.055 28.234 23.172 1 96.12 164 SER B C 1
ATOM 3086 O O . SER B 1 164 ? 16.188 28.719 23.297 1 96.12 164 SER B O 1
ATOM 3088 N N . GLY B 1 165 ? 14.148 28.844 22.422 1 96.38 165 GLY B N 1
ATOM 3089 C CA . GLY B 1 165 ? 14.422 30.078 21.703 1 96.38 165 GLY B CA 1
ATOM 3090 C C . GLY B 1 165 ? 14.109 30 20.219 1 96.38 165 GLY B C 1
ATOM 3091 O O . GLY B 1 165 ? 13.531 29.016 19.766 1 96.38 165 GLY B O 1
ATOM 3092 N N . PRO B 1 166 ? 14.461 31.141 19.484 1 96.75 166 PRO B N 1
ATOM 3093 C CA . PRO B 1 166 ? 14.164 31.172 18.062 1 96.75 166 PRO B CA 1
ATOM 3094 C C . PRO B 1 166 ? 15.031 30.203 17.25 1 96.75 166 PRO B C 1
ATOM 3096 O O . PRO B 1 166 ? 16.203 30.016 17.578 1 96.75 166 PRO B O 1
ATOM 3099 N N . VAL B 1 167 ? 14.43 29.625 16.234 1 96.75 167 VAL B N 1
ATOM 3100 C CA . VAL B 1 167 ? 15.156 28.781 15.289 1 96.75 167 VAL B CA 1
ATOM 3101 C C . VAL B 1 167 ? 14.82 29.188 13.859 1 96.75 167 VAL B C 1
ATOM 3103 O O . VAL B 1 167 ? 13.812 29.859 13.617 1 96.75 167 VAL B O 1
ATOM 3106 N N . THR B 1 168 ? 15.711 28.812 12.984 1 96.38 168 THR B N 1
ATOM 3107 C CA . THR B 1 168 ? 15.5 29.078 11.562 1 96.38 168 THR B CA 1
ATOM 3108 C C . THR B 1 168 ? 14.93 27.844 10.867 1 96.38 168 THR B C 1
ATOM 3110 O O . THR B 1 168 ? 15.469 26.734 11.008 1 96.38 168 THR B O 1
ATOM 3113 N N . VAL B 1 169 ? 13.859 28.016 10.188 1 97.19 169 VAL B N 1
ATOM 3114 C CA . VAL B 1 169 ? 13.289 26.969 9.344 1 97.19 169 VAL B CA 1
ATOM 3115 C C . VAL B 1 169 ? 13.633 27.25 7.879 1 97.19 169 VAL B C 1
ATOM 3117 O O . VAL B 1 169 ? 13.305 28.312 7.352 1 97.19 169 VAL B O 1
ATOM 3120 N N . ARG B 1 170 ? 14.312 26.297 7.301 1 96.38 170 ARG B N 1
ATOM 3121 C CA . ARG B 1 170 ? 14.617 26.375 5.879 1 96.38 170 ARG B CA 1
ATOM 3122 C C . ARG B 1 170 ? 13.539 25.688 5.047 1 96.38 170 ARG B C 1
ATOM 3124 O O . ARG B 1 170 ? 13.023 24.641 5.434 1 96.38 170 ARG B O 1
ATOM 3131 N N . ASP B 1 171 ? 13.219 26.328 3.803 1 97.88 171 ASP B N 1
ATOM 3132 C CA . ASP B 1 171 ? 12.211 25.797 2.893 1 97.88 171 ASP B CA 1
ATOM 3133 C C . ASP B 1 171 ? 10.867 25.609 3.598 1 97.88 171 ASP B C 1
ATOM 3135 O O . ASP B 1 171 ? 10.289 24.531 3.566 1 97.88 171 ASP B O 1
ATOM 3139 N N . PRO B 1 172 ? 10.43 26.719 4.242 1 98.38 172 PRO B N 1
ATOM 3140 C CA . PRO B 1 172 ? 9.188 26.609 5.008 1 98.38 172 PRO B CA 1
ATOM 3141 C C . PRO B 1 172 ? 7.965 26.375 4.121 1 98.38 172 PRO B C 1
ATOM 3143 O O . PRO B 1 172 ? 8.055 26.5 2.896 1 98.38 172 PRO B O 1
ATOM 3146 N N . PRO B 1 173 ? 6.875 25.953 4.738 1 98.69 173 PRO B N 1
ATOM 3147 C CA . PRO B 1 173 ? 5.652 25.859 3.936 1 98.69 173 PRO B CA 1
ATOM 3148 C C . PRO B 1 173 ? 5.09 27.219 3.549 1 98.69 173 PRO B C 1
ATOM 3150 O O . PRO B 1 173 ? 5.148 28.172 4.34 1 98.69 173 PRO B O 1
ATOM 3153 N N . ASP B 1 174 ? 4.535 27.312 2.371 1 98.19 174 ASP B N 1
ATOM 3154 C CA . ASP B 1 174 ? 3.73 28.438 1.933 1 98.19 174 ASP B CA 1
ATOM 3155 C C . ASP B 1 174 ? 2.285 28.312 2.406 1 98.19 174 ASP B C 1
ATOM 3157 O O . ASP B 1 174 ? 1.421 27.844 1.655 1 98.19 174 ASP B O 1
ATOM 3161 N N . LEU B 1 175 ? 1.969 28.766 3.562 1 98 175 LEU B N 1
ATOM 3162 C CA . LEU B 1 175 ? 0.658 28.578 4.176 1 98 175 LEU B CA 1
ATOM 3163 C C . LEU B 1 175 ? -0.42 29.312 3.383 1 98 175 LEU B C 1
ATOM 3165 O O . LEU B 1 175 ? -1.585 28.906 3.391 1 98 175 LEU B O 1
ATOM 3169 N N . LYS B 1 176 ? -0.044 30.344 2.689 1 97.38 176 LYS B N 1
ATOM 3170 C CA . LYS B 1 176 ? -1.004 31.141 1.943 1 97.38 176 LYS B CA 1
ATOM 3171 C C . LYS B 1 176 ? -1.555 30.375 0.746 1 97.38 176 LYS B C 1
ATOM 3173 O O . LYS B 1 176 ? -2.586 30.75 0.183 1 97.38 176 LYS B O 1
ATOM 31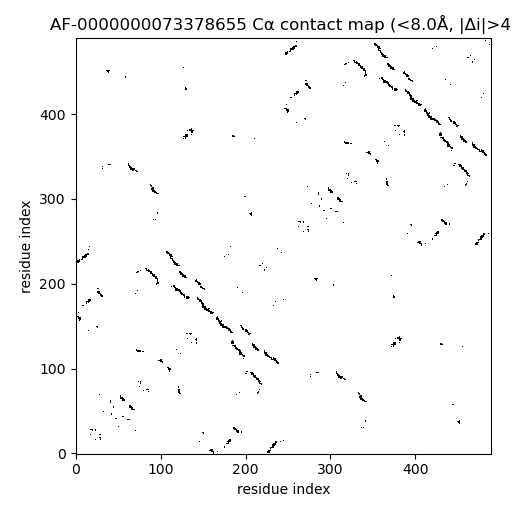78 N N . ASN B 1 177 ? -0.811 29.359 0.328 1 97.69 177 ASN B N 1
ATOM 3179 C CA . ASN B 1 177 ? -1.229 28.578 -0.833 1 97.69 177 ASN B CA 1
ATOM 3180 C C . ASN B 1 177 ? -1.505 27.125 -0.462 1 97.69 177 ASN B C 1
ATOM 3182 O O . ASN B 1 177 ? -1.267 26.219 -1.264 1 97.69 177 ASN B O 1
ATOM 3186 N N . LEU B 1 178 ? -1.92 26.953 0.757 1 98.44 178 LEU B N 1
ATOM 3187 C CA . LEU B 1 178 ? -2.318 25.625 1.217 1 98.44 178 LEU B CA 1
ATOM 3188 C C . LEU B 1 178 ? -3.502 25.109 0.41 1 98.44 178 LEU B C 1
ATOM 3190 O O . LEU B 1 178 ? -4.422 25.859 0.085 1 98.44 178 LEU B O 1
ATOM 3194 N N . ARG B 1 179 ? -3.484 23.828 0.088 1 98.31 179 ARG B N 1
ATOM 3195 C CA . ARG B 1 179 ? -4.562 23.141 -0.611 1 98.31 179 ARG B CA 1
ATOM 3196 C C . ARG B 1 179 ? -5.031 21.922 0.174 1 98.31 179 ARG B C 1
ATOM 3198 O O . ARG B 1 179 ? -4.285 21.375 0.992 1 98.31 179 ARG B O 1
ATOM 3205 N N . ALA B 1 180 ? -6.285 21.578 -0.039 1 98.44 180 ALA B N 1
ATOM 3206 C CA . ALA B 1 180 ? -6.852 20.359 0.54 1 98.44 180 ALA B CA 1
ATOM 3207 C C . ALA B 1 180 ? -7.598 19.547 -0.515 1 98.44 180 ALA B C 1
ATOM 3209 O O . ALA B 1 180 ? -8.281 20.109 -1.372 1 98.44 180 ALA B O 1
ATOM 3210 N N . PHE B 1 181 ? -7.41 18.297 -0.451 1 98.31 181 PHE B N 1
ATOM 3211 C CA . PHE B 1 181 ? -8.086 17.359 -1.346 1 98.31 181 PHE B CA 1
ATOM 3212 C C . PHE B 1 181 ? -8.867 16.328 -0.553 1 98.31 181 PHE B C 1
ATOM 3214 O O . PHE B 1 181 ? -8.43 15.891 0.516 1 98.31 181 PHE B O 1
ATOM 3221 N N . VAL B 1 182 ? -10 15.969 -1.097 1 97.69 182 VAL B N 1
ATOM 3222 C CA . VAL B 1 182 ? -10.766 14.844 -0.558 1 97.69 182 VAL B CA 1
ATOM 3223 C C . VAL B 1 182 ? -10.367 13.555 -1.267 1 97.69 182 VAL B C 1
ATOM 3225 O O . VAL B 1 182 ? -10.383 13.484 -2.498 1 97.69 182 VAL B O 1
ATOM 3228 N N . ALA B 1 183 ? -9.977 12.625 -0.47 1 97.94 183 ALA B N 1
ATOM 3229 C CA . ALA B 1 183 ? -9.664 11.297 -0.995 1 97.94 183 ALA B CA 1
ATOM 3230 C C . ALA B 1 183 ? -10.547 10.234 -0.348 1 97.94 183 ALA B C 1
ATOM 3232 O O . ALA B 1 183 ? -10.93 10.359 0.818 1 97.94 183 ALA B O 1
ATOM 3233 N N . ARG B 1 184 ? -10.836 9.211 -1.107 1 96.5 184 ARG B N 1
ATOM 3234 C CA . ARG B 1 184 ? -11.719 8.125 -0.68 1 96.5 184 ARG B CA 1
ATOM 3235 C C . ARG B 1 184 ? -11.07 6.766 -0.926 1 96.5 184 ARG B C 1
ATOM 3237 O O . ARG B 1 184 ? -9.898 6.688 -1.287 1 96.5 184 ARG B O 1
ATOM 3244 N N . GLY B 1 185 ? -11.922 5.711 -0.574 1 96.69 185 GLY B N 1
ATOM 3245 C CA . GLY B 1 185 ? -11.43 4.387 -0.924 1 96.69 185 GLY B CA 1
ATOM 3246 C C . GLY B 1 185 ? -11.078 4.254 -2.393 1 96.69 185 GLY B C 1
ATOM 3247 O O . GLY B 1 185 ? -11.766 4.797 -3.258 1 96.69 185 GLY B O 1
ATOM 3248 N N . GLY B 1 186 ? -9.961 3.502 -2.643 1 97.81 186 GLY B N 1
ATOM 3249 C CA . GLY B 1 186 ? -9.5 3.344 -4.012 1 97.81 186 GLY B CA 1
ATOM 3250 C C . GLY B 1 186 ? -8.453 4.363 -4.41 1 97.81 186 GLY B C 1
ATOM 3251 O O . GLY B 1 186 ? -7.879 4.285 -5.5 1 97.81 186 GLY B O 1
ATOM 3252 N N . GLN B 1 187 ? -8.234 5.324 -3.523 1 98.56 187 GLN B N 1
ATOM 3253 C CA . GLN B 1 187 ? -7.234 6.352 -3.799 1 98.56 187 GLN B CA 1
ATOM 3254 C C . GLN B 1 187 ? -6.129 6.336 -2.75 1 98.56 187 GLN B C 1
ATOM 3256 O O . GLN B 1 187 ? -6.395 6.137 -1.562 1 98.56 187 GLN B O 1
ATOM 3261 N N . ALA B 1 188 ? -4.922 6.414 -3.205 1 98.88 188 ALA B N 1
ATOM 3262 C CA . ALA B 1 188 ? -3.732 6.578 -2.375 1 98.88 188 ALA B CA 1
ATOM 3263 C C . ALA B 1 188 ? -2.953 7.828 -2.773 1 98.88 188 ALA B C 1
ATOM 3265 O O . ALA B 1 188 ? -3.27 8.469 -3.779 1 98.88 188 ALA B O 1
ATOM 3266 N N . VAL B 1 189 ? -2.004 8.227 -1.914 1 98.88 189 VAL B N 1
ATOM 3267 C CA . VAL B 1 189 ? -1.235 9.438 -2.201 1 98.88 189 VAL B CA 1
ATOM 3268 C C . VAL B 1 189 ? 0.241 9.195 -1.897 1 98.88 189 VAL B C 1
ATOM 3270 O O . VAL B 1 189 ? 0.578 8.539 -0.905 1 98.88 189 VAL B O 1
ATOM 3273 N N . THR B 1 190 ? 1.041 9.617 -2.777 1 98.94 190 THR B N 1
ATOM 3274 C CA . THR B 1 190 ? 2.467 9.781 -2.516 1 98.94 190 THR B CA 1
ATOM 3275 C C . THR B 1 190 ? 2.824 11.258 -2.369 1 98.94 190 THR B C 1
ATOM 3277 O O . THR B 1 190 ? 2.691 12.031 -3.32 1 98.94 190 THR B O 1
ATOM 3280 N N . TYR B 1 191 ? 3.266 11.617 -1.203 1 98.94 191 TYR B N 1
ATOM 3281 C CA . TYR B 1 191 ? 3.832 12.953 -1.04 1 98.94 191 TYR B CA 1
ATOM 3282 C C . TYR B 1 191 ? 5.234 13.031 -1.632 1 98.94 191 TYR B C 1
ATOM 3284 O O . TYR B 1 191 ? 6.07 12.156 -1.375 1 98.94 191 TYR B O 1
ATOM 3292 N N . GLY B 1 192 ? 5.5 14.078 -2.416 1 98.69 192 GLY B N 1
ATOM 3293 C CA . GLY B 1 192 ? 6.852 14.297 -2.904 1 98.69 192 GLY B CA 1
ATOM 3294 C C . GLY B 1 192 ? 7.84 14.625 -1.799 1 98.69 192 GLY B C 1
ATOM 3295 O O . GLY B 1 192 ? 7.445 15.07 -0.717 1 98.69 192 GLY B O 1
ATOM 3296 N N . ALA B 1 193 ? 9.102 14.383 -2.125 1 98.12 193 ALA B N 1
ATOM 3297 C CA . ALA B 1 193 ? 10.133 14.766 -1.16 1 98.12 193 ALA B CA 1
ATOM 3298 C C . ALA B 1 193 ? 10.078 16.266 -0.871 1 98.12 193 ALA B C 1
ATOM 3300 O O . ALA B 1 193 ? 10.031 17.078 -1.795 1 98.12 193 ALA B O 1
ATOM 3301 N N . GLY B 1 194 ? 10 16.562 0.415 1 97.5 194 GLY B N 1
ATOM 3302 C CA . GLY B 1 194 ? 10.023 17.969 0.811 1 97.5 194 GLY B CA 1
ATOM 3303 C C . GLY B 1 194 ? 8.656 18.609 0.781 1 97.5 194 GLY B C 1
ATOM 3304 O O . GLY B 1 194 ? 8.492 19.766 1.201 1 97.5 194 GLY B O 1
ATOM 3305 N N . THR B 1 195 ? 7.668 17.891 0.297 1 98.5 195 THR B N 1
ATOM 3306 C CA . THR B 1 195 ? 6.316 18.438 0.255 1 98.5 195 THR B CA 1
ATOM 3307 C C . THR B 1 195 ? 5.734 18.547 1.662 1 98.5 195 THR B C 1
ATOM 3309 O O . THR B 1 195 ? 5.73 17.562 2.418 1 98.5 195 THR B O 1
ATOM 3312 N N . TRP B 1 196 ? 5.312 19.781 1.996 1 98.88 196 TRP B N 1
ATOM 3313 C CA . TRP B 1 196 ? 4.656 19.984 3.283 1 98.88 196 TRP B CA 1
ATOM 3314 C C . TRP B 1 196 ? 3.221 19.469 3.248 1 98.88 196 TRP B C 1
ATOM 3316 O O . TRP B 1 196 ? 2.48 19.734 2.297 1 98.88 196 TRP B O 1
ATOM 3326 N N . HIS B 1 197 ? 2.902 18.719 4.23 1 98.94 197 HIS B N 1
ATOM 3327 C CA . HIS B 1 197 ? 1.556 18.172 4.312 1 98.94 197 HIS B CA 1
ATOM 3328 C C . HIS B 1 197 ? 1.116 18 5.762 1 98.94 197 HIS B C 1
ATOM 3330 O O . HIS B 1 197 ? 1.955 17.906 6.664 1 98.94 197 HIS B O 1
ATOM 3336 N N . ALA B 1 198 ? -0.195 18.016 6.023 1 98.75 198 ALA B N 1
ATOM 3337 C CA . ALA B 1 198 ? -0.732 17.672 7.336 1 98.75 198 ALA B CA 1
ATOM 3338 C C . ALA B 1 198 ? -0.729 16.156 7.539 1 98.75 198 ALA B C 1
ATOM 3340 O O . ALA B 1 198 ? -0.826 15.391 6.578 1 98.75 198 ALA B O 1
ATOM 3341 N N . PRO B 1 199 ? -0.555 15.742 8.852 1 97.81 199 PRO B N 1
ATOM 3342 C CA . PRO B 1 199 ? -0.885 14.328 9.07 1 97.81 199 PRO B CA 1
ATOM 3343 C C . PRO B 1 199 ? -2.258 13.953 8.516 1 97.81 199 PRO B C 1
ATOM 3345 O O . PRO B 1 199 ? -3.121 14.82 8.352 1 97.81 199 PRO B O 1
ATOM 3348 N N . MET B 1 200 ? -2.404 12.648 8.219 1 97.69 200 MET B N 1
ATOM 3349 C CA . MET B 1 200 ? -3.643 12.188 7.598 1 97.69 200 MET B CA 1
ATOM 3350 C C . MET B 1 200 ? -4.855 12.594 8.43 1 97.69 200 MET B C 1
ATOM 3352 O O . MET B 1 200 ? -4.855 12.43 9.656 1 97.69 200 MET B O 1
ATOM 3356 N N . VAL B 1 201 ? -5.863 13.172 7.781 1 98 201 VAL B N 1
ATOM 3357 C CA . VAL B 1 201 ? -7.074 13.656 8.43 1 98 201 VAL B CA 1
ATOM 3358 C C . VAL B 1 201 ? -8.266 12.789 8.023 1 98 201 VAL B C 1
ATOM 3360 O O . VAL B 1 201 ? -8.836 12.977 6.945 1 98 201 VAL B O 1
ATOM 3363 N N . VAL B 1 202 ? -8.641 11.93 8.867 1 98.06 202 VAL B N 1
ATOM 3364 C CA . VAL B 1 202 ? -9.797 11.078 8.602 1 98.06 202 VAL B CA 1
ATOM 3365 C C . VAL B 1 202 ? -11.078 11.781 9.039 1 98.06 202 VAL B C 1
ATOM 3367 O O . VAL B 1 202 ? -11.133 12.352 10.133 1 98.06 202 VAL B O 1
ATOM 3370 N N . VAL B 1 203 ? -12.055 11.805 8.188 1 96.94 203 VAL B N 1
ATOM 3371 C CA . VAL B 1 203 ? -13.367 12.383 8.461 1 96.94 203 VAL B CA 1
ATOM 3372 C C . VAL B 1 203 ? -14.438 11.297 8.359 1 96.94 203 VAL B C 1
ATOM 3374 O O . VAL B 1 203 ? -14.539 10.602 7.344 1 96.94 203 VAL B O 1
ATOM 3377 N N . GLY B 1 204 ? -15.234 11.164 9.297 1 94.94 204 GLY B N 1
ATOM 3378 C CA . GLY B 1 204 ? -16.266 10.141 9.328 1 94.94 204 GLY B CA 1
ATOM 3379 C C . GLY B 1 204 ? -16.391 9.461 10.68 1 94.94 204 GLY B C 1
ATOM 3380 O O . GLY B 1 204 ? -16.062 10.055 11.711 1 94.94 204 GLY B O 1
ATOM 3381 N N . SER B 1 205 ? -16.906 8.203 10.672 1 93.62 205 SER B N 1
ATOM 3382 C CA . SER B 1 205 ? -17.297 7.598 11.938 1 93.62 205 SER B CA 1
ATOM 3383 C C . SER B 1 205 ? -16.328 6.5 12.352 1 93.62 205 SER B C 1
ATOM 3385 O O . SER B 1 205 ? -16.391 5.98 13.469 1 93.62 205 SER B O 1
ATOM 3387 N N . ARG B 1 206 ? -15.461 6.137 11.453 1 96.69 206 ARG B N 1
ATOM 3388 C CA . ARG B 1 206 ? -14.531 5.078 11.828 1 96.69 206 ARG B CA 1
ATOM 3389 C C . ARG B 1 206 ? -13.109 5.41 11.383 1 96.69 206 ARG B C 1
ATOM 3391 O O . ARG B 1 206 ? -12.914 6.258 10.508 1 96.69 206 ARG B O 1
ATOM 3398 N N . ARG B 1 207 ? -12.188 4.672 11.953 1 98 207 ARG B N 1
ATOM 3399 C CA . ARG B 1 207 ? -10.766 4.797 11.664 1 98 207 ARG B CA 1
ATOM 3400 C C . ARG B 1 207 ? -10.438 4.262 10.281 1 98 207 ARG B C 1
ATOM 3402 O O . ARG B 1 207 ? -11.172 3.434 9.734 1 98 207 ARG B O 1
ATOM 3409 N N . VAL B 1 208 ? -9.422 4.777 9.695 1 98.38 208 VAL B N 1
ATOM 3410 C CA . VAL B 1 208 ? -8.852 4.234 8.477 1 98.38 208 VAL B CA 1
ATOM 3411 C C . VAL B 1 208 ? -7.406 3.803 8.727 1 98.38 208 VAL B C 1
ATOM 3413 O O . VAL B 1 208 ? -6.613 4.559 9.297 1 98.38 208 VAL B O 1
ATOM 3416 N N . ASP B 1 209 ? -7.078 2.592 8.375 1 98.69 209 ASP B N 1
ATOM 3417 C CA . ASP B 1 209 ? -5.711 2.086 8.438 1 98.69 209 ASP B CA 1
ATOM 3418 C C . ASP B 1 209 ? -4.98 2.316 7.117 1 98.69 209 ASP B C 1
ATOM 3420 O O . ASP B 1 209 ? -5.535 2.068 6.043 1 98.69 209 ASP B O 1
ATOM 3424 N N . PHE B 1 210 ? -3.734 2.861 7.23 1 98.88 210 PHE B N 1
ATOM 3425 C CA . PHE B 1 210 ? -2.912 3.123 6.055 1 98.88 210 PHE B CA 1
ATOM 3426 C C . PHE B 1 210 ? -1.625 2.307 6.102 1 98.88 210 PHE B C 1
ATOM 3428 O O . PHE B 1 210 ? -0.942 2.275 7.129 1 98.88 210 PHE B O 1
ATOM 3435 N N . VAL B 1 211 ? -1.323 1.584 5.039 1 98.94 211 VAL B N 1
ATOM 3436 C CA . VAL B 1 211 ? 0.018 1.056 4.812 1 98.94 211 VAL B CA 1
ATOM 3437 C C . VAL B 1 211 ? 0.896 2.127 4.172 1 98.94 211 VAL B C 1
ATOM 3439 O O . VAL B 1 211 ? 0.573 2.643 3.1 1 98.94 211 VAL B O 1
ATOM 3442 N N . VAL B 1 212 ? 1.946 2.443 4.812 1 98.94 212 VAL B N 1
ATOM 3443 C CA . VAL B 1 212 ? 2.777 3.572 4.402 1 98.94 212 VAL B CA 1
ATOM 3444 C C . VAL B 1 212 ? 4.172 3.08 4.031 1 98.94 212 VAL B C 1
ATOM 3446 O O . VAL B 1 212 ? 4.754 2.254 4.738 1 98.94 212 VAL B O 1
ATOM 3449 N N . VAL B 1 213 ? 4.68 3.574 2.908 1 98.94 213 VAL B N 1
ATOM 3450 C CA . VAL B 1 213 ? 6.02 3.211 2.459 1 98.94 213 VAL B CA 1
ATOM 3451 C C . VAL B 1 213 ? 6.867 4.469 2.279 1 98.94 213 VAL B C 1
ATOM 3453 O O . VAL B 1 213 ? 6.422 5.441 1.665 1 98.94 213 VAL B O 1
ATOM 3456 N N . GLN B 1 214 ? 7.992 4.477 2.809 1 98.81 214 GLN B N 1
ATOM 3457 C CA . GLN B 1 214 ? 9 5.52 2.646 1 98.81 214 GLN B CA 1
ATOM 3458 C C . GLN B 1 214 ? 10.391 5 2.98 1 98.81 214 GLN B C 1
ATOM 3460 O O . GLN B 1 214 ? 10.547 3.857 3.42 1 98.81 214 GLN B O 1
ATOM 3465 N N . PHE B 1 215 ? 11.43 5.766 2.703 1 98.69 215 PHE B N 1
ATOM 3466 C CA . PHE B 1 215 ? 12.773 5.504 3.209 1 98.69 215 PHE B CA 1
ATOM 3467 C C . PHE B 1 215 ? 13.031 6.293 4.484 1 98.69 215 PHE B C 1
ATOM 3469 O O . PHE B 1 215 ? 12.484 7.383 4.672 1 98.69 215 PHE B O 1
ATOM 3476 N N . VAL B 1 216 ? 13.836 5.723 5.391 1 98.56 216 VAL B N 1
ATOM 3477 C CA . VAL B 1 216 ? 14.227 6.387 6.633 1 98.56 216 VAL B CA 1
ATOM 3478 C C . VAL B 1 216 ? 15.688 6.086 6.941 1 98.56 216 VAL B C 1
ATOM 3480 O O . VAL B 1 216 ? 16.203 5.035 6.559 1 98.56 216 VAL B O 1
ATOM 3483 N N . ASN B 1 217 ? 16.344 7.043 7.613 1 98.25 217 ASN B N 1
ATOM 3484 C CA . ASN B 1 217 ? 17.719 6.797 8.023 1 98.25 217 ASN B CA 1
ATOM 3485 C C . ASN B 1 217 ? 17.859 6.805 9.547 1 98.25 217 ASN B C 1
ATOM 3487 O O . ASN B 1 217 ? 18.969 6.613 10.07 1 98.25 217 ASN B O 1
ATOM 3491 N N . GLY B 1 218 ? 16.734 7.094 10.266 1 97.31 218 GLY B N 1
ATOM 3492 C CA . GLY B 1 218 ? 16.719 7.031 11.719 1 97.31 218 GLY B CA 1
ATOM 3493 C C . GLY B 1 218 ? 17.094 8.344 12.375 1 97.31 218 GLY B C 1
ATOM 3494 O O . GLY B 1 218 ? 17.094 8.453 13.602 1 97.31 218 GLY B O 1
ATOM 3495 N N . VAL B 1 219 ? 17.406 9.32 11.57 1 97.5 219 VAL B N 1
ATOM 3496 C CA . VAL B 1 219 ? 17.703 10.648 12.094 1 97.5 219 VAL B CA 1
ATOM 3497 C C . VAL B 1 219 ? 16.453 11.523 12.031 1 97.5 219 VAL B C 1
ATOM 3499 O O . VAL B 1 219 ? 15.945 11.805 10.945 1 97.5 219 VAL B O 1
ATOM 3502 N N . GLU B 1 220 ? 15.992 11.922 13.133 1 95.06 220 GLU B N 1
ATOM 3503 C CA . GLU B 1 220 ? 14.672 12.523 13.305 1 95.06 220 GLU B CA 1
ATOM 3504 C C . GLU B 1 220 ? 14.469 13.688 12.336 1 95.06 220 GLU B C 1
ATOM 3506 O O . GLU B 1 220 ? 13.531 13.68 11.539 1 95.06 220 GLU B O 1
ATOM 3511 N N . GLU B 1 221 ? 15.406 14.68 12.352 1 94.44 221 GLU B N 1
ATOM 3512 C CA . GLU B 1 221 ? 15.234 15.898 11.57 1 94.44 221 GLU B CA 1
ATOM 3513 C C . GLU B 1 221 ? 15.43 15.633 10.078 1 94.44 221 GLU B C 1
ATOM 3515 O O . GLU B 1 221 ? 15.023 16.438 9.242 1 94.44 221 GLU B O 1
ATOM 3520 N N . GLU B 1 222 ? 16.094 14.531 9.766 1 97.44 222 GLU B N 1
ATOM 3521 C CA . GLU B 1 222 ? 16.281 14.148 8.375 1 97.44 222 GLU B CA 1
ATOM 3522 C C . GLU B 1 222 ? 15.109 13.32 7.859 1 97.44 222 GLU B C 1
ATOM 3524 O O . GLU B 1 222 ? 14.75 13.406 6.68 1 97.44 222 GLU B O 1
ATOM 3529 N N . ASP B 1 223 ? 14.477 12.586 8.727 1 98.31 223 ASP B N 1
ATOM 3530 C CA . ASP B 1 223 ? 13.344 11.75 8.359 1 98.31 223 ASP B CA 1
ATOM 3531 C C . ASP B 1 223 ? 12.055 12.57 8.281 1 98.31 223 ASP B C 1
ATOM 3533 O O . ASP B 1 223 ? 11.203 12.32 7.426 1 98.31 223 ASP B O 1
ATOM 3537 N N . CYS B 1 224 ? 11.953 13.531 9.172 1 98.06 224 CYS B N 1
ATOM 3538 C CA . CYS B 1 224 ? 10.727 14.312 9.242 1 98.06 224 CYS B CA 1
ATOM 3539 C C . CYS B 1 224 ? 10.977 15.672 9.883 1 98.06 224 CYS B C 1
ATOM 3541 O O . CYS B 1 224 ? 11.602 15.75 10.945 1 98.06 224 CYS B O 1
ATOM 3543 N N . GLN B 1 225 ? 10.531 16.672 9.25 1 97.44 225 GLN B N 1
ATOM 3544 C CA . GLN B 1 225 ? 10.492 18.016 9.805 1 97.44 225 GLN B CA 1
ATOM 3545 C C . GLN B 1 225 ? 9.062 18.484 10.031 1 97.44 225 GLN B C 1
ATOM 3547 O O . GLN B 1 225 ? 8.172 18.188 9.227 1 97.44 225 GLN B O 1
ATOM 3552 N N . GLU B 1 226 ? 8.859 19.219 11.07 1 97.94 226 GLU B N 1
ATOM 3553 C CA . GLU B 1 226 ? 7.52 19.688 11.422 1 97.94 226 GLU B CA 1
ATOM 3554 C C . GLU B 1 226 ? 7.535 21.188 11.742 1 97.94 226 GLU B C 1
ATOM 3556 O O . GLU B 1 226 ? 8.531 21.703 12.242 1 97.94 226 GLU B O 1
ATOM 3561 N N . VAL B 1 227 ? 6.469 21.859 11.492 1 98.12 227 VAL B N 1
ATOM 3562 C CA . VAL B 1 227 ? 6.203 23.203 11.984 1 98.12 227 VAL B CA 1
ATOM 3563 C C . VAL B 1 227 ? 4.77 23.297 12.5 1 98.12 227 VAL B C 1
ATOM 3565 O O . VAL B 1 227 ? 3.859 22.688 11.93 1 98.12 227 VAL B O 1
ATOM 3568 N N . ALA B 1 228 ? 4.633 23.953 13.508 1 98.12 228 ALA B N 1
ATOM 3569 C CA . ALA B 1 228 ? 3.318 24.297 14.047 1 98.12 228 ALA B CA 1
ATOM 3570 C C . ALA B 1 228 ? 3.012 25.781 13.852 1 98.12 228 ALA B C 1
ATOM 3572 O O . ALA B 1 228 ? 3.902 26.562 13.523 1 98.12 228 ALA B O 1
ATOM 3573 N N . PHE B 1 229 ? 1.761 26.156 13.977 1 97.62 229 PHE B N 1
ATOM 3574 C CA . PHE B 1 229 ? 1.343 27.547 13.844 1 97.62 229 PHE B CA 1
ATOM 3575 C C . PHE B 1 229 ? 0.004 27.781 14.531 1 97.62 229 PHE B C 1
ATOM 3577 O O . PHE B 1 229 ? -0.661 26.828 14.945 1 97.62 229 PHE B O 1
ATOM 3584 N N . GLY B 1 230 ? -0.346 28.984 14.719 1 95.19 230 GLY B N 1
ATOM 3585 C CA . GLY B 1 230 ? -1.521 29.375 15.477 1 95.19 230 GLY B CA 1
ATOM 3586 C C . GLY B 1 230 ? -2.818 29.188 14.719 1 95.19 230 GLY B C 1
A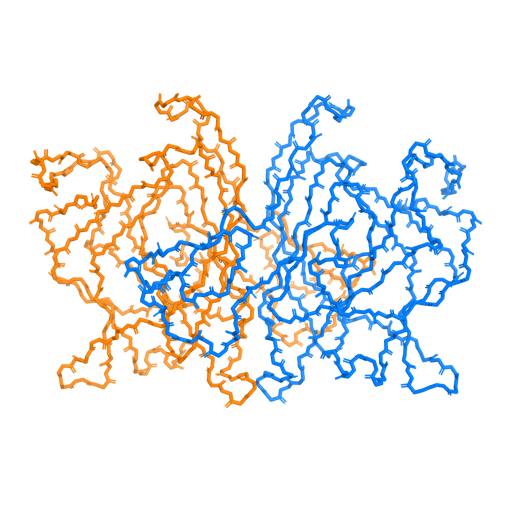TOM 3587 O O . GLY B 1 230 ? -2.871 28.422 13.75 1 95.19 230 GLY B O 1
ATOM 3588 N N . GLU B 1 231 ? -3.822 29.781 15.219 1 95.5 231 GLU B N 1
ATOM 3589 C CA . GLU B 1 231 ? -5.141 29.703 14.594 1 95.5 231 GLU B CA 1
ATOM 3590 C C . GLU B 1 231 ? -5.207 30.547 13.328 1 95.5 231 GLU B C 1
ATOM 3592 O O . GLU B 1 231 ? -4.559 31.594 13.234 1 95.5 231 GLU B O 1
ATOM 3597 N N . GLY B 1 232 ? -6.02 29.969 12.367 1 95.06 232 GLY B N 1
ATOM 3598 C CA . GLY B 1 232 ? -6.242 30.781 11.188 1 95.06 232 GLY B CA 1
ATOM 3599 C C . GLY B 1 232 ? -6.398 29.969 9.914 1 95.06 232 GLY B C 1
ATOM 3600 O O . GLY B 1 232 ? -7.051 30.406 8.969 1 95.06 232 GLY B O 1
ATOM 3601 N N . VAL B 1 233 ? -5.723 28.859 9.898 1 96.5 233 VAL B N 1
ATOM 3602 C CA . VAL B 1 233 ? -5.801 28 8.727 1 96.5 233 VAL B CA 1
ATOM 3603 C C . VAL B 1 233 ? -6.84 26.906 8.953 1 96.5 233 VAL B C 1
ATOM 3605 O O . VAL B 1 233 ? -6.695 26.078 9.852 1 96.5 233 VAL B O 1
ATOM 3608 N N . VAL B 1 234 ? -7.891 26.938 8.109 1 96.12 234 VAL B N 1
ATOM 3609 C CA . VAL B 1 234 ? -9.016 26.047 8.336 1 96.12 234 VAL B CA 1
ATOM 3610 C C . VAL B 1 234 ? -9.438 25.391 7.02 1 96.12 234 VAL B C 1
ATOM 3612 O O . VAL B 1 234 ? -9.445 26.047 5.973 1 96.12 234 VAL B O 1
ATOM 3615 N N . VAL B 1 235 ? -9.648 24.078 7.078 1 96.88 235 VAL B N 1
ATOM 3616 C CA . VAL B 1 235 ? -10.242 23.359 5.949 1 96.88 235 VAL B CA 1
ATOM 3617 C C . VAL B 1 235 ? -11.727 23.109 6.223 1 96.88 235 VAL B C 1
ATOM 3619 O O . VAL B 1 235 ? -12.078 22.453 7.203 1 96.88 235 VAL B O 1
ATOM 3622 N N . GLU B 1 236 ? -12.555 23.547 5.406 1 94.19 236 GLU B N 1
ATOM 3623 C CA . GLU B 1 236 ? -13.992 23.359 5.566 1 94.19 236 GLU B CA 1
ATOM 3624 C C . GLU B 1 236 ? -14.438 22.016 5.012 1 94.19 236 GLU B C 1
ATOM 3626 O O . GLU B 1 236 ? -14.094 21.656 3.885 1 94.19 236 GLU B O 1
ATOM 3631 N N . VAL B 1 237 ? -15.031 21.266 5.984 1 90.88 237 VAL B N 1
ATOM 3632 C CA . VAL B 1 237 ? -15.531 19.953 5.586 1 90.88 237 VAL B CA 1
ATOM 3633 C C . VAL B 1 237 ? -17.047 19.906 5.754 1 90.88 237 VAL B C 1
ATOM 3635 O O . VAL B 1 237 ? -17.594 20.531 6.676 1 90.88 237 VAL B O 1
ATOM 3638 N N . GLY B 1 238 ? -17.688 19.156 4.949 1 74.5 238 GLY B N 1
ATOM 3639 C CA . GLY B 1 238 ? -19.125 19.062 5.086 1 74.5 238 GLY B CA 1
ATOM 3640 C C . GLY B 1 238 ? -19.875 19.938 4.094 1 74.5 238 GLY B C 1
ATOM 3641 O O . GLY B 1 238 ? -19.266 20.625 3.283 1 74.5 238 GLY B O 1
ATOM 3642 N N . GLY B 1 239 ? -21.016 19.672 3.756 1 60.75 239 GLY B N 1
ATOM 3643 C CA . GLY B 1 239 ? -21.891 20.391 2.844 1 60.75 239 GLY B CA 1
ATOM 3644 C C . GLY B 1 239 ? -21.922 19.797 1.449 1 60.75 239 GLY B C 1
ATOM 3645 O O . GLY B 1 239 ? -21.406 18.703 1.225 1 60.75 239 GLY B O 1
ATOM 3646 N N . ARG B 1 240 ? -22.609 20.484 0.585 1 50.16 240 ARG B N 1
ATOM 3647 C CA . ARG B 1 240 ? -22.797 20.047 -0.791 1 50.16 240 ARG B CA 1
ATOM 3648 C C . ARG B 1 240 ? -21.469 19.719 -1.457 1 50.16 240 ARG B C 1
ATOM 3650 O O . ARG B 1 240 ? -21.406 18.906 -2.383 1 50.16 240 ARG B O 1
ATOM 3657 N N . ALA B 1 241 ? -20.469 20.297 -0.898 1 51.38 241 ALA B N 1
ATOM 3658 C CA . ALA B 1 241 ? -19.172 20.25 -1.577 1 51.38 241 ALA B CA 1
ATOM 3659 C C . ALA B 1 241 ? -18.516 18.891 -1.427 1 51.38 241 ALA B C 1
ATOM 3661 O O . ALA B 1 241 ? -17.938 18.359 -2.381 1 51.38 241 ALA B O 1
ATOM 3662 N N . VAL B 1 242 ? -18.609 18.297 -0.189 1 61.75 242 VAL B N 1
ATOM 3663 C CA . VAL B 1 242 ? -18.031 16.969 0 1 61.75 242 VAL B CA 1
ATOM 3664 C C . VAL B 1 242 ? -19 15.906 -0.518 1 61.75 242 VAL B C 1
ATOM 3666 O O . VAL B 1 242 ? -18.578 14.82 -0.913 1 61.75 242 VAL B O 1
ATOM 3669 N N . ALA B 1 243 ? -20.25 16.312 -0.49 1 54.03 243 ALA B N 1
ATOM 3670 C CA . ALA B 1 243 ? -21.281 15.383 -0.935 1 54.03 243 ALA B CA 1
ATOM 3671 C C . ALA B 1 243 ? -21.125 15.055 -2.418 1 54.03 243 ALA B C 1
ATOM 3673 O O . ALA B 1 243 ? -21.531 13.984 -2.871 1 54.03 243 ALA B O 1
ATOM 3674 N N . LYS B 1 244 ? -20.672 16.078 -3.137 1 52.16 244 LYS B N 1
ATOM 3675 C CA . LYS B 1 244 ? -20.625 15.945 -4.59 1 52.16 244 LYS B CA 1
ATOM 3676 C C . LYS B 1 244 ? -19.297 15.336 -5.035 1 52.16 244 LYS B C 1
ATOM 3678 O O . LYS B 1 244 ? -19.031 15.211 -6.234 1 52.16 244 LYS B O 1
ATOM 3683 N N . LEU B 1 245 ? -18.453 15.148 -4.102 1 55 245 LEU B N 1
ATOM 3684 C CA . LEU B 1 245 ? -17.156 14.578 -4.477 1 55 245 LEU B CA 1
ATOM 3685 C C . LEU B 1 245 ? -17.281 13.078 -4.699 1 55 245 LEU B C 1
ATOM 3687 O O . LEU B 1 245 ? -18.062 12.406 -4.027 1 55 245 LEU B O 1
#

InterPro domains:
  IPR007247 Ureidoglycolate lyase [PF04115] (12-236)
  IPR007247 Ureidoglycolate lyase [PTHR21221] (1-237)
  IPR011051 RmlC-like cupin domain superfamily [SSF51182] (12-236)
  IPR024060 Ureidoglycolate lyase domain superfamily [G3DSA:2.60.120.480] (11-243)
  IPR047233 Ureidoglycolate amidohydrolase, cupin domain [cd20298] (88-215)

Nearest PDB structures (foldseek):
  3obz-assembly1_A  TM=3.871E-01  e=5.931E-02  Homo sapiens
  7eyu-assembly1_B  TM=2.945E-01  e=7.352E-02  Aspergillus sp.
  7eyt-assembly2_A  TM=2.900E-01  e=8.638E-02  Aspergillus sp.
  3nru-assembly11_K  TM=1.840E-01  e=1.468E-02  Homo sapiens
  7wpy-assembly1_C  TM=2.946E-01  e=2.668E-01  Aspergillus stellatus

Sequence (490 aa):
MAPILTTTPTLQVTPSPLTKEAFAPFGTAIYSPLPRDLNQAPASTTSLTPHNPTPVLANQNSALKYSPISPLLDNYTNKCPSNQPSSARMTMFSCFPRQLRSLPGKNTKAFDVRILECHPFTTQTFTPIDLSSQSTAGGQEEPYYLVVVAPTLKGQTVTAMTPSGPVTVRDPPDLKNLRAFVARGGQAVTYGAGTWHAPMVVVGSRRVDFVVVQFVNGVEEEDCQEVAFGEGVVVEVGGRAVAKLMAPILTTTPTLQVTPSPLTKEAFAPFGTAIYSPLPRDLNQAPASTTSLTPHNPTPVLANQNSALKYSPISPLLDNYTNKCPSNQPSSARMTMFSCFPRQLRSLPGKNTKAFDVRILECHPFTTQTFTPIDLSSQSTAGGQEEPYYLVVVAPTLKGQTVTAMTPSGPVTVRDPPDLKNLRAFVARGGQAVTYGAGTWHAPMVVVGSRRVDFVVVQFVNGVEEEDCQEVAFGEGVVVEVGGRAVAKL

Solvent-accessible surface area (backbone atoms only — not comparable to full-atom values): 25700 Å² total; per-residue (Å²): 133,62,34,28,40,80,70,53,64,80,42,80,36,72,54,40,74,67,37,52,77,80,35,44,93,46,28,38,48,38,59,74,91,61,63,83,81,63,37,66,59,66,95,48,71,84,79,48,79,88,51,92,42,63,63,40,77,31,68,97,54,35,23,39,32,30,60,63,64,48,85,62,46,74,48,33,80,90,64,40,92,82,63,53,70,62,45,61,42,30,29,36,40,41,28,21,37,58,83,61,44,79,40,87,98,49,90,32,31,28,38,77,52,44,51,36,32,26,22,66,31,16,22,41,30,41,35,44,33,42,29,36,61,38,68,27,41,65,87,34,70,48,42,38,31,44,50,38,36,22,51,51,38,74,90,37,71,44,65,22,39,45,99,93,42,78,44,80,39,71,42,37,66,34,72,90,60,49,46,40,21,46,41,43,27,41,43,29,41,30,40,31,54,41,32,25,26,38,66,82,38,28,44,58,77,43,44,47,40,24,50,28,43,31,45,42,48,84,43,63,74,60,46,41,41,54,38,27,39,56,78,42,35,32,39,50,39,57,48,71,67,59,66,72,95,133,60,34,27,40,79,69,53,64,80,40,81,36,70,53,38,73,68,38,52,77,82,35,44,91,46,26,37,48,37,57,75,92,61,64,85,82,62,37,66,59,66,94,50,70,83,79,48,80,88,53,91,43,61,64,40,78,33,68,96,53,36,22,39,33,29,60,64,64,46,86,61,46,74,46,34,79,90,64,39,93,82,63,51,71,62,43,61,42,30,30,34,40,42,28,21,38,60,84,61,42,80,40,87,101,49,89,33,32,28,39,76,52,43,51,38,32,26,23,65,32,16,21,41,32,43,36,44,31,42,29,36,60,40,67,27,40,66,88,34,72,48,43,37,32,43,51,36,36,22,49,52,38,74,87,37,71,44,64,22,40,44,97,92,40,78,44,78,38,70,40,37,66,34,71,92,61,49,46,41,21,44,42,42,26,39,43,31,40,30,40,31,55,40,32,26,25,39,66,81,38,30,44,58,77,43,44,48,40,26,50,29,42,32,46,42,46,84,44,62,76,59,46,41,40,56,37,27,41,54,78,42,35,32,38,50,40,57,47,74,67,57,68,71,93

Organism: Aspergillus oryzae (strain ATCC 42149 / RIB 40) (NCBI:txid510516)

Secondary structure (DSSP, 8-state):
---EES----EEE--EE--HHHHTTTEEEE--SS-TT--S--S-GGGSPP-SSPPEEETTTTEEEEEEEE---B--TTTSTT-PPPEEEEEEEEEPBPP-EEPTT-S-EEEE--EEEE-TTB-EEEEEESB-SSSEETTEEPPEEEEEEE-B-TT-EEEEEETTEEEEEES-B-GGG-EEEEE-TT-EEEEPTT-EEPPPEEESSS-EEEEEEEEE-S-HHHH-EEEE--S-EEEEE-SHHHHT-/---EES----EEE--EE--HHHHTTTEEEEE-SS-TT--S--S-GGGSPP-SSPPEEETTTTEEEEEEEE---B--TTTSTT-PPPEEEEEEEEEPBPP-EEPTT-S-EEEE--EEEE-TTB-EEEEEESB-SSSEETTEEPPEEEEEEE-B-TT-EEEEEETTEEEEEES-B-GGG-EEEEE-TTEEEEEPTT-EEPPPEEESSS-EEEEEEEEE-S-HHHH-EEEE--TTEEEEE-SHHHHT-

pLDDT: mean 95.03, std 7.74, range [49.44, 98.94]

Foldseek 3Di:
DAFAFPDDAFDEAEAAADDQVVCVLFFGKDFDPDDPPPQAQDPDQVPPDDDVPRWDQDDVRRDIDHPPRGDWFAQCCPRPPVNFDKDKDKDKDWAWADDWDDDPPDQWTKDWDWKKKFQQGTKKKWAWDPFDPDQDDPRHGTKKKKKKWFAFPAPDWGWTADPVGIDIDHRDGPLVRIHMHIGGHRMMTIGDRSIIIGPIHIHDDGIIMITMMMMDRPDDCNGMHMYTYDTRYMYIGDDPNNVVD/DAFAFPDDAADEAEAAADDQVVCVLFFGKDFDPDDPPPQAQDPDQVPPDDDVPRWDQDDVRRDTDHPPRGDWFAQCCVRPPVNFDKDKDKDKDWAWADDWDDDPPDQWTKDWDWKKKFQQGTKKKWAWDPFDPDQDDPRHGTKKKKKKWFAFPAPDWGWTADPVGIDIDHRDGPLVRIHMHIGGHRMMTIGDRSIIIGPIHIHDDGIIMIIMMMMDRPDDCNGMHMYTYDTRYMYIGDDPRNVVD